Protein AF-A0A2V8V2T7-F1 (afdb_monomer_lite)

Sequence (394 aa):
MYISALPMRTLLAQFSGLPPFRIDYTYNPNSANQSPDGISNYLLRNVPNIQTGANSANLIDIEDPNSLGRGRGVTGMDSKQPSLRIHEWNLAIEKQIDASTVIRVTYKGKHGVNTDQLYNINGQQTDYIWYLTTGRAIPGGEFSSVLRRPYDQNAYTNVNILQRSGFINSATWALEVERRFRSGLGFQAFYTLTNSLRLAGNSFRDDVGSDPTIFLPGTVPSNFRELNRFLYYDRDTAVPKHRVRWNWTYELPFGKGKPFARNTRGILNAAVGGWRLIGNGTIVSTWYTMPTNNWGEIGNFEVYGKSRKILDCRNTPATASDPRDERCIAGYLWYNGYISERVINSHNDAGLRNGVFGLPENYQPAQKPIHPWPKNGKTTDLNANDYDTNVVYL

Secondary structure (DSSP, 8-state):
-EEEPPPHHHHHTTTTTSTTT-------TTSTTTSTTS-S-HHHHS--S--TTS----SS-SS-GGGG-S-EEEEEE-TTPPPEEEEEEEEEEEEEEETTEEEEEEEEEEEEEEEEEEEETTPPPPHHHHHHHH--PPP-GGGTTTTT-SS-SSSEEEEEEEEEEEEEEEEEEEEEEEEEEETTEEEEEEEEEEEEEEE--SGGGS--EE-GGGSPTTSS-SSHHHHHHHHH-EE-TTS-SEEEEEEEEEE-SBSTTSSBSTT--HHHHHHHSS-EEEEEEEEE----PPPSS--S-B----B-TTSSEEEE-TTS-TT--SGGG---EEEE--B-----GGGBT-B-TTS-B-SEE---TT---SB--SBPPPTT--TTSTTTTTTTB-----

Foldseek 3Di:
DDWDDDPPCLVCVQPCCDPPNHDDQDADLQALQRNPVQHHPVVVVDPDPDDVPPPDDDRQDPPDCCSLAAAAAEEAEDPDADIKDKDKDKDKDKDDPDPFKIKMKMKIKMKIFQAKEKAFQWAAADQVQCCVVPVDDQDTHRQNQACRTDPGSDGHHTYIYIHGLKIKIKIKIKMWMWGHDDPFKTKIKMKMAMFIWMQDRRYPVDDHQYQPSSDHPPPADNDSSRRSCVVGGGTDQVDFRIKMKMKMKGADQDADCGPHVNPDDDPRRVVTHRDMDIDIDMDTDHDDDADPFADADAADKDFCQQVFKKKAQQVQDLPDQDLVSGDIDIDGPGILADDALCQEQDAHPNRHRNHMYRAPPPRDHRGAHNAAHDNVHDCPPPCNVCHRHNDDDD

pLDDT: mean 89.92, std 7.63, range [54.53, 98.56]

Radius of gyration: 31.02 Å; chains: 1; bounding box: 80×54×78 Å

Structure (mmCIF, N/CA/C/O backbone):
data_AF-A0A2V8V2T7-F1
#
_entry.id   AF-A0A2V8V2T7-F1
#
loop_
_atom_site.group_PDB
_atom_site.id
_atom_site.type_symbol
_atom_site.label_atom_id
_atom_site.label_alt_id
_atom_site.label_comp_id
_atom_site.label_asym_id
_atom_site.label_entity_id
_atom_site.label_seq_id
_atom_site.pdbx_PDB_ins_code
_atom_site.Cartn_x
_atom_site.Cartn_y
_atom_site.Cartn_z
_atom_site.occupancy
_atom_site.B_iso_or_equiv
_atom_site.auth_seq_id
_atom_site.auth_comp_id
_atom_site.auth_asym_id
_atom_site.auth_atom_id
_atom_site.pdbx_PDB_model_num
ATOM 1 N N . MET A 1 1 ? 12.406 7.067 27.821 1.00 80.50 1 MET A N 1
ATOM 2 C CA . MET A 1 1 ? 13.147 6.963 26.547 1.00 80.50 1 MET A CA 1
ATOM 3 C C . MET A 1 1 ? 13.639 5.538 26.430 1.00 80.50 1 MET A C 1
ATOM 5 O O . MET A 1 1 ? 14.284 5.069 27.358 1.00 80.50 1 MET A O 1
ATOM 9 N N . TYR A 1 2 ? 13.299 4.853 25.345 1.00 85.44 2 TYR A N 1
ATOM 10 C CA . TYR A 1 2 ? 13.753 3.490 25.084 1.00 85.44 2 TYR A CA 1
ATOM 11 C C . TYR A 1 2 ? 14.858 3.521 24.039 1.00 85.44 2 TYR A C 1
ATOM 13 O O . TYR A 1 2 ? 14.743 4.233 23.039 1.00 85.44 2 TYR A O 1
ATOM 21 N N . ILE A 1 3 ? 15.915 2.754 24.281 1.00 88.25 3 ILE A N 1
ATOM 22 C CA . ILE A 1 3 ? 16.997 2.542 23.326 1.00 88.25 3 ILE A CA 1
ATOM 23 C C . ILE A 1 3 ? 16.990 1.065 22.965 1.00 88.25 3 ILE A C 1
ATOM 25 O O . ILE A 1 3 ? 16.924 0.216 23.851 1.00 88.25 3 ILE A O 1
ATOM 29 N N . SER A 1 4 ? 17.017 0.760 21.671 1.00 80.44 4 SER A N 1
ATOM 30 C CA . SER A 1 4 ? 16.985 -0.620 21.192 1.00 80.44 4 SER A CA 1
ATOM 31 C C . SER A 1 4 ? 18.061 -0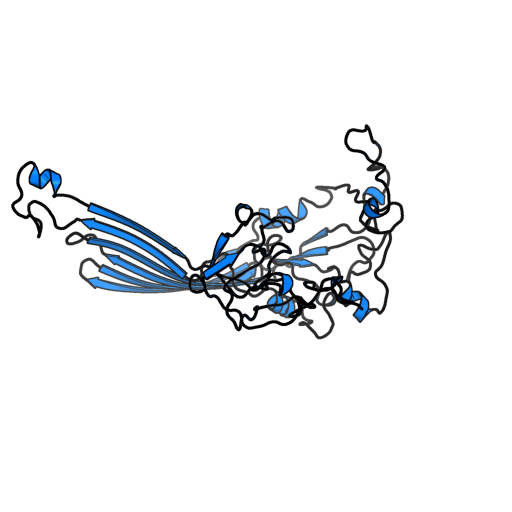.863 20.137 1.00 80.44 4 SER A C 1
ATOM 33 O O . SER A 1 4 ? 18.273 -0.057 19.221 1.00 80.44 4 SER A O 1
ATOM 35 N N . ALA A 1 5 ? 18.760 -1.987 20.287 1.00 80.56 5 ALA A N 1
ATOM 36 C CA . ALA A 1 5 ? 19.661 -2.503 19.269 1.00 80.56 5 ALA A CA 1
ATOM 37 C C . ALA A 1 5 ? 18.858 -3.050 18.079 1.00 80.56 5 ALA A C 1
ATOM 39 O O . ALA A 1 5 ? 17.673 -3.357 18.198 1.00 80.56 5 ALA A O 1
ATOM 40 N N . LEU A 1 6 ? 19.501 -3.166 16.918 1.00 79.31 6 LEU A N 1
ATOM 41 C CA . LEU A 1 6 ? 18.884 -3.853 15.788 1.00 79.31 6 LEU A CA 1
ATOM 42 C C . LEU A 1 6 ? 18.719 -5.343 16.141 1.00 79.31 6 LEU A C 1
ATOM 44 O O . LEU A 1 6 ? 19.699 -5.956 16.574 1.00 79.31 6 LEU A O 1
ATOM 48 N N . PRO A 1 7 ? 17.531 -5.953 15.972 1.00 83.12 7 PRO A N 1
ATOM 49 C CA . PRO A 1 7 ? 17.372 -7.383 16.202 1.00 83.12 7 PRO A CA 1
ATOM 50 C C . PRO A 1 7 ? 18.349 -8.195 15.343 1.00 83.12 7 PRO A C 1
ATOM 52 O O . PRO A 1 7 ? 18.489 -7.940 14.147 1.00 83.12 7 PRO A O 1
ATOM 55 N N . MET A 1 8 ? 18.990 -9.210 15.931 1.00 85.75 8 MET A N 1
ATOM 56 C CA . MET A 1 8 ? 20.059 -9.980 15.274 1.00 85.75 8 MET A CA 1
ATOM 57 C C . MET A 1 8 ? 19.623 -10.605 13.942 1.00 85.75 8 MET A C 1
ATOM 59 O O . MET A 1 8 ? 20.382 -10.605 12.979 1.00 85.75 8 MET A O 1
ATOM 63 N N . ARG A 1 9 ? 18.373 -11.075 13.845 1.00 84.88 9 ARG A N 1
ATOM 64 C CA . ARG A 1 9 ? 17.811 -11.574 12.582 1.00 84.88 9 ARG A CA 1
ATOM 65 C C . ARG A 1 9 ? 17.793 -10.495 11.500 1.00 84.88 9 ARG A C 1
ATOM 67 O O . ARG A 1 9 ? 18.147 -10.775 10.363 1.00 84.88 9 ARG A O 1
ATOM 74 N N . THR A 1 10 ? 17.354 -9.289 11.846 1.00 81.44 10 THR A N 1
ATOM 75 C CA . THR A 1 10 ? 17.261 -8.158 10.919 1.00 81.44 10 THR A CA 1
ATOM 76 C C . THR A 1 10 ? 18.639 -7.741 10.418 1.00 81.44 10 THR A C 1
ATOM 78 O O . THR A 1 10 ? 18.793 -7.445 9.238 1.00 81.44 10 THR A O 1
ATOM 81 N N . LEU A 1 11 ? 19.639 -7.796 11.300 1.00 84.69 11 LEU A N 1
ATOM 82 C CA . LEU A 1 11 ? 21.034 -7.572 10.950 1.00 84.69 11 LEU A CA 1
ATOM 83 C C . LEU A 1 11 ? 21.557 -8.655 9.992 1.00 84.69 11 LEU A C 1
ATOM 85 O O . LEU A 1 11 ? 21.999 -8.340 8.897 1.00 84.69 11 LEU A O 1
ATOM 89 N N . LEU A 1 12 ? 21.494 -9.931 10.383 1.00 86.38 12 LEU A N 1
ATOM 90 C CA . LEU A 1 12 ? 22.196 -11.016 9.685 1.00 86.38 12 LEU A CA 1
ATOM 91 C C . LEU A 1 12 ? 21.510 -11.493 8.399 1.00 86.38 12 LEU A C 1
ATOM 93 O O . LEU A 1 12 ? 22.194 -11.924 7.474 1.00 86.38 12 LEU A O 1
ATOM 97 N N . ALA A 1 13 ? 20.178 -11.413 8.312 1.00 86.12 13 ALA A N 1
ATOM 98 C CA . ALA A 1 13 ? 19.428 -11.931 7.161 1.00 86.12 13 ALA A CA 1
ATOM 99 C C . ALA A 1 13 ? 19.820 -11.266 5.833 1.00 86.12 13 ALA A C 1
ATOM 101 O O . ALA A 1 13 ? 19.676 -11.863 4.772 1.00 86.12 13 ALA A O 1
ATOM 102 N N . GLN A 1 14 ? 20.328 -10.036 5.889 1.00 84.69 14 GLN A N 1
ATOM 103 C CA . GLN A 1 14 ? 20.776 -9.299 4.713 1.00 84.69 14 GLN A CA 1
ATOM 104 C C . GLN A 1 14 ? 22.094 -9.821 4.136 1.00 84.69 14 GLN A C 1
ATOM 106 O O . GLN A 1 14 ? 22.348 -9.679 2.942 1.00 84.69 14 GLN A O 1
ATOM 111 N N . PHE A 1 15 ? 22.924 -10.423 4.988 1.00 87.44 15 PHE A N 1
ATOM 112 C CA . PHE A 1 15 ? 24.259 -10.899 4.637 1.00 87.44 15 PHE A CA 1
ATOM 113 C C . PHE A 1 15 ? 24.278 -12.402 4.344 1.00 87.44 15 PHE A C 1
ATOM 115 O O . PHE A 1 15 ? 25.203 -12.880 3.699 1.00 87.44 15 PHE A O 1
ATOM 122 N N . SER A 1 16 ? 23.250 -13.156 4.753 1.00 85.69 16 SER A N 1
ATOM 123 C CA . SER A 1 16 ? 23.207 -14.614 4.554 1.00 85.69 16 SER A CA 1
ATOM 124 C C . SER A 1 16 ? 23.159 -15.043 3.085 1.00 85.69 16 SER A C 1
ATOM 126 O O . SER A 1 16 ? 23.462 -16.189 2.776 1.00 85.69 16 SER A O 1
ATOM 128 N N . GLY A 1 17 ? 22.738 -14.149 2.185 1.00 79.94 17 GLY A N 1
ATOM 129 C CA . GLY A 1 17 ? 22.747 -14.382 0.739 1.00 79.94 17 GLY A CA 1
ATOM 130 C C . GLY A 1 17 ? 24.034 -13.945 0.035 1.00 79.94 17 GLY A C 1
ATOM 131 O O . GLY A 1 17 ? 24.100 -14.060 -1.183 1.00 79.94 17 GLY A O 1
ATOM 132 N N . LEU A 1 18 ? 25.019 -13.412 0.765 1.00 81.19 18 LEU A N 1
ATOM 133 C CA . LEU A 1 18 ? 26.250 -12.874 0.189 1.00 81.19 18 LEU A CA 1
ATOM 134 C C . LEU A 1 18 ? 27.425 -13.851 0.324 1.00 81.19 18 LEU A C 1
ATOM 136 O O . LEU A 1 18 ? 27.437 -14.681 1.240 1.00 81.19 18 LEU A O 1
ATOM 140 N N . PRO A 1 19 ? 28.463 -13.715 -0.517 1.00 75.75 19 PRO A N 1
ATOM 141 C CA . PRO A 1 19 ? 29.728 -14.403 -0.306 1.00 75.75 19 PRO A CA 1
ATOM 142 C C . PRO A 1 19 ? 30.361 -14.032 1.051 1.00 75.75 19 PRO A C 1
ATOM 144 O O . PRO A 1 19 ? 30.243 -12.885 1.488 1.00 75.75 19 PRO A O 1
ATOM 147 N N . PRO A 1 20 ? 31.056 -14.970 1.721 1.00 75.12 20 PRO A N 1
ATOM 148 C CA . PRO A 1 20 ? 31.275 -16.362 1.320 1.00 75.12 20 PRO A CA 1
ATOM 149 C C . PRO A 1 20 ? 30.135 -17.316 1.730 1.00 75.12 20 PRO A C 1
ATOM 151 O O . PRO A 1 20 ? 30.248 -18.516 1.512 1.00 75.12 20 PRO A O 1
ATOM 154 N N . PHE A 1 21 ? 29.051 -16.823 2.341 1.00 80.88 21 PHE A N 1
ATOM 155 C CA . PHE A 1 21 ? 27.978 -17.670 2.880 1.00 80.88 21 PHE A CA 1
ATOM 156 C C . PHE A 1 21 ? 27.135 -18.341 1.794 1.00 80.88 21 PHE A C 1
ATOM 158 O O . PHE A 1 21 ? 26.664 -19.462 1.986 1.00 80.88 21 PHE A O 1
ATOM 165 N N . ARG A 1 22 ? 26.936 -17.657 0.664 1.00 78.62 22 ARG A N 1
ATOM 166 C CA . ARG A 1 22 ? 26.190 -18.169 -0.486 1.00 78.62 22 ARG A CA 1
ATOM 167 C C . ARG A 1 22 ? 26.706 -17.553 -1.784 1.00 78.62 22 ARG A C 1
ATOM 169 O O . ARG A 1 22 ? 26.958 -16.353 -1.848 1.00 78.62 22 ARG A O 1
ATOM 176 N N . ILE A 1 23 ? 26.830 -18.381 -2.819 1.00 73.50 23 ILE A N 1
ATOM 177 C CA . ILE A 1 23 ? 27.112 -17.968 -4.197 1.00 73.50 23 ILE A CA 1
ATOM 178 C C . ILE A 1 23 ? 26.052 -18.625 -5.082 1.00 73.50 23 ILE A C 1
ATOM 180 O O . ILE A 1 23 ? 25.922 -19.846 -5.080 1.00 73.50 23 ILE A O 1
ATOM 184 N N . ASP A 1 24 ? 25.284 -17.815 -5.810 1.00 71.56 24 ASP A N 1
ATOM 185 C CA . ASP A 1 24 ? 24.251 -18.294 -6.732 1.00 71.56 24 ASP A CA 1
ATOM 186 C C . ASP A 1 24 ? 24.741 -18.176 -8.183 1.00 71.56 24 ASP A C 1
ATOM 188 O O . ASP A 1 24 ? 24.902 -17.068 -8.706 1.00 71.56 24 ASP A O 1
ATOM 192 N N . TYR A 1 25 ? 24.937 -19.304 -8.861 1.00 73.00 25 TYR A N 1
ATOM 193 C CA . TYR A 1 25 ? 25.163 -19.335 -10.307 1.00 73.00 25 TYR A CA 1
ATOM 194 C C . TYR A 1 25 ? 23.827 -19.145 -11.027 1.00 73.00 25 TYR A C 1
ATOM 196 O O . TYR A 1 25 ? 22.849 -19.833 -10.732 1.00 73.00 25 TYR A O 1
ATOM 204 N N . THR A 1 26 ? 23.760 -18.183 -11.946 1.00 73.12 26 THR A N 1
ATOM 205 C CA . THR A 1 26 ? 22.524 -17.843 -12.663 1.00 73.12 26 THR A CA 1
ATOM 206 C C . THR A 1 26 ? 22.791 -17.827 -14.154 1.00 73.12 26 THR A C 1
ATOM 208 O O . THR A 1 26 ? 23.742 -17.177 -14.578 1.00 73.12 26 THR A O 1
ATOM 211 N N . TYR A 1 27 ? 21.919 -18.466 -14.929 1.00 77.94 27 TYR A N 1
ATOM 212 C CA . TYR A 1 27 ? 21.886 -18.343 -16.381 1.00 77.94 27 TYR A CA 1
ATOM 213 C C . TYR A 1 27 ? 20.502 -17.868 -16.818 1.00 77.94 27 TYR A C 1
ATOM 215 O O . TYR A 1 27 ? 19.503 -18.571 -16.658 1.00 77.94 27 TYR A O 1
ATOM 223 N N . ASN A 1 28 ? 20.444 -16.653 -17.348 1.00 82.19 28 ASN A N 1
ATOM 224 C CA . ASN A 1 28 ? 19.260 -16.045 -17.921 1.00 82.19 28 ASN A CA 1
ATOM 225 C C . ASN A 1 28 ? 19.589 -15.551 -19.337 1.00 82.19 28 ASN A C 1
ATOM 227 O O . ASN A 1 28 ? 20.030 -14.411 -19.499 1.00 82.19 28 ASN A O 1
ATOM 231 N N . PRO A 1 29 ? 19.318 -16.355 -20.376 1.00 82.81 29 PRO A N 1
ATOM 232 C CA . PRO A 1 29 ? 19.632 -15.981 -21.750 1.00 82.81 29 PRO A CA 1
ATOM 233 C C . PRO A 1 29 ? 18.780 -14.805 -22.241 1.00 82.81 29 PRO A C 1
ATOM 235 O O . PRO A 1 29 ? 19.101 -14.206 -23.254 1.00 82.81 29 PRO A O 1
ATOM 238 N N . ASN A 1 30 ? 17.708 -14.422 -21.539 1.00 87.25 30 ASN A N 1
ATOM 239 C CA . ASN A 1 30 ? 16.946 -13.221 -21.883 1.00 87.25 30 ASN A CA 1
ATOM 240 C C . ASN A 1 30 ? 17.588 -11.927 -21.369 1.00 87.25 30 ASN A C 1
ATOM 242 O O . ASN A 1 30 ? 17.154 -10.847 -21.765 1.00 87.25 30 ASN A O 1
ATOM 246 N N . SER A 1 31 ? 18.600 -12.010 -20.507 1.00 84.25 31 SER A N 1
ATOM 247 C CA . SER A 1 31 ? 19.360 -10.850 -20.056 1.00 84.25 31 SER A CA 1
ATOM 248 C C . SER A 1 31 ? 20.553 -10.619 -20.979 1.00 84.25 31 SER A C 1
ATOM 250 O O . SER A 1 31 ? 21.360 -11.526 -21.156 1.00 84.25 31 SER A O 1
ATOM 252 N N . ALA A 1 32 ? 20.708 -9.412 -21.530 1.00 83.75 32 ALA A N 1
ATOM 253 C CA . ALA A 1 32 ? 21.786 -9.086 -22.474 1.00 83.75 32 ALA A CA 1
ATOM 254 C C . ALA A 1 32 ? 23.210 -9.371 -21.945 1.00 83.75 32 ALA A C 1
ATOM 256 O O . ALA A 1 32 ? 24.113 -9.653 -22.723 1.00 83.75 32 ALA A O 1
ATOM 257 N N . ASN A 1 33 ? 23.428 -9.327 -20.627 1.00 79.38 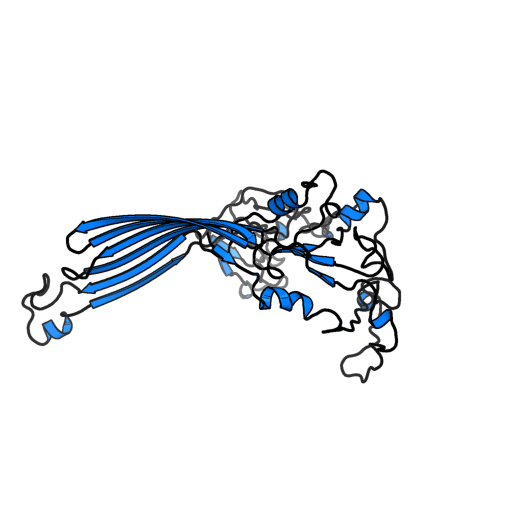33 ASN A N 1
ATOM 258 C CA . ASN A 1 33 ? 24.724 -9.643 -20.012 1.00 79.38 33 ASN A CA 1
ATOM 259 C C . ASN A 1 33 ? 25.023 -11.152 -19.891 1.00 79.38 33 ASN A C 1
ATOM 261 O O . ASN A 1 33 ? 26.131 -11.505 -19.506 1.00 79.38 33 ASN A O 1
ATOM 265 N N . GLN A 1 34 ? 24.045 -12.025 -20.146 1.00 80.50 34 GLN A N 1
ATOM 266 C CA . GLN A 1 34 ? 24.162 -13.490 -20.038 1.00 80.50 34 GLN A CA 1
ATOM 267 C C . GLN A 1 34 ? 23.699 -14.217 -21.314 1.00 80.50 34 GLN A C 1
ATOM 269 O O . GLN A 1 34 ? 23.917 -15.417 -21.467 1.00 80.50 34 GLN A O 1
ATOM 274 N N . SER A 1 35 ? 23.045 -13.506 -22.234 1.00 83.62 35 SER A N 1
ATOM 275 C CA . SER A 1 35 ? 22.660 -14.004 -23.551 1.00 83.62 35 SER A CA 1
ATOM 276 C C . SER A 1 35 ? 23.899 -14.311 -24.402 1.00 83.62 35 SER A C 1
ATOM 278 O O . SER A 1 35 ? 24.802 -13.471 -24.439 1.00 83.62 35 SER A O 1
ATOM 280 N N . PRO A 1 36 ? 23.919 -15.418 -25.167 1.00 81.62 36 PRO A N 1
ATOM 281 C CA . PRO A 1 36 ? 25.050 -15.761 -26.035 1.00 81.62 36 PRO A CA 1
ATOM 282 C C . PRO A 1 36 ? 25.418 -14.691 -27.074 1.00 81.62 36 PRO A C 1
ATOM 284 O O . PRO A 1 36 ? 26.567 -14.609 -27.490 1.00 81.62 36 PRO A O 1
ATOM 287 N N . ASP A 1 37 ? 24.449 -13.879 -27.506 1.00 84.62 37 ASP A N 1
ATOM 288 C CA . ASP A 1 37 ? 24.622 -12.836 -28.524 1.00 84.62 37 ASP A CA 1
ATOM 289 C C . ASP A 1 37 ? 24.703 -11.411 -27.945 1.00 84.62 37 ASP A C 1
ATOM 291 O O . ASP A 1 37 ? 24.749 -10.440 -28.697 1.00 84.62 37 ASP A O 1
ATOM 295 N N . GLY A 1 38 ? 24.705 -11.265 -26.616 1.00 83.31 38 GLY A N 1
ATOM 296 C CA . GLY A 1 38 ? 24.758 -9.963 -25.944 1.00 83.31 38 GLY A CA 1
ATOM 297 C C . GLY A 1 38 ? 23.484 -9.107 -26.058 1.00 83.31 38 GLY A C 1
ATOM 298 O O . GLY A 1 38 ? 23.525 -7.910 -25.756 1.00 83.31 38 GLY A O 1
ATOM 299 N N . ILE A 1 39 ? 22.361 -9.673 -26.514 1.00 85.69 39 ILE A N 1
ATOM 300 C CA . ILE A 1 39 ? 21.107 -8.953 -26.753 1.00 85.69 39 ILE A CA 1
ATOM 301 C C . ILE A 1 39 ? 19.980 -9.559 -25.901 1.00 85.69 39 ILE A C 1
ATOM 303 O O . ILE A 1 39 ? 19.780 -10.772 -25.836 1.00 85.69 39 ILE A O 1
ATOM 307 N N . SER A 1 40 ? 19.169 -8.699 -25.281 1.00 86.44 40 SER A N 1
ATOM 308 C CA . SER A 1 40 ? 18.043 -9.123 -24.442 1.00 86.44 40 SER A CA 1
ATOM 309 C C . SER A 1 40 ? 17.015 -9.982 -25.197 1.00 86.44 40 SER A C 1
ATOM 311 O O . SER A 1 40 ? 16.909 -9.954 -26.428 1.00 86.44 40 SER A O 1
ATOM 313 N N . ASN A 1 41 ? 16.206 -10.723 -24.439 1.00 88.50 41 ASN A N 1
ATOM 314 C CA . ASN A 1 41 ? 15.106 -11.552 -24.940 1.00 88.50 41 ASN A CA 1
ATOM 315 C C . ASN A 1 41 ? 15.537 -12.612 -25.968 1.00 88.50 41 ASN A C 1
ATOM 317 O O . ASN A 1 41 ? 14.820 -12.865 -26.937 1.00 88.50 41 ASN A O 1
ATOM 321 N N . TYR A 1 42 ? 16.704 -13.234 -25.779 1.00 87.94 42 TYR A N 1
ATOM 322 C CA . TYR A 1 42 ? 17.228 -14.259 -26.684 1.00 87.94 42 TYR A CA 1
ATOM 323 C C . TYR A 1 42 ? 16.212 -15.362 -27.005 1.00 87.94 42 TYR A C 1
ATOM 325 O O . TYR A 1 42 ? 16.089 -15.733 -28.166 1.00 87.94 42 TYR A O 1
ATOM 333 N N . LEU A 1 43 ? 15.433 -15.836 -26.023 1.00 88.62 43 LEU A N 1
ATOM 334 C CA . LEU A 1 43 ? 14.466 -16.929 -26.215 1.00 88.62 43 LEU A CA 1
ATOM 335 C C . LEU A 1 43 ? 13.217 -16.523 -27.015 1.00 88.62 43 LEU A C 1
ATOM 337 O O . LEU A 1 43 ? 12.464 -17.391 -27.441 1.00 88.62 43 LEU A O 1
ATOM 341 N N . LEU A 1 44 ? 12.983 -15.222 -27.221 1.00 90.44 44 LEU A N 1
ATOM 342 C CA . LEU A 1 44 ? 11.959 -14.729 -28.153 1.00 90.44 44 LEU A CA 1
ATOM 343 C C . LEU A 1 44 ? 12.501 -14.581 -29.579 1.00 90.44 44 LEU A C 1
ATOM 345 O O . LEU A 1 44 ? 11.723 -14.498 -30.525 1.00 90.44 44 LEU A O 1
ATOM 349 N N . ARG A 1 45 ? 13.828 -14.517 -29.730 1.00 91.56 45 ARG A N 1
ATOM 350 C CA . ARG A 1 45 ? 14.519 -14.318 -31.012 1.00 91.56 45 ARG A CA 1
ATOM 351 C C . ARG A 1 45 ? 15.118 -15.612 -31.566 1.00 91.56 45 ARG A C 1
ATOM 353 O O . ARG A 1 45 ? 15.386 -15.684 -32.759 1.00 91.56 45 ARG A O 1
ATOM 360 N N . ASN A 1 46 ? 15.321 -16.619 -30.718 1.00 88.62 46 ASN A N 1
ATOM 361 C CA . ASN A 1 46 ? 15.993 -17.871 -31.043 1.00 88.62 46 ASN A CA 1
ATOM 362 C C . ASN A 1 46 ? 15.270 -19.067 -30.419 1.00 88.62 46 ASN A C 1
ATOM 364 O O . ASN A 1 46 ? 14.698 -18.975 -29.332 1.00 88.62 46 ASN A O 1
ATOM 368 N N . VAL A 1 47 ? 15.349 -20.214 -31.095 1.00 83.81 47 VAL A N 1
ATOM 369 C CA . VAL A 1 47 ? 14.831 -21.485 -30.576 1.00 83.81 47 VAL A CA 1
ATOM 370 C C . VAL A 1 47 ? 15.706 -21.937 -29.394 1.00 83.81 47 VAL A C 1
ATOM 372 O O . VAL A 1 47 ? 16.928 -21.976 -29.540 1.00 83.81 47 VAL A O 1
ATOM 375 N N . PRO A 1 48 ? 15.134 -22.282 -28.224 1.00 79.25 48 PRO A N 1
ATOM 376 C CA . PRO A 1 48 ? 15.920 -22.736 -27.083 1.00 79.25 48 PRO A CA 1
ATOM 377 C C . PRO A 1 48 ? 16.662 -24.045 -27.386 1.00 79.25 48 PRO A C 1
ATOM 379 O O . PRO A 1 48 ? 16.047 -25.051 -27.738 1.00 79.25 48 PRO A O 1
ATOM 382 N N . ASN A 1 49 ? 17.976 -24.067 -27.152 1.00 74.00 49 ASN A N 1
ATOM 383 C CA . ASN A 1 49 ? 18.796 -25.283 -27.272 1.00 74.00 49 ASN A CA 1
ATOM 384 C C . ASN A 1 49 ? 18.616 -26.253 -26.088 1.00 74.00 49 ASN A C 1
ATOM 386 O O . ASN A 1 49 ? 19.200 -27.334 -26.061 1.00 74.00 49 ASN A O 1
ATOM 390 N N . ILE A 1 50 ? 17.822 -25.857 -25.093 1.00 75.44 50 ILE A N 1
ATOM 391 C CA . ILE A 1 50 ? 17.621 -26.577 -23.838 1.00 75.44 50 ILE A CA 1
ATOM 392 C C . ILE A 1 50 ? 16.163 -26.952 -23.769 1.00 75.44 50 ILE A C 1
ATOM 394 O O . ILE A 1 50 ? 15.290 -26.086 -23.715 1.00 75.44 50 ILE A O 1
ATOM 398 N N . GLN A 1 51 ? 15.917 -28.252 -23.789 1.00 76.31 51 GLN A N 1
ATOM 399 C CA . GLN A 1 51 ? 14.576 -28.801 -23.822 1.00 76.31 51 GLN A CA 1
ATOM 400 C C . GLN A 1 51 ? 14.342 -29.575 -22.535 1.00 76.31 51 GLN A C 1
ATOM 402 O O . GLN A 1 51 ? 15.086 -30.495 -22.198 1.00 76.31 51 GLN A O 1
ATOM 407 N N . THR A 1 52 ? 13.306 -29.198 -21.790 1.00 71.31 52 THR A N 1
ATOM 408 C CA . THR A 1 52 ? 12.924 -29.920 -20.577 1.00 71.31 52 THR A CA 1
ATOM 409 C C . THR A 1 52 ? 12.572 -31.365 -20.930 1.00 71.31 52 THR A C 1
ATOM 411 O O . THR A 1 52 ? 11.731 -31.605 -21.790 1.00 71.31 52 THR A O 1
ATOM 414 N N . GLY A 1 53 ? 13.214 -32.329 -20.268 1.00 75.00 53 GLY A N 1
ATOM 415 C CA . GLY A 1 53 ? 12.991 -33.758 -20.518 1.00 75.00 53 GLY A CA 1
ATOM 416 C C . GLY A 1 53 ? 13.838 -34.355 -21.648 1.00 75.00 53 GLY A C 1
ATOM 417 O O . GLY A 1 53 ? 13.860 -35.574 -21.789 1.00 75.00 53 GLY A O 1
ATOM 418 N N . ALA A 1 54 ? 14.587 -33.541 -22.397 1.00 73.56 54 ALA A N 1
ATOM 419 C CA . ALA A 1 54 ? 15.755 -34.018 -23.129 1.00 73.56 54 ALA A CA 1
ATOM 420 C C . ALA A 1 54 ? 16.961 -33.933 -22.181 1.00 73.56 54 ALA A C 1
ATOM 422 O O . ALA A 1 54 ? 17.039 -33.002 -21.383 1.00 73.56 54 ALA A O 1
ATOM 423 N N . ASN A 1 55 ? 17.899 -34.881 -22.234 1.00 77.31 55 ASN A N 1
ATOM 424 C CA . ASN A 1 55 ? 19.120 -34.879 -21.411 1.00 77.31 55 ASN A CA 1
ATOM 425 C C . ASN A 1 55 ? 20.101 -33.748 -21.815 1.00 77.31 55 ASN A C 1
ATOM 427 O O . ASN A 1 55 ? 21.260 -34.002 -22.135 1.00 77.31 55 ASN A O 1
ATOM 431 N N . SER A 1 56 ? 19.640 -32.496 -21.855 1.00 78.88 56 SER A N 1
ATOM 432 C CA . SER A 1 56 ? 20.460 -31.306 -22.066 1.00 78.88 56 SER A CA 1
ATOM 433 C C . SER A 1 56 ? 21.425 -31.131 -20.885 1.00 78.88 56 SER A C 1
ATOM 435 O O . SER A 1 56 ? 20.999 -31.115 -19.731 1.00 78.88 56 SER A O 1
ATOM 437 N N . ALA A 1 57 ? 22.721 -30.988 -21.173 1.00 73.25 57 ALA A N 1
ATOM 438 C CA . ALA A 1 57 ? 23.797 -30.811 -20.192 1.00 73.25 57 ALA A CA 1
ATOM 439 C C . ALA A 1 57 ? 24.597 -29.522 -20.469 1.00 73.25 57 ALA A C 1
ATOM 441 O O . ALA A 1 57 ? 24.408 -28.889 -21.505 1.00 73.25 57 ALA A O 1
ATOM 442 N N . ASN A 1 58 ? 25.498 -29.147 -19.552 1.00 72.25 58 ASN A N 1
ATOM 443 C CA . ASN A 1 58 ? 26.463 -28.040 -19.697 1.00 72.25 58 ASN A CA 1
ATOM 444 C C . ASN A 1 58 ? 25.845 -26.647 -19.908 1.00 72.25 58 ASN A C 1
ATOM 446 O O . ASN A 1 58 ? 26.437 -25.789 -20.553 1.00 72.25 58 ASN A O 1
ATOM 450 N N . LEU A 1 59 ? 24.645 -26.413 -19.367 1.00 72.50 59 LEU A N 1
ATOM 451 C CA . LEU A 1 59 ? 24.010 -25.096 -19.423 1.00 72.50 59 LEU A CA 1
ATOM 452 C C . LEU A 1 59 ? 24.747 -24.053 -18.573 1.00 72.50 59 LEU A C 1
ATOM 454 O O . LEU A 1 59 ? 24.938 -22.917 -18.993 1.00 72.50 59 LEU A O 1
ATOM 458 N N . ILE A 1 60 ? 25.098 -24.436 -17.348 1.00 72.62 60 ILE A N 1
ATOM 459 C CA . ILE A 1 60 ? 25.870 -23.603 -16.432 1.00 72.62 60 ILE A CA 1
ATOM 460 C C . ILE A 1 60 ? 27.268 -24.200 -16.411 1.00 72.62 60 ILE A C 1
ATOM 462 O O . ILE A 1 60 ? 27.458 -25.292 -15.876 1.00 72.62 60 ILE A O 1
ATOM 466 N N . ASP A 1 61 ? 28.217 -23.499 -17.017 1.00 69.88 61 ASP A N 1
ATOM 467 C CA . ASP A 1 61 ? 29.629 -23.838 -16.912 1.00 69.88 61 ASP A CA 1
ATOM 468 C C . ASP A 1 61 ? 30.175 -23.271 -15.595 1.00 69.88 61 ASP A C 1
ATOM 470 O O . ASP A 1 61 ? 30.279 -22.060 -15.424 1.00 69.88 61 ASP A O 1
ATOM 474 N N . ILE A 1 62 ? 30.465 -24.150 -14.636 1.00 68.25 62 ILE A N 1
ATOM 475 C CA . ILE A 1 62 ? 30.979 -23.766 -13.312 1.00 68.25 62 ILE A CA 1
ATOM 476 C C . ILE A 1 62 ? 32.451 -23.334 -13.345 1.00 68.25 62 ILE A C 1
ATOM 478 O O . ILE A 1 62 ? 32.922 -22.748 -12.373 1.00 68.25 62 ILE A O 1
ATOM 482 N N . GLU A 1 63 ? 33.152 -23.604 -14.449 1.00 70.31 63 GLU A N 1
ATOM 483 C CA . GLU A 1 63 ? 34.539 -23.194 -14.683 1.00 70.31 63 GLU A CA 1
ATOM 484 C C . GLU A 1 63 ? 34.619 -21.905 -15.525 1.00 70.31 63 GLU A C 1
ATOM 486 O O . GLU A 1 63 ? 35.674 -21.272 -15.592 1.00 70.31 63 GLU A O 1
ATOM 491 N N . ASP A 1 64 ? 33.507 -21.466 -16.131 1.00 63.91 64 ASP A N 1
ATOM 492 C CA . ASP A 1 64 ? 33.422 -20.185 -16.833 1.00 63.91 64 ASP A CA 1
ATOM 493 C C . ASP A 1 64 ? 33.192 -19.040 -15.827 1.00 63.91 64 ASP A C 1
ATOM 495 O O . ASP A 1 64 ? 32.134 -18.987 -15.186 1.00 63.91 64 ASP A O 1
ATOM 499 N N . PRO A 1 65 ? 34.112 -18.063 -15.695 1.00 56.66 65 PRO A N 1
ATOM 500 C CA . PRO A 1 65 ? 33.900 -16.891 -14.846 1.00 56.66 65 PRO A CA 1
ATOM 501 C C . PRO A 1 65 ? 32.667 -16.058 -15.249 1.00 56.66 65 PRO A C 1
ATOM 503 O O . PRO A 1 65 ? 32.142 -15.317 -14.414 1.00 56.66 65 PRO A O 1
ATOM 506 N N . ASN A 1 66 ? 32.139 -16.203 -16.472 1.00 54.88 66 ASN A N 1
ATOM 507 C CA . ASN A 1 66 ? 30.883 -15.571 -16.893 1.00 54.88 66 ASN A CA 1
ATOM 508 C C . ASN A 1 66 ? 29.631 -16.205 -16.259 1.00 54.88 66 ASN A C 1
ATOM 510 O O . ASN A 1 66 ? 28.578 -15.563 -16.220 1.00 54.88 66 ASN A O 1
ATOM 514 N N . SER A 1 67 ? 29.723 -17.408 -15.675 1.00 54.53 67 SER A N 1
ATOM 515 C CA . SER A 1 67 ? 28.653 -17.982 -14.835 1.00 54.53 67 SER A CA 1
ATOM 516 C C . SER A 1 67 ? 28.415 -17.168 -13.549 1.00 54.53 67 SER A C 1
ATOM 518 O O . SER A 1 67 ? 27.329 -17.187 -12.952 1.00 54.53 67 SER A O 1
ATOM 520 N N . LEU A 1 68 ? 29.409 -16.356 -13.168 1.00 62.62 68 LEU A N 1
ATOM 521 C CA . LEU A 1 68 ? 29.344 -15.305 -12.156 1.00 62.62 68 LEU A CA 1
ATOM 522 C C . LEU A 1 68 ? 29.116 -13.914 -12.777 1.00 62.62 68 LEU A C 1
ATOM 524 O O . LEU A 1 68 ? 29.555 -12.923 -12.200 1.00 62.62 68 LEU A O 1
ATOM 528 N N . GLY A 1 69 ? 28.421 -13.840 -13.920 1.00 63.59 69 GLY A N 1
ATOM 529 C CA . GLY A 1 69 ? 28.273 -12.642 -14.753 1.00 63.59 69 GLY A CA 1
ATOM 530 C C . GLY A 1 69 ? 28.042 -11.318 -14.011 1.00 63.59 69 GLY A C 1
ATOM 531 O O . GLY A 1 69 ? 27.472 -11.271 -12.914 1.00 63.59 69 GLY A O 1
ATOM 532 N N . ARG A 1 70 ? 28.482 -10.219 -14.642 1.00 76.44 70 ARG A N 1
ATOM 533 C CA . ARG A 1 70 ? 28.427 -8.854 -14.088 1.00 76.44 70 ARG A CA 1
ATOM 534 C C . ARG A 1 70 ? 27.034 -8.471 -13.611 1.00 76.44 70 ARG A C 1
ATOM 536 O O . ARG A 1 70 ? 26.017 -8.816 -14.218 1.00 76.44 70 ARG A O 1
ATOM 543 N N . GLY A 1 71 ? 27.005 -7.655 -12.566 1.00 77.88 71 GLY A N 1
ATOM 544 C CA . GLY A 1 71 ? 25.783 -7.125 -11.990 1.00 77.88 71 GLY A CA 1
ATOM 545 C C . GLY A 1 71 ? 25.321 -7.887 -10.758 1.00 77.88 71 GLY A C 1
ATOM 546 O O . GLY A 1 71 ? 24.124 -8.114 -10.569 1.00 77.88 71 GLY A O 1
ATOM 547 N N . ARG A 1 72 ? 26.254 -8.256 -9.882 1.00 81.56 72 ARG A N 1
ATOM 548 C CA . ARG A 1 72 ? 25.909 -8.844 -8.585 1.00 81.56 72 ARG A CA 1
ATOM 549 C C . ARG A 1 72 ? 25.471 -7.754 -7.614 1.00 81.56 72 ARG A C 1
ATOM 551 O O . ARG A 1 72 ? 26.110 -6.713 -7.508 1.00 81.56 72 ARG A O 1
ATOM 558 N N . GLY A 1 73 ? 24.348 -7.976 -6.939 1.00 86.94 73 GLY A N 1
ATOM 559 C CA . GLY A 1 73 ? 23.914 -7.104 -5.855 1.00 86.94 73 GLY A CA 1
ATOM 560 C C . GLY A 1 73 ? 24.693 -7.442 -4.591 1.00 86.94 73 GLY A C 1
ATOM 561 O O . GLY A 1 73 ? 24.916 -8.617 -4.306 1.00 86.94 73 GLY A O 1
ATOM 562 N N . VAL A 1 74 ? 25.096 -6.430 -3.833 1.00 89.69 74 VAL A N 1
ATOM 563 C CA . VAL A 1 74 ? 25.803 -6.613 -2.562 1.00 89.69 74 VAL A CA 1
ATOM 564 C C . VAL A 1 74 ? 25.164 -5.769 -1.474 1.00 89.69 74 VAL A C 1
ATOM 566 O O . VAL A 1 74 ? 24.588 -4.713 -1.742 1.00 89.69 74 VAL A O 1
ATOM 569 N N . THR A 1 75 ? 25.287 -6.236 -0.234 1.00 91.69 75 THR A N 1
ATOM 570 C CA . THR A 1 75 ? 24.847 -5.485 0.939 1.00 91.69 75 THR A CA 1
ATOM 571 C C . THR A 1 75 ? 26.015 -5.282 1.893 1.00 91.69 75 THR A C 1
ATOM 573 O O . THR A 1 75 ? 26.695 -6.231 2.274 1.00 91.69 75 THR A O 1
ATOM 576 N N . GLY A 1 76 ? 26.242 -4.035 2.283 1.00 91.00 76 GLY A N 1
ATOM 577 C CA . GLY A 1 76 ? 27.168 -3.629 3.329 1.00 91.00 76 GLY A CA 1
ATOM 578 C C . GLY A 1 76 ? 26.430 -3.102 4.556 1.00 91.00 76 GLY A C 1
ATOM 579 O O . GLY A 1 76 ? 25.203 -2.996 4.590 1.00 91.00 76 GLY A O 1
ATOM 580 N N . MET A 1 77 ? 27.197 -2.738 5.575 1.00 91.19 77 MET A N 1
ATOM 581 C CA . MET A 1 77 ? 26.687 -2.108 6.785 1.00 91.19 77 MET A CA 1
ATOM 582 C C . MET A 1 77 ? 27.405 -0.784 7.002 1.00 91.19 77 MET A C 1
ATOM 584 O O . MET A 1 77 ? 28.630 -0.730 6.908 1.00 91.19 77 MET A O 1
ATOM 588 N N . ASP A 1 78 ? 26.662 0.269 7.332 1.00 91.50 78 ASP A N 1
ATOM 589 C CA . ASP A 1 78 ? 27.280 1.509 7.787 1.00 91.50 78 ASP A CA 1
ATOM 590 C C . ASP A 1 78 ? 28.053 1.246 9.091 1.00 91.50 78 ASP A C 1
ATOM 592 O O . ASP A 1 78 ? 27.523 0.679 10.050 1.00 91.50 78 ASP A O 1
ATOM 596 N N . SER A 1 79 ? 29.318 1.663 9.124 1.00 89.06 79 SER A N 1
ATOM 597 C CA . SER A 1 79 ? 30.188 1.531 10.296 1.00 89.06 79 SER A CA 1
ATOM 598 C C . SER A 1 79 ? 29.751 2.401 11.482 1.00 89.06 79 SER A C 1
ATOM 600 O O . SER A 1 79 ? 30.127 2.116 12.618 1.00 89.06 79 SER A O 1
ATOM 602 N N . LYS A 1 80 ? 28.952 3.453 11.250 1.00 89.94 80 LYS A N 1
ATOM 603 C CA . LYS A 1 80 ? 28.561 4.449 12.261 1.00 89.94 80 LYS A CA 1
ATOM 604 C C . LYS A 1 80 ? 27.055 4.473 12.503 1.00 89.94 80 LYS A C 1
ATOM 606 O O . LYS A 1 80 ? 26.422 5.528 12.480 1.00 89.94 80 LYS A O 1
ATOM 611 N N . GLN A 1 81 ? 26.464 3.315 12.789 1.00 88.06 81 GLN A N 1
ATOM 612 C CA . GLN A 1 81 ? 25.035 3.260 13.085 1.00 88.06 81 GLN A CA 1
ATOM 613 C C . GLN A 1 81 ? 24.699 3.821 14.473 1.00 88.06 81 GLN A C 1
ATOM 615 O O . GLN A 1 81 ? 25.179 3.303 15.485 1.00 88.06 81 GLN A O 1
ATOM 620 N N . PRO A 1 82 ? 23.814 4.826 14.564 1.00 89.88 82 PRO A N 1
ATOM 621 C CA . PRO A 1 82 ? 23.305 5.271 15.852 1.00 89.88 82 PRO A CA 1
ATOM 622 C C . PRO A 1 82 ? 22.417 4.199 16.511 1.00 89.88 82 PRO A C 1
ATOM 624 O O . PRO A 1 82 ? 22.011 3.207 15.910 1.00 89.88 82 PRO A O 1
ATOM 627 N N . SER A 1 83 ? 22.056 4.389 17.776 1.00 90.00 83 SER A N 1
ATOM 628 C CA . SER A 1 83 ? 21.007 3.569 18.395 1.00 90.00 83 SER A CA 1
ATOM 629 C C . SER A 1 83 ? 19.619 4.114 18.039 1.00 90.00 83 SER A C 1
ATOM 631 O O . SER A 1 83 ? 19.434 5.335 17.983 1.00 90.00 83 SER A O 1
ATOM 633 N N . LEU A 1 84 ? 18.633 3.226 17.862 1.00 92.00 84 LEU A N 1
ATOM 634 C CA . LEU A 1 84 ? 17.219 3.615 17.816 1.00 92.00 84 LEU A CA 1
ATOM 635 C C . LEU A 1 84 ? 16.835 4.215 19.157 1.00 92.00 84 LEU A C 1
ATOM 637 O O . LEU A 1 84 ? 17.132 3.641 20.205 1.00 92.00 84 LEU A O 1
ATOM 641 N N . ARG A 1 85 ? 16.168 5.362 19.107 1.00 93.44 85 ARG A N 1
ATOM 642 C CA . ARG A 1 85 ? 15.686 6.089 20.278 1.00 93.44 85 ARG A CA 1
ATOM 643 C C . ARG A 1 85 ? 14.199 6.324 20.127 1.00 93.44 85 ARG A C 1
ATOM 645 O O . ARG A 1 85 ? 13.786 6.867 19.111 1.00 93.44 85 ARG A O 1
ATOM 652 N N . ILE A 1 86 ? 13.420 5.937 21.132 1.00 94.88 86 ILE A N 1
ATOM 653 C CA . ILE A 1 86 ? 11.971 6.144 21.169 1.00 94.88 86 ILE A CA 1
ATOM 654 C C . ILE A 1 86 ? 11.611 6.970 22.402 1.00 94.88 86 ILE A C 1
ATOM 656 O O . ILE A 1 86 ? 11.900 6.599 23.547 1.00 94.88 86 ILE A O 1
ATOM 660 N N . HIS A 1 87 ? 10.953 8.092 22.154 1.00 95.50 87 HIS A N 1
ATOM 661 C CA . HIS A 1 87 ? 10.301 8.933 23.142 1.00 95.50 87 HIS A CA 1
ATOM 662 C C . HIS A 1 87 ? 8.823 8.559 23.186 1.00 95.50 87 HIS A C 1
ATOM 664 O O . HIS A 1 87 ? 8.198 8.371 22.145 1.00 95.50 87 HIS A O 1
ATOM 670 N N . GLU A 1 88 ? 8.283 8.414 24.390 1.00 95.62 88 GLU A N 1
ATOM 671 C CA . GLU A 1 88 ? 6.891 8.044 24.611 1.00 95.62 88 GLU A CA 1
ATOM 672 C C . GLU A 1 88 ? 6.281 8.989 25.639 1.00 95.62 88 GLU A C 1
ATOM 674 O O . GLU A 1 88 ? 6.925 9.334 26.633 1.00 95.62 88 GLU A O 1
ATOM 679 N N . TRP A 1 89 ? 5.037 9.379 25.387 1.00 94.62 89 TRP A N 1
ATOM 680 C CA . TRP A 1 89 ? 4.226 10.193 26.280 1.00 94.62 89 TRP A CA 1
ATOM 681 C C . TRP A 1 89 ? 2.878 9.509 26.446 1.00 94.62 89 TRP A C 1
ATOM 683 O O . TRP A 1 89 ? 2.280 9.068 25.462 1.00 94.62 89 TRP A O 1
ATOM 693 N N . ASN A 1 90 ? 2.399 9.427 27.682 1.00 97.12 90 ASN A N 1
ATOM 694 C CA . ASN A 1 90 ? 1.124 8.808 28.003 1.00 97.12 90 ASN A CA 1
ATOM 695 C C . ASN A 1 90 ? 0.352 9.712 28.963 1.00 97.12 90 ASN A C 1
ATOM 697 O O . ASN A 1 90 ? 0.896 10.153 29.974 1.00 97.12 90 ASN A O 1
ATOM 701 N N . LEU A 1 91 ? -0.906 9.971 28.633 1.00 97.94 91 LEU A N 1
ATOM 702 C CA . LEU A 1 91 ? -1.854 10.687 29.469 1.00 97.94 91 LEU A CA 1
ATOM 703 C C . LEU A 1 91 ? -3.129 9.856 29.547 1.00 97.94 91 LEU A C 1
ATOM 705 O O . LEU A 1 91 ? -3.697 9.510 28.514 1.00 97.94 91 LEU A O 1
ATOM 709 N N . ALA A 1 92 ? -3.600 9.576 30.756 1.00 98.19 92 ALA A N 1
ATOM 710 C CA . ALA A 1 92 ? -4.861 8.885 30.977 1.00 98.19 92 ALA A CA 1
ATOM 711 C C . ALA A 1 92 ? -5.728 9.682 31.949 1.00 98.19 92 ALA A C 1
ATOM 713 O O . ALA A 1 92 ? -5.255 10.133 32.990 1.00 98.19 92 ALA A O 1
ATOM 714 N N . ILE A 1 93 ? -7.000 9.838 31.598 1.00 98.25 93 ILE A N 1
ATOM 715 C CA . ILE A 1 93 ? -8.031 10.427 32.446 1.00 98.25 93 ILE A CA 1
ATOM 716 C C . ILE A 1 93 ? -9.112 9.373 32.618 1.00 98.25 93 ILE A C 1
ATOM 718 O O . ILE A 1 93 ? -9.629 8.836 31.639 1.00 98.25 93 ILE A O 1
ATOM 722 N N . GLU A 1 94 ? -9.459 9.085 33.863 1.00 98.06 94 GLU A N 1
ATOM 723 C CA . GLU A 1 94 ? -10.512 8.143 34.211 1.00 98.06 94 GLU A CA 1
ATOM 724 C C . GLU A 1 94 ? -11.548 8.825 35.092 1.00 98.06 94 GLU A C 1
ATOM 726 O O . GLU A 1 94 ? -11.213 9.604 35.985 1.00 98.06 94 GLU A O 1
ATOM 731 N N . LYS A 1 95 ? -12.819 8.521 34.838 1.00 97.94 95 LYS A N 1
ATOM 732 C CA . LYS A 1 95 ? -13.925 8.982 35.661 1.00 97.94 95 LYS A CA 1
ATOM 733 C C . LYS A 1 95 ? -14.948 7.875 35.846 1.00 97.94 95 LYS A C 1
ATOM 735 O O . LYS A 1 95 ? -15.475 7.317 34.882 1.00 97.94 95 LYS A O 1
ATOM 740 N N . GLN A 1 96 ? -15.281 7.615 37.102 1.00 97.81 96 GLN A N 1
ATOM 741 C CA . GLN A 1 96 ? -16.457 6.838 37.454 1.00 97.81 96 GLN A CA 1
ATOM 742 C C . GLN A 1 96 ? -17.720 7.669 37.179 1.00 97.81 96 GLN A C 1
ATOM 744 O O . GLN A 1 96 ? -17.844 8.797 37.654 1.00 97.81 96 GLN A O 1
ATOM 749 N N . ILE A 1 97 ? -18.643 7.119 36.389 1.00 96.62 97 ILE A N 1
ATOM 750 C CA . ILE A 1 97 ? -19.901 7.777 36.001 1.00 96.62 97 ILE A CA 1
ATOM 751 C C . ILE A 1 97 ? -21.047 7.352 36.922 1.00 96.62 97 ILE A C 1
ATOM 753 O O . ILE A 1 97 ? -21.870 8.176 37.306 1.00 96.62 97 ILE A O 1
ATOM 757 N N . ASP A 1 98 ? -21.086 6.071 37.301 1.00 95.19 98 ASP A N 1
ATOM 758 C CA . ASP A 1 98 ? -22.010 5.537 38.304 1.00 95.19 98 ASP A CA 1
ATOM 759 C C . ASP A 1 98 ? -21.343 4.412 39.120 1.00 95.19 98 ASP A C 1
ATOM 761 O O . ASP A 1 98 ? -20.189 4.053 38.887 1.00 95.19 98 ASP A O 1
ATOM 765 N N . ALA A 1 99 ? -22.056 3.819 40.082 1.00 95.56 99 ALA A N 1
ATOM 766 C CA . ALA A 1 99 ? -21.539 2.744 40.944 1.00 95.56 99 ALA A CA 1
ATOM 767 C C . ALA A 1 99 ? -20.997 1.503 40.192 1.00 95.56 99 ALA A C 1
ATOM 769 O O . ALA A 1 99 ? -20.286 0.686 40.771 1.00 95.56 99 ALA A O 1
ATOM 770 N N . SER A 1 100 ? -21.353 1.340 38.919 1.00 97.00 100 SER A N 1
ATOM 771 C CA . SER A 1 100 ? -21.000 0.205 38.063 1.00 97.00 100 SER A CA 1
ATOM 772 C C . SER A 1 100 ? -20.247 0.589 36.789 1.00 97.00 100 SER A C 1
ATOM 774 O O . SER A 1 100 ? -19.784 -0.317 36.105 1.00 97.00 100 SER A O 1
ATOM 776 N N . THR A 1 101 ? -20.129 1.877 36.455 1.00 98.19 101 THR A N 1
ATOM 777 C CA . THR A 1 101 ? -19.698 2.344 35.130 1.00 98.19 101 THR A CA 1
ATOM 778 C C . THR A 1 101 ? -18.528 3.313 35.229 1.00 98.19 101 THR A C 1
ATOM 780 O O . THR A 1 101 ? -18.590 4.299 35.966 1.00 98.19 101 THR A O 1
ATOM 783 N N . VAL A 1 102 ? -17.490 3.066 34.435 1.0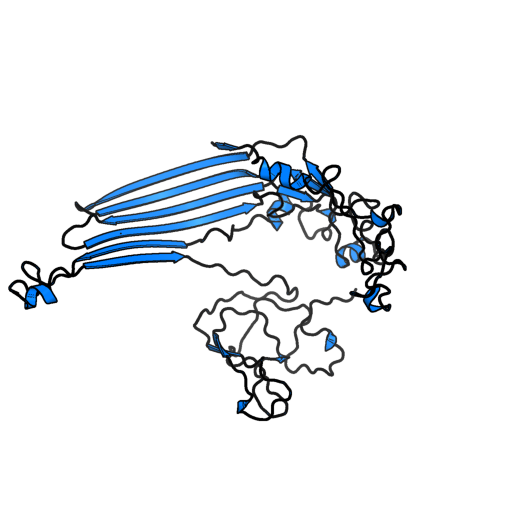0 98.50 102 VAL A N 1
ATOM 784 C CA . VAL A 1 102 ? -16.276 3.879 34.338 1.00 98.50 102 VAL A CA 1
ATOM 785 C C . VAL A 1 102 ? -16.009 4.216 32.876 1.00 98.50 102 VAL A C 1
ATOM 787 O O . VAL A 1 102 ? -16.204 3.385 31.988 1.00 98.50 102 VAL A O 1
ATOM 790 N N . ILE A 1 103 ? -15.554 5.443 32.638 1.00 98.50 103 ILE A N 1
ATOM 791 C CA . ILE A 1 103 ? -15.039 5.885 31.346 1.00 98.50 103 ILE A CA 1
ATOM 792 C C . ILE A 1 103 ? -13.575 6.267 31.521 1.00 98.50 103 ILE A C 1
ATOM 794 O O . ILE A 1 103 ? -13.231 7.021 32.433 1.00 98.50 103 ILE A O 1
ATOM 798 N N . ARG A 1 104 ? -12.725 5.790 30.614 1.00 98.56 104 ARG A N 1
ATOM 799 C CA . ARG A 1 104 ? -11.314 6.157 30.529 1.00 98.56 104 ARG A CA 1
ATOM 800 C C . ARG A 1 104 ? -10.989 6.675 29.137 1.00 98.56 104 ARG A C 1
ATOM 802 O O . ARG A 1 104 ? -11.335 6.057 28.136 1.00 98.56 104 ARG A O 1
ATOM 809 N N . VAL A 1 105 ? -10.273 7.789 29.080 1.00 98.50 105 VAL A N 1
ATOM 810 C CA . VAL A 1 105 ? -9.671 8.318 27.855 1.00 98.50 105 VAL A CA 1
ATOM 811 C C . VAL A 1 105 ? -8.162 8.288 28.022 1.00 98.50 105 VAL A C 1
ATOM 813 O O . VAL A 1 105 ? -7.639 8.775 29.019 1.00 98.50 105 VAL A O 1
ATOM 816 N N . THR A 1 106 ? -7.456 7.704 27.061 1.00 98.56 106 THR A N 1
ATOM 817 C CA . THR A 1 106 ? -5.995 7.602 27.070 1.00 98.56 106 THR A CA 1
ATOM 818 C C . THR A 1 106 ? -5.417 8.136 25.768 1.00 98.56 106 THR A C 1
ATOM 820 O O . THR A 1 106 ? -5.857 7.754 24.686 1.00 98.56 106 THR A O 1
ATOM 823 N N . TYR A 1 107 ? -4.399 8.981 25.869 1.00 98.25 107 TYR A N 1
ATOM 824 C CA . TYR A 1 107 ? -3.555 9.402 24.762 1.00 98.25 107 TYR A CA 1
ATOM 825 C C . TYR A 1 107 ? -2.161 8.796 24.916 1.00 98.25 107 TYR A C 1
ATOM 827 O O . TYR A 1 107 ? -1.540 8.923 25.969 1.00 98.25 107 TYR A O 1
ATOM 835 N N . LYS A 1 108 ? -1.655 8.166 23.854 1.00 97.88 108 LYS A N 1
ATOM 836 C CA . LYS A 1 108 ? -0.284 7.654 23.764 1.00 97.88 108 LYS A CA 1
ATOM 837 C C . LYS A 1 108 ? 0.380 8.201 22.512 1.00 97.88 108 LYS A C 1
ATOM 839 O O . LYS A 1 108 ? -0.029 7.872 21.398 1.00 97.88 108 LYS A O 1
ATOM 844 N N . GLY A 1 109 ? 1.413 9.010 22.701 1.00 97.06 109 GLY A N 1
ATOM 845 C CA . GLY A 1 109 ? 2.285 9.468 21.630 1.00 97.06 109 GLY A CA 1
ATOM 846 C C . GLY A 1 109 ? 3.604 8.702 21.657 1.00 97.06 109 GLY A C 1
ATOM 847 O O . GLY A 1 109 ? 4.141 8.439 22.733 1.00 97.06 109 GLY A O 1
ATOM 848 N N . LYS A 1 110 ? 4.149 8.379 20.486 1.00 95.88 110 LYS A N 1
ATOM 849 C CA . LYS A 1 110 ? 5.519 7.888 20.335 1.00 95.88 110 LYS A CA 1
ATOM 850 C C . LYS A 1 110 ? 6.206 8.612 19.192 1.00 95.88 110 LYS A C 1
ATOM 852 O O . LYS A 1 110 ? 5.604 8.797 18.138 1.00 95.88 110 LYS A O 1
ATOM 857 N N . HIS A 1 111 ? 7.463 8.965 19.407 1.00 95.69 111 HIS A N 1
ATOM 858 C CA . HIS A 1 111 ? 8.367 9.475 18.387 1.00 95.69 111 HIS A CA 1
ATOM 859 C C . HIS A 1 111 ? 9.665 8.687 18.461 1.00 95.69 111 HIS A C 1
ATOM 861 O O . HIS A 1 111 ? 10.326 8.665 19.499 1.00 95.69 111 HIS A O 1
ATOM 867 N N . GLY A 1 112 ? 10.008 8.019 17.371 1.00 94.81 112 GLY A N 1
ATOM 868 C CA . GLY A 1 112 ? 11.229 7.257 17.227 1.00 94.81 112 GLY A CA 1
ATOM 869 C C . GLY A 1 112 ? 12.078 7.777 16.082 1.00 94.81 112 GLY A C 1
ATOM 870 O O . GLY A 1 112 ? 11.567 8.161 15.030 1.00 94.81 112 GLY A O 1
ATOM 871 N N . VAL A 1 113 ? 13.385 7.762 16.302 1.00 94.25 113 VAL A N 1
ATOM 872 C CA . VAL A 1 113 ? 14.404 8.152 15.325 1.00 94.25 113 VAL A CA 1
ATOM 873 C C . VAL A 1 113 ? 15.462 7.068 15.227 1.00 94.25 113 VAL A C 1
ATOM 875 O O . VAL A 1 113 ? 15.676 6.316 16.185 1.00 94.25 113 VAL A O 1
ATOM 878 N N . ASN A 1 114 ? 16.165 7.038 14.098 1.00 93.19 114 ASN A N 1
ATOM 879 C CA . ASN A 1 114 ? 17.193 6.047 13.796 1.00 93.19 114 ASN A CA 1
ATOM 880 C C . ASN A 1 114 ? 16.612 4.629 13.715 1.00 93.19 114 ASN A C 1
ATOM 882 O O . ASN A 1 114 ? 17.209 3.671 14.216 1.00 93.19 114 ASN A O 1
ATOM 886 N N . THR A 1 115 ? 15.433 4.472 13.117 1.00 91.88 115 THR A N 1
ATOM 887 C CA . THR A 1 115 ? 14.987 3.138 12.710 1.00 91.88 115 THR A CA 1
ATOM 888 C C . THR A 1 115 ? 15.801 2.677 11.502 1.00 91.88 115 THR A C 1
ATOM 890 O O . THR A 1 115 ? 16.391 3.479 10.773 1.00 91.88 115 THR A O 1
ATOM 893 N N . ASP A 1 116 ? 15.947 1.369 11.366 1.00 91.56 116 ASP A N 1
ATOM 894 C CA . ASP A 1 116 ? 16.782 0.746 10.350 1.00 91.56 116 ASP A CA 1
ATOM 895 C C . ASP A 1 116 ? 16.166 0.819 8.954 1.00 91.56 116 ASP A C 1
ATOM 897 O O . ASP A 1 116 ? 14.952 0.706 8.776 1.00 91.56 116 ASP A O 1
ATOM 901 N N . GLN A 1 117 ? 17.034 1.006 7.966 1.00 92.88 117 GLN A N 1
ATOM 902 C CA . GLN A 1 117 ? 16.674 1.117 6.562 1.00 92.88 117 GLN A CA 1
ATOM 903 C C . GLN A 1 117 ? 17.852 0.685 5.687 1.00 92.88 117 GLN A C 1
ATOM 905 O O . GLN A 1 117 ? 19.011 0.911 6.044 1.00 92.88 117 GLN A O 1
ATOM 910 N N . LEU A 1 118 ? 17.560 0.105 4.525 1.00 93.69 118 LEU A N 1
ATOM 911 C CA . LEU A 1 118 ? 18.556 -0.038 3.470 1.00 93.69 118 LEU A CA 1
ATOM 912 C C . LEU A 1 118 ? 18.692 1.240 2.651 1.00 93.69 118 LEU A C 1
ATOM 914 O O . LEU A 1 118 ? 17.704 1.901 2.355 1.00 93.69 118 LEU A O 1
ATOM 918 N N . TYR A 1 119 ? 19.909 1.545 2.222 1.00 94.06 119 TYR A N 1
ATOM 919 C CA . TYR A 1 119 ? 20.183 2.610 1.269 1.00 94.06 119 TYR A CA 1
ATOM 920 C C . TYR A 1 119 ? 20.940 2.076 0.065 1.00 94.06 119 TYR A C 1
ATOM 922 O O . TYR A 1 119 ? 22.076 1.634 0.195 1.00 94.06 119 TYR A O 1
ATOM 930 N N . ASN A 1 120 ? 20.303 2.103 -1.098 1.00 94.94 120 ASN A N 1
ATOM 931 C CA . ASN A 1 120 ? 20.916 1.709 -2.348 1.00 94.94 120 ASN A CA 1
ATOM 932 C C . ASN A 1 120 ? 21.691 2.885 -2.949 1.00 94.94 120 ASN A C 1
ATOM 934 O O . ASN A 1 120 ? 21.100 3.787 -3.546 1.00 94.94 120 ASN A O 1
ATOM 938 N N . ILE A 1 121 ? 23.015 2.840 -2.814 1.00 95.06 121 ILE A N 1
ATOM 939 C CA . ILE A 1 121 ? 23.922 3.849 -3.381 1.00 95.06 121 ILE A CA 1
ATOM 940 C C . ILE A 1 121 ? 24.162 3.653 -4.878 1.00 95.06 121 ILE A C 1
ATOM 942 O O . ILE A 1 121 ? 24.746 4.511 -5.526 1.00 95.06 121 ILE A O 1
ATOM 946 N N . ASN A 1 122 ? 23.746 2.514 -5.432 1.00 95.69 122 ASN A N 1
ATOM 947 C CA . ASN A 1 122 ? 24.010 2.151 -6.818 1.00 95.69 122 ASN A CA 1
ATOM 948 C C . ASN A 1 122 ? 22.724 1.727 -7.529 1.00 95.69 122 ASN A C 1
ATOM 950 O O . ASN A 1 122 ? 22.692 0.695 -8.193 1.00 95.69 122 ASN A O 1
ATOM 954 N N . GLY A 1 123 ? 21.632 2.472 -7.339 1.00 93.50 123 GLY A N 1
ATOM 955 C CA . GLY A 1 123 ? 20.349 2.205 -7.995 1.00 93.50 123 GLY A CA 1
ATOM 956 C C . GLY A 1 123 ? 20.437 2.293 -9.524 1.00 93.50 123 GLY A C 1
ATOM 957 O O . GLY A 1 123 ? 21.286 2.991 -10.068 1.00 93.50 123 GLY A O 1
ATOM 958 N N . GLN A 1 124 ? 19.560 1.573 -10.228 1.00 91.31 124 GLN A N 1
ATOM 959 C CA . GLN A 1 124 ? 19.479 1.644 -11.690 1.00 91.31 124 GLN A CA 1
ATOM 960 C C . GLN A 1 124 ? 18.635 2.846 -12.103 1.00 91.31 124 GLN A C 1
ATOM 962 O O . GLN A 1 124 ? 17.478 2.944 -11.695 1.00 91.31 124 GLN A O 1
ATOM 967 N N . GLN A 1 125 ? 19.182 3.713 -12.953 1.00 91.62 125 GLN A N 1
ATOM 968 C CA . GLN A 1 125 ? 18.391 4.741 -13.626 1.00 91.62 125 GLN A CA 1
ATOM 969 C C . GLN A 1 125 ? 17.380 4.110 -14.586 1.00 91.62 125 GLN A C 1
ATOM 971 O O . GLN A 1 125 ? 17.698 3.156 -15.301 1.00 91.62 125 GLN A O 1
ATOM 976 N N . THR A 1 126 ? 16.169 4.665 -14.645 1.00 89.56 126 THR A N 1
ATOM 977 C CA . THR A 1 126 ? 15.192 4.268 -15.667 1.00 89.56 126 THR A CA 1
ATOM 978 C C . THR A 1 126 ? 15.692 4.645 -17.062 1.00 89.56 126 THR A C 1
ATOM 980 O O . THR A 1 126 ? 16.542 5.524 -17.218 1.00 89.56 126 THR A O 1
ATOM 983 N N . ASP A 1 127 ? 15.157 3.989 -18.091 1.00 88.25 127 ASP A N 1
ATOM 984 C CA . ASP A 1 127 ? 15.490 4.271 -19.495 1.00 88.25 127 ASP A CA 1
ATOM 985 C C . ASP A 1 127 ? 15.254 5.754 -19.840 1.00 88.25 127 ASP A C 1
ATOM 987 O O . ASP A 1 127 ? 16.112 6.402 -20.436 1.00 88.25 127 ASP A O 1
ATOM 991 N N . TYR A 1 128 ? 14.135 6.309 -19.361 1.00 87.06 128 TYR A N 1
ATOM 992 C CA . TYR A 1 128 ? 13.769 7.719 -19.507 1.00 87.06 128 TYR A CA 1
ATOM 993 C C . TYR A 1 128 ? 14.818 8.668 -18.910 1.00 87.06 128 TYR A C 1
ATOM 995 O O . TYR A 1 128 ? 15.260 9.610 -19.566 1.00 87.06 128 TYR A O 1
ATOM 1003 N N . ILE A 1 129 ? 15.252 8.410 -17.673 1.00 90.25 129 ILE A N 1
ATOM 1004 C CA . ILE A 1 129 ? 16.215 9.272 -16.976 1.00 90.25 129 ILE A CA 1
ATOM 1005 C C . ILE A 1 129 ? 17.588 9.177 -17.636 1.00 90.25 129 ILE A C 1
ATOM 1007 O O . ILE A 1 129 ? 18.222 10.208 -17.860 1.00 90.25 129 ILE A O 1
ATOM 1011 N N . TRP A 1 130 ? 18.030 7.972 -18.005 1.00 90.56 130 TRP A N 1
ATOM 1012 C CA . TRP A 1 130 ? 19.285 7.776 -18.731 1.00 90.56 130 TRP A CA 1
ATOM 1013 C C . TRP A 1 130 ? 19.304 8.563 -20.042 1.00 90.56 130 TRP A C 1
ATOM 1015 O O . TRP A 1 130 ? 20.249 9.307 -20.307 1.00 90.56 130 TRP A O 1
ATOM 1025 N N . TYR A 1 131 ? 18.247 8.436 -20.846 1.00 89.88 131 TYR A N 1
ATOM 1026 C CA . TYR A 1 131 ? 18.171 9.104 -22.138 1.00 89.88 131 TYR A CA 1
ATOM 1027 C C . TYR A 1 131 ? 18.170 10.628 -21.993 1.00 89.88 131 TYR A C 1
ATOM 1029 O O . TYR A 1 131 ? 18.984 11.296 -22.622 1.00 89.88 131 TYR A O 1
ATOM 1037 N N . LEU A 1 132 ? 17.340 11.187 -21.106 1.00 89.62 132 LEU A N 1
ATOM 1038 C CA . LEU A 1 132 ? 17.273 12.640 -20.917 1.00 89.62 132 LEU A CA 1
ATOM 1039 C C . LEU A 1 132 ? 18.545 13.253 -20.328 1.00 89.62 132 LEU A C 1
ATOM 1041 O O . LEU A 1 132 ? 18.859 14.404 -20.621 1.00 89.62 132 LEU A O 1
ATOM 1045 N N . THR A 1 133 ? 19.265 12.519 -19.481 1.00 89.81 133 THR A N 1
ATOM 1046 C CA . THR A 1 133 ? 20.477 13.044 -18.832 1.00 89.81 133 THR A CA 1
ATOM 1047 C C . THR A 1 133 ? 21.736 12.852 -19.673 1.00 89.81 133 THR A C 1
ATOM 1049 O O . THR A 1 133 ? 22.664 13.647 -19.549 1.00 89.81 133 THR A O 1
ATOM 1052 N N . THR A 1 134 ? 21.787 11.830 -20.535 1.00 90.25 134 THR A N 1
ATOM 1053 C CA . THR A 1 134 ? 23.002 11.490 -21.301 1.00 90.25 134 THR A CA 1
ATOM 1054 C C . THR A 1 134 ? 22.874 11.687 -22.810 1.00 90.25 134 THR A C 1
ATOM 1056 O O . THR A 1 134 ? 23.896 11.834 -23.481 1.00 90.25 134 THR A O 1
ATOM 1059 N N . GLY A 1 135 ? 21.657 11.646 -23.361 1.00 90.00 135 GLY A N 1
ATOM 1060 C CA . GLY A 1 135 ? 21.396 11.617 -24.804 1.00 90.00 135 GLY A CA 1
ATOM 1061 C C . GLY A 1 135 ? 21.885 10.343 -25.502 1.00 90.00 135 GLY A C 1
ATOM 1062 O O . GLY A 1 135 ? 22.059 10.338 -26.719 1.00 90.00 135 GLY A O 1
ATOM 1063 N N . ARG A 1 136 ? 22.181 9.273 -24.752 1.00 88.50 136 ARG A N 1
ATOM 1064 C CA . ARG A 1 136 ? 22.760 8.031 -25.284 1.00 88.50 136 ARG A CA 1
ATOM 1065 C C . ARG A 1 136 ? 21.727 6.914 -25.350 1.00 88.50 136 ARG A C 1
ATOM 1067 O O . ARG A 1 136 ? 20.834 6.821 -24.510 1.00 88.50 136 ARG A O 1
ATOM 1074 N N . ALA A 1 137 ? 21.919 6.006 -26.305 1.00 87.06 137 ALA A N 1
ATOM 1075 C CA . ALA A 1 137 ? 21.192 4.743 -26.343 1.00 87.06 137 ALA A CA 1
ATOM 1076 C C . ALA A 1 137 ? 21.425 3.930 -25.055 1.00 87.06 137 ALA A C 1
ATOM 1078 O O . ALA A 1 137 ? 22.449 4.080 -24.376 1.00 87.06 137 ALA A O 1
ATOM 1079 N N . ILE A 1 138 ? 20.466 3.067 -24.717 1.00 86.75 138 ILE A N 1
ATOM 1080 C CA . ILE A 1 138 ? 20.569 2.190 -23.549 1.00 86.75 138 ILE A CA 1
ATOM 1081 C C . ILE A 1 138 ? 21.725 1.200 -23.773 1.00 86.75 138 ILE A C 1
ATOM 1083 O O . ILE A 1 138 ? 21.777 0.559 -24.825 1.00 86.75 138 ILE A O 1
ATOM 1087 N N . PRO A 1 139 ? 22.641 1.038 -22.802 1.00 86.00 139 PRO A N 1
ATOM 1088 C CA . PRO A 1 139 ? 23.744 0.090 -22.915 1.00 86.00 139 PRO A CA 1
ATOM 1089 C C . PRO A 1 139 ? 23.261 -1.362 -23.063 1.00 86.00 139 PRO A C 1
ATOM 1091 O O . PRO A 1 139 ? 22.471 -1.841 -22.247 1.00 86.00 139 PRO A O 1
ATOM 1094 N N . GLY A 1 140 ? 23.760 -2.064 -24.084 1.00 84.25 140 GLY A N 1
ATOM 1095 C CA . GLY A 1 140 ? 23.566 -3.504 -24.302 1.00 84.25 140 GLY A CA 1
ATOM 1096 C C . GLY A 1 140 ? 24.767 -4.349 -23.851 1.00 84.25 140 GLY A C 1
ATOM 1097 O O . GLY A 1 140 ? 25.719 -3.828 -23.268 1.00 84.25 140 GLY A O 1
ATOM 1098 N N . GLY A 1 141 ? 24.730 -5.657 -24.119 1.00 85.31 141 GLY A N 1
ATOM 1099 C CA . GLY A 1 141 ? 25.849 -6.573 -23.875 1.00 85.31 141 GLY A CA 1
ATOM 1100 C C . GLY A 1 141 ? 26.235 -6.766 -22.405 1.00 85.31 141 GLY A C 1
ATOM 1101 O O . GLY A 1 141 ? 25.415 -6.626 -21.492 1.00 85.31 141 GLY A O 1
ATOM 1102 N N . GLU A 1 142 ? 27.514 -7.081 -22.185 1.00 80.81 142 GLU A N 1
ATOM 1103 C CA . GLU A 1 142 ? 28.104 -7.486 -20.898 1.00 80.81 142 GLU A CA 1
ATOM 1104 C C . GLU A 1 142 ? 27.845 -6.481 -19.754 1.00 80.81 142 GLU A C 1
ATOM 1106 O O . GLU A 1 142 ? 27.607 -6.878 -18.614 1.00 80.81 142 GLU A O 1
ATOM 1111 N N . PHE A 1 143 ? 27.825 -5.176 -20.057 1.00 87.50 143 PHE A N 1
ATOM 1112 C CA . PHE A 1 143 ? 27.670 -4.090 -19.073 1.00 87.50 143 PHE A CA 1
ATOM 1113 C C . PHE A 1 143 ? 26.238 -3.551 -18.944 1.00 87.50 143 PHE A C 1
ATOM 1115 O O . PHE A 1 143 ? 25.992 -2.616 -18.176 1.00 87.50 143 PHE A O 1
ATOM 1122 N N . SER A 1 144 ? 25.276 -4.131 -19.663 1.00 86.75 144 SER A N 1
ATOM 1123 C CA . SER A 1 144 ? 23.877 -3.669 -19.698 1.00 86.75 144 SER A CA 1
ATOM 1124 C C . SER A 1 144 ? 23.211 -3.549 -18.317 1.00 86.75 144 SER A C 1
ATOM 1126 O O . SER A 1 144 ? 22.339 -2.700 -18.110 1.00 86.75 144 SER A O 1
ATOM 1128 N N . SER A 1 145 ? 23.642 -4.359 -17.344 1.00 85.62 145 SER A N 1
ATOM 1129 C CA . SER A 1 145 ? 23.106 -4.379 -15.976 1.00 85.62 145 SER A CA 1
ATOM 1130 C C . SER A 1 145 ? 23.725 -3.342 -15.023 1.00 85.62 145 SER A C 1
ATOM 1132 O O . SER A 1 145 ? 23.148 -3.082 -13.959 1.00 85.62 145 SER A O 1
ATOM 1134 N N . VAL A 1 146 ? 24.869 -2.747 -15.386 1.00 90.88 146 VAL A N 1
ATOM 1135 C CA . VAL A 1 146 ? 25.693 -1.913 -14.488 1.00 90.88 146 VAL A CA 1
ATOM 1136 C C . VAL A 1 146 ? 25.979 -0.509 -15.024 1.00 90.88 146 VAL A C 1
ATOM 1138 O O . VAL A 1 146 ? 26.031 0.429 -14.239 1.00 90.88 146 VAL A O 1
ATOM 1141 N N . LEU A 1 147 ? 26.087 -0.313 -16.344 1.00 91.75 147 LEU A N 1
ATOM 1142 C CA . LEU A 1 147 ? 26.608 0.941 -16.918 1.00 91.75 147 LEU A CA 1
ATOM 1143 C C . LEU A 1 147 ? 25.737 2.180 -16.638 1.00 91.75 147 LEU A C 1
ATOM 1145 O O . LEU A 1 147 ? 26.213 3.306 -16.720 1.00 91.75 147 LEU A O 1
ATOM 1149 N N . ARG A 1 148 ? 24.460 1.980 -16.295 1.00 91.69 148 ARG A N 1
ATOM 1150 C CA . ARG A 1 148 ? 23.503 3.056 -15.984 1.00 91.69 148 ARG A CA 1
ATOM 1151 C C . ARG A 1 148 ? 23.430 3.416 -14.499 1.00 91.69 148 ARG A C 1
ATOM 1153 O O . ARG A 1 148 ? 22.514 4.121 -14.081 1.00 91.69 148 ARG A O 1
ATOM 1160 N N . ARG A 1 149 ? 24.336 2.880 -13.682 1.00 93.19 149 ARG A N 1
ATOM 1161 C CA . ARG A 1 149 ? 24.320 3.075 -12.232 1.00 93.19 149 ARG A CA 1
ATOM 1162 C C . ARG A 1 149 ? 25.321 4.159 -11.813 1.00 93.19 149 ARG A C 1
ATOM 1164 O O . ARG A 1 149 ? 26.336 4.343 -12.487 1.00 93.19 149 ARG A O 1
ATOM 1171 N N . PRO A 1 150 ? 25.045 4.911 -10.736 1.00 91.56 150 PRO A N 1
ATOM 1172 C CA . PRO A 1 150 ? 25.831 6.096 -10.392 1.00 91.56 150 PRO A CA 1
ATOM 1173 C C . PRO A 1 150 ? 27.153 5.810 -9.666 1.00 91.56 150 PRO A C 1
ATOM 1175 O O . PRO A 1 150 ? 28.049 6.648 -9.713 1.00 91.56 150 PRO A O 1
ATOM 1178 N N . TYR A 1 151 ? 27.294 4.665 -8.991 1.00 92.44 151 TYR A N 1
ATOM 1179 C CA . TYR A 1 151 ? 28.455 4.359 -8.149 1.00 92.44 151 TYR A CA 1
ATOM 1180 C C . TYR A 1 151 ? 29.408 3.347 -8.794 1.00 92.44 151 TYR A C 1
ATOM 1182 O O . TYR A 1 151 ? 30.581 3.649 -8.996 1.00 92.44 151 TYR A O 1
ATOM 1190 N N . ASP A 1 152 ? 28.913 2.159 -9.142 1.00 92.75 152 ASP A N 1
ATOM 1191 C CA . ASP A 1 152 ? 29.694 1.124 -9.814 1.00 92.75 152 ASP A CA 1
ATOM 1192 C C . ASP A 1 152 ? 29.042 0.761 -11.147 1.00 92.75 152 ASP A C 1
ATOM 1194 O O . ASP A 1 152 ? 27.890 0.326 -11.199 1.00 92.75 152 ASP A O 1
ATOM 1198 N N . GLN A 1 153 ? 29.816 0.951 -12.214 1.00 92.06 153 GLN A N 1
ATOM 1199 C CA . GLN A 1 153 ? 29.419 0.705 -13.599 1.00 92.06 153 GLN A CA 1
ATOM 1200 C C . GLN A 1 153 ? 30.107 -0.526 -14.203 1.00 92.06 153 GLN A C 1
ATOM 1202 O O . GLN A 1 153 ? 30.054 -0.727 -15.414 1.00 92.06 153 GLN A O 1
ATOM 1207 N N . ASN A 1 154 ? 30.763 -1.348 -13.376 1.00 89.00 154 ASN A N 1
ATOM 1208 C CA . ASN A 1 154 ? 31.660 -2.407 -13.836 1.00 89.00 154 ASN A CA 1
ATOM 1209 C C . ASN A 1 154 ? 31.238 -3.801 -13.371 1.00 89.00 154 ASN A C 1
ATOM 1211 O O . ASN A 1 154 ? 31.278 -4.741 -14.160 1.00 89.00 154 ASN A O 1
ATOM 1215 N N . ALA A 1 155 ? 30.879 -3.972 -12.105 1.00 84.94 155 ALA A N 1
ATOM 1216 C CA . ALA A 1 155 ? 30.706 -5.277 -11.474 1.00 84.94 155 ALA A CA 1
ATOM 1217 C C . ALA A 1 155 ? 29.403 -5.393 -10.676 1.00 84.94 155 ALA A C 1
ATOM 1219 O O . ALA A 1 155 ? 28.771 -6.456 -10.697 1.00 84.94 155 ALA A O 1
ATOM 1220 N N . TYR A 1 156 ? 28.979 -4.328 -9.997 1.00 88.62 156 TYR A N 1
ATOM 1221 C CA . TYR A 1 156 ? 27.894 -4.393 -9.024 1.00 88.62 156 TYR A CA 1
ATOM 1222 C C . TYR A 1 156 ? 26.602 -3.771 -9.540 1.00 88.62 156 TYR A C 1
ATOM 1224 O O . TYR A 1 156 ? 26.590 -2.687 -10.115 1.00 88.62 156 TYR A O 1
ATOM 1232 N N . THR A 1 157 ? 25.481 -4.456 -9.292 1.00 91.12 157 THR A N 1
ATOM 1233 C CA . THR A 1 157 ? 24.151 -3.857 -9.449 1.00 91.12 157 THR A CA 1
ATOM 1234 C C . THR A 1 157 ? 23.790 -3.067 -8.194 1.00 91.12 157 THR A C 1
ATOM 1236 O O . THR A 1 157 ? 24.472 -2.106 -7.861 1.00 91.12 157 THR A O 1
ATOM 1239 N N . ASN A 1 158 ? 22.726 -3.439 -7.480 1.00 92.12 158 ASN A N 1
ATOM 1240 C CA . ASN A 1 158 ? 22.330 -2.733 -6.267 1.00 92.12 158 ASN A CA 1
ATOM 1241 C C . ASN A 1 158 ? 23.418 -2.897 -5.199 1.00 92.12 158 ASN A C 1
ATOM 1243 O O . ASN A 1 158 ? 23.784 -4.023 -4.859 1.00 92.12 158 ASN A O 1
ATOM 1247 N N . VAL A 1 159 ? 23.890 -1.779 -4.653 1.00 93.88 159 VAL A N 1
ATOM 1248 C CA . VAL A 1 159 ? 24.799 -1.752 -3.505 1.00 93.88 159 VAL A CA 1
ATOM 1249 C C . VAL A 1 159 ? 24.010 -1.173 -2.346 1.00 93.88 159 VAL A C 1
ATOM 1251 O O . VAL A 1 159 ? 23.804 0.035 -2.263 1.00 93.88 159 VAL A O 1
ATOM 1254 N N . ASN A 1 160 ? 23.509 -2.049 -1.482 1.00 94.06 160 ASN A N 1
ATOM 1255 C CA . ASN A 1 160 ? 22.671 -1.658 -0.359 1.00 94.06 160 ASN A CA 1
ATOM 1256 C C . ASN A 1 160 ? 23.524 -1.471 0.892 1.00 94.06 160 ASN A C 1
ATOM 1258 O O . ASN A 1 160 ? 24.294 -2.346 1.262 1.00 94.06 160 ASN A O 1
ATOM 1262 N N . ILE A 1 161 ? 23.356 -0.362 1.594 1.00 93.44 161 ILE A N 1
ATOM 1263 C CA . ILE A 1 161 ? 23.996 -0.108 2.878 1.00 93.44 161 ILE A CA 1
ATOM 1264 C C . ILE A 1 161 ? 22.921 -0.171 3.952 1.00 93.44 161 ILE A C 1
ATOM 1266 O O . ILE A 1 161 ? 21.989 0.634 3.961 1.00 93.44 161 ILE A O 1
ATOM 1270 N N . LEU A 1 162 ? 23.034 -1.138 4.862 1.00 92.81 162 LEU A N 1
ATOM 1271 C CA . LEU A 1 162 ? 22.216 -1.159 6.065 1.00 92.81 162 LEU A CA 1
ATOM 1272 C C . LEU A 1 162 ? 22.640 0.005 6.960 1.00 92.81 162 LEU A C 1
ATOM 1274 O O . LEU A 1 162 ? 23.770 0.050 7.451 1.00 92.81 162 LEU A O 1
ATOM 1278 N N . GLN A 1 163 ? 21.713 0.927 7.179 1.00 91.38 163 GLN A N 1
ATOM 1279 C CA . GLN A 1 163 ? 21.913 2.138 7.962 1.00 91.38 163 GLN A CA 1
ATOM 1280 C C . GLN A 1 163 ? 20.689 2.429 8.838 1.00 91.38 163 GLN A C 1
ATOM 1282 O O . GLN A 1 163 ? 19.723 1.664 8.873 1.00 91.38 163 GLN A O 1
ATOM 1287 N N . ARG A 1 164 ? 20.715 3.549 9.570 1.00 91.19 164 ARG A N 1
ATOM 1288 C CA . ARG A 1 164 ? 19.613 3.958 10.454 1.00 91.19 164 ARG A CA 1
ATOM 1289 C C . ARG A 1 164 ? 19.184 5.392 10.203 1.00 91.19 164 ARG A C 1
ATOM 1291 O O . ARG A 1 164 ? 19.574 6.307 10.924 1.00 91.19 164 ARG A O 1
ATOM 1298 N N . SER A 1 165 ? 18.388 5.568 9.159 1.00 91.56 165 SER A N 1
ATOM 1299 C CA . SER A 1 165 ? 17.889 6.874 8.710 1.00 91.56 165 SER A CA 1
ATOM 1300 C C . SER A 1 165 ? 16.372 7.031 8.848 1.00 91.56 165 SER A C 1
ATOM 1302 O O . SER A 1 165 ? 15.847 8.096 8.529 1.00 91.56 165 SER A O 1
ATOM 1304 N N . GLY A 1 166 ? 15.680 6.006 9.353 1.00 92.19 166 GLY A N 1
ATOM 1305 C CA . GLY A 1 166 ? 14.231 5.994 9.470 1.00 92.19 166 GLY A CA 1
ATOM 1306 C C . GLY A 1 166 ? 13.668 6.721 10.693 1.00 92.19 166 GLY A C 1
ATOM 1307 O O . GLY A 1 166 ? 14.370 7.026 11.669 1.00 92.19 166 GLY A O 1
ATOM 1308 N N . PHE A 1 167 ? 12.360 6.972 10.624 1.00 92.19 167 PHE A N 1
ATOM 1309 C CA . PHE A 1 167 ? 11.562 7.695 11.612 1.00 92.19 167 PHE A CA 1
ATOM 1310 C C . PHE A 1 167 ? 10.245 6.967 11.853 1.00 92.19 167 PHE A C 1
ATOM 1312 O O . PHE A 1 167 ? 9.621 6.490 10.914 1.00 92.19 167 PHE A O 1
ATOM 1319 N N . ILE A 1 168 ? 9.770 6.942 13.093 1.00 93.25 168 ILE A N 1
ATOM 1320 C CA . ILE A 1 168 ? 8.451 6.396 13.431 1.00 93.25 168 ILE A CA 1
ATOM 1321 C C . ILE A 1 168 ? 7.700 7.383 14.314 1.00 93.25 168 ILE A C 1
ATOM 1323 O O . ILE A 1 168 ? 8.242 7.921 15.274 1.00 93.25 168 ILE A O 1
ATOM 1327 N N . ASN A 1 169 ? 6.438 7.633 14.002 1.00 95.62 169 ASN A N 1
ATOM 1328 C CA . ASN A 1 169 ? 5.574 8.523 14.758 1.00 95.62 169 ASN A CA 1
ATOM 1329 C C . ASN A 1 169 ? 4.222 7.857 14.940 1.00 95.62 169 ASN A C 1
ATOM 1331 O O . ASN A 1 169 ? 3.583 7.461 13.973 1.00 95.62 169 ASN A O 1
ATOM 1335 N N . SER A 1 170 ? 3.750 7.769 16.177 1.00 96.12 170 SER A N 1
ATOM 1336 C CA . SER A 1 170 ? 2.405 7.271 16.439 1.00 96.12 170 SER A CA 1
ATOM 1337 C C . SER A 1 170 ? 1.682 8.162 17.430 1.00 96.12 170 SER A C 1
ATOM 1339 O O . SER A 1 170 ? 2.234 8.482 18.478 1.00 96.12 170 SER A O 1
ATOM 1341 N N . ALA A 1 171 ? 0.435 8.499 17.135 1.00 97.25 171 ALA A N 1
ATOM 1342 C CA . ALA A 1 171 ? -0.491 9.151 18.046 1.00 97.25 171 ALA A CA 1
ATOM 1343 C C . ALA A 1 171 ? -1.733 8.269 18.167 1.00 97.25 171 ALA A C 1
ATOM 1345 O O . ALA A 1 171 ? -2.434 8.027 17.183 1.00 97.25 171 ALA A O 1
ATOM 1346 N N . THR A 1 172 ? -1.983 7.758 19.368 1.00 97.94 172 THR A N 1
ATOM 1347 C CA . THR A 1 172 ? -3.098 6.854 19.650 1.00 97.94 172 THR A CA 1
ATOM 1348 C C . THR A 1 172 ? -4.002 7.460 20.704 1.00 97.94 172 THR A C 1
ATOM 1350 O O . THR A 1 172 ? -3.559 7.728 21.817 1.00 97.94 172 THR A O 1
ATOM 1353 N N . TRP A 1 173 ? -5.275 7.621 20.366 1.00 98.25 173 TRP A N 1
ATOM 1354 C CA . TRP A 1 173 ? -6.340 7.916 21.316 1.00 98.25 173 TRP A CA 1
ATOM 1355 C C . TRP A 1 173 ? -7.136 6.645 21.576 1.00 98.25 173 TRP A C 1
ATOM 1357 O O . TRP A 1 173 ? -7.502 5.942 20.635 1.00 98.25 173 TRP A O 1
ATOM 1367 N N . ALA A 1 174 ? -7.415 6.352 22.838 1.00 98.00 174 ALA A N 1
ATOM 1368 C CA . ALA A 1 174 ? -8.255 5.243 23.252 1.00 98.00 174 ALA A CA 1
ATOM 1369 C C . ALA A 1 174 ? -9.364 5.750 24.175 1.00 98.00 174 ALA A C 1
ATOM 1371 O O . ALA A 1 174 ? -9.089 6.441 25.153 1.00 98.00 174 ALA A O 1
ATOM 1372 N N . LEU A 1 175 ? -10.605 5.400 23.854 1.00 98.50 175 LEU A N 1
ATOM 1373 C CA . LEU A 1 175 ? -11.771 5.557 24.712 1.00 98.50 175 LEU A CA 1
ATOM 1374 C C . LEU A 1 175 ? -12.193 4.167 25.183 1.00 98.50 175 LEU A C 1
ATOM 1376 O O . LEU A 1 175 ? -12.438 3.284 24.361 1.00 98.50 175 LEU A O 1
ATOM 1380 N N . GLU A 1 176 ? -12.296 3.992 26.490 1.00 98.50 176 GLU A N 1
ATOM 1381 C CA . GLU A 1 176 ? -12.723 2.756 27.134 1.00 98.50 176 GLU A CA 1
ATOM 1382 C C . GLU A 1 176 ? -13.953 3.064 27.986 1.00 98.50 176 GLU A C 1
ATOM 1384 O O . GLU A 1 176 ? -13.955 4.011 28.774 1.00 98.50 176 GLU A O 1
ATOM 1389 N N . VAL A 1 177 ? -15.008 2.274 27.819 1.00 98.50 177 VAL A N 1
ATOM 1390 C CA . VAL A 1 177 ? -16.211 2.337 28.647 1.00 98.50 177 VAL A CA 1
ATOM 1391 C C . VAL A 1 177 ? -16.441 0.952 29.215 1.00 98.50 177 VAL A C 1
ATOM 1393 O O . VAL A 1 177 ? -16.634 -0.002 28.463 1.00 98.50 177 VAL A O 1
ATOM 1396 N N . GLU A 1 178 ? -16.440 0.845 30.535 1.00 98.25 178 GLU A N 1
ATOM 1397 C CA . GLU A 1 178 ? -16.736 -0.393 31.243 1.00 98.25 178 GLU A CA 1
ATOM 1398 C C . GLU A 1 178 ? -17.974 -0.201 32.102 1.00 98.25 178 GLU A C 1
ATOM 1400 O O . GLU A 1 178 ? -18.053 0.741 32.886 1.00 98.25 178 GLU A O 1
ATOM 1405 N N . ARG A 1 179 ? -18.909 -1.143 32.000 1.00 98.06 179 ARG A N 1
ATOM 1406 C CA . ARG A 1 179 ? -19.992 -1.330 32.954 1.00 98.06 179 ARG A CA 1
ATOM 1407 C C . ARG A 1 179 ? -19.907 -2.729 33.550 1.00 98.06 179 ARG A C 1
ATOM 1409 O O . ARG A 1 179 ? -20.173 -3.721 32.867 1.00 98.06 179 ARG A O 1
ATOM 1416 N N . ARG A 1 180 ? -19.620 -2.808 34.848 1.00 96.94 180 ARG A N 1
ATOM 1417 C CA . ARG A 1 180 ? -19.732 -4.044 35.632 1.00 96.94 180 ARG A CA 1
ATOM 1418 C C . ARG A 1 180 ? -21.174 -4.537 35.623 1.00 96.94 180 ARG A C 1
ATOM 1420 O O . ARG A 1 180 ? -22.106 -3.734 35.647 1.00 96.94 180 ARG A O 1
ATOM 1427 N N . PHE A 1 181 ? -21.353 -5.857 35.614 1.00 96.88 181 PHE A N 1
ATOM 1428 C CA . PHE A 1 181 ? -22.678 -6.462 35.518 1.00 96.88 181 PHE A CA 1
ATOM 1429 C C . PHE A 1 181 ? -23.585 -5.992 36.662 1.00 96.88 181 PHE A C 1
ATOM 1431 O O . PHE A 1 181 ? -23.363 -6.317 37.829 1.00 96.88 181 PHE A O 1
ATOM 1438 N N . ARG A 1 182 ? -24.616 -5.218 36.320 1.00 94.94 182 ARG A N 1
ATOM 1439 C CA . ARG A 1 182 ? -25.592 -4.680 37.269 1.00 94.94 182 ARG A CA 1
ATOM 1440 C C . ARG A 1 182 ? -26.949 -4.575 36.597 1.00 94.94 182 ARG A C 1
ATOM 1442 O O . ARG A 1 182 ? -27.061 -4.052 35.490 1.00 94.94 182 ARG A O 1
ATOM 1449 N N . SER A 1 183 ? -27.983 -5.048 37.290 1.00 92.00 183 SER A N 1
ATOM 1450 C CA . SER A 1 183 ? -29.371 -5.021 36.809 1.00 92.00 183 SER A CA 1
ATOM 1451 C C . SER A 1 183 ? -29.553 -5.684 35.435 1.00 92.00 183 SER A C 1
ATOM 1453 O O . SER A 1 183 ? -30.297 -5.189 34.597 1.00 92.00 183 SER A O 1
ATOM 1455 N N . GLY A 1 184 ? -28.856 -6.800 35.203 1.00 93.56 184 GLY A N 1
ATOM 1456 C CA . GLY A 1 184 ? -28.995 -7.602 33.987 1.00 93.56 184 GLY A CA 1
ATOM 1457 C C . GLY A 1 184 ? -28.075 -7.209 32.831 1.00 93.56 184 GLY A C 1
ATOM 1458 O O . GLY A 1 184 ? -28.053 -7.931 31.845 1.00 93.56 184 GLY A O 1
ATOM 1459 N N . LEU A 1 185 ? -27.288 -6.131 32.926 1.00 96.62 185 LEU A N 1
ATOM 1460 C CA . LEU A 1 185 ? -26.371 -5.712 31.860 1.00 96.62 185 LEU A CA 1
ATOM 1461 C C . LEU A 1 185 ? -24.950 -5.507 32.389 1.00 96.62 185 LEU A C 1
ATOM 1463 O O . LEU A 1 185 ? -24.742 -4.786 33.366 1.00 96.62 185 LEU A O 1
ATOM 1467 N N . GLY A 1 186 ? -23.977 -6.084 31.689 1.00 98.19 186 GLY A N 1
ATOM 1468 C CA . GLY A 1 186 ? -22.559 -5.749 31.800 1.00 98.19 186 GLY A CA 1
ATOM 1469 C C . GLY A 1 186 ? -21.934 -5.673 30.413 1.00 98.19 186 GLY A C 1
ATOM 1470 O O . GLY A 1 186 ? -22.311 -6.442 29.528 1.00 98.19 186 GLY A O 1
ATOM 1471 N N . PHE A 1 187 ? -21.014 -4.737 30.203 1.00 98.25 187 PHE A N 1
ATOM 1472 C CA . PHE A 1 187 ? -20.326 -4.590 28.924 1.00 98.25 187 PHE A CA 1
ATOM 1473 C C . PHE A 1 187 ? -18.983 -3.883 29.070 1.00 98.25 187 PHE A C 1
ATOM 1475 O O . PHE A 1 187 ? -18.744 -3.150 30.028 1.00 98.25 187 PHE A O 1
ATOM 1482 N N . GLN A 1 188 ? -18.141 -4.060 28.062 1.00 98.19 188 GLN A N 1
ATOM 1483 C CA . GLN A 1 188 ? -16.968 -3.236 27.820 1.00 98.19 188 GLN A CA 1
ATOM 1484 C C . GLN A 1 188 ? -16.940 -2.837 26.348 1.00 98.19 188 GLN A C 1
ATOM 1486 O O . GLN A 1 188 ? -17.180 -3.663 25.464 1.00 98.19 188 GLN A O 1
ATOM 1491 N N . ALA A 1 189 ? -16.628 -1.576 26.080 1.00 98.38 189 ALA A N 1
ATOM 1492 C CA . ALA A 1 189 ? -16.455 -1.046 24.738 1.00 98.38 189 ALA A CA 1
ATOM 1493 C C . ALA A 1 189 ? -15.155 -0.244 24.661 1.00 98.38 189 ALA A C 1
ATOM 1495 O O . ALA A 1 189 ? -14.839 0.543 25.549 1.00 98.38 189 ALA A O 1
ATOM 1496 N N . PHE A 1 190 ? -14.419 -0.443 23.575 1.00 98.38 190 PHE A N 1
ATOM 1497 C CA . PHE A 1 190 ? -13.130 0.172 23.305 1.00 98.38 190 PHE A CA 1
ATOM 1498 C C . PHE A 1 190 ? -13.176 0.802 21.923 1.00 98.38 190 PHE A C 1
ATOM 1500 O O . PHE A 1 190 ? -13.496 0.124 20.945 1.00 98.38 190 PHE A O 1
ATOM 1507 N N . TYR A 1 191 ? -12.809 2.070 21.823 1.00 98.44 191 TYR A N 1
ATOM 1508 C CA . TYR A 1 191 ? -12.544 2.733 20.557 1.00 98.44 191 TYR A CA 1
ATOM 1509 C C . TYR A 1 191 ? -11.105 3.226 20.544 1.00 98.44 191 TYR A C 1
ATOM 1511 O O . TYR A 1 191 ? -10.686 3.958 21.434 1.00 98.44 191 TYR A O 1
ATOM 1519 N N . THR A 1 192 ? -10.345 2.826 19.533 1.00 98.19 192 THR A N 1
ATOM 1520 C CA . THR A 1 192 ? -8.968 3.260 19.321 1.00 98.19 192 THR A CA 1
ATOM 1521 C C . THR A 1 192 ? -8.865 3.988 17.989 1.00 98.19 192 THR A C 1
ATOM 1523 O O . THR A 1 192 ? -9.223 3.440 16.943 1.00 98.19 192 THR A O 1
ATOM 1526 N N . LEU A 1 193 ? -8.357 5.216 18.040 1.00 97.94 193 LEU A N 1
ATOM 1527 C CA . LEU A 1 193 ? -7.966 6.020 16.892 1.00 97.94 193 LEU A CA 1
ATOM 1528 C C . LEU A 1 193 ? -6.437 6.075 16.839 1.00 97.94 193 LEU A C 1
ATOM 1530 O O . LEU A 1 193 ? -5.818 6.655 17.730 1.00 97.94 193 LEU A O 1
ATOM 1534 N N . THR A 1 194 ? -5.834 5.513 15.794 1.00 97.50 194 THR A N 1
ATOM 1535 C CA . THR A 1 194 ? -4.376 5.469 15.632 1.00 97.50 194 THR A CA 1
ATOM 1536 C C . THR A 1 194 ? -3.935 6.184 14.360 1.00 97.50 194 THR A C 1
ATOM 1538 O O . THR A 1 194 ? -4.224 5.766 13.230 1.00 97.50 194 THR A O 1
ATOM 1541 N N . ASN A 1 195 ? -3.159 7.252 14.535 1.00 96.00 195 ASN A N 1
ATOM 1542 C CA . ASN A 1 195 ? -2.341 7.804 13.469 1.00 96.00 195 ASN A CA 1
ATOM 1543 C C . ASN A 1 195 ? -0.923 7.251 13.595 1.00 96.00 195 ASN A C 1
ATOM 1545 O O . ASN A 1 195 ? -0.251 7.554 14.573 1.00 96.00 195 ASN A O 1
ATOM 1549 N N . SER A 1 196 ? -0.504 6.419 12.643 1.00 95.19 196 SER A N 1
ATOM 1550 C CA . SER A 1 196 ? 0.835 5.826 12.598 1.00 95.19 196 SER A CA 1
ATOM 1551 C C . SER A 1 196 ? 1.495 6.271 11.305 1.00 95.19 196 SER A C 1
ATOM 1553 O O . SER A 1 196 ? 0.946 6.021 10.235 1.00 95.19 196 SER A O 1
ATOM 1555 N N . LEU A 1 197 ? 2.618 6.966 11.411 1.00 94.50 197 LEU A N 1
ATOM 1556 C CA . LEU A 1 197 ? 3.433 7.416 10.296 1.00 94.50 197 LEU A CA 1
ATOM 1557 C C . LEU A 1 197 ? 4.823 6.817 10.455 1.00 94.50 197 LEU A C 1
ATOM 1559 O O . LEU A 1 197 ? 5.359 6.795 11.568 1.00 94.50 197 LEU A O 1
ATOM 1563 N N . ARG A 1 198 ? 5.427 6.360 9.368 1.00 93.94 198 ARG A N 1
ATOM 1564 C CA . ARG A 1 198 ? 6.790 5.842 9.411 1.00 93.94 198 ARG A CA 1
ATOM 1565 C C . ARG A 1 198 ? 7.546 6.175 8.141 1.00 93.94 198 ARG A C 1
ATOM 1567 O O . ARG A 1 198 ? 6.949 6.425 7.113 1.00 93.94 198 ARG A O 1
ATOM 1574 N N . LEU A 1 199 ? 8.860 6.181 8.276 1.00 93.75 199 LEU A N 1
ATOM 1575 C CA . LEU A 1 199 ? 9.846 6.088 7.216 1.00 93.75 199 LEU A CA 1
ATOM 1576 C C . LEU A 1 199 ? 10.724 4.910 7.626 1.00 93.75 199 LEU A C 1
ATOM 1578 O O . LEU A 1 199 ? 11.455 5.022 8.616 1.00 93.75 199 LEU A O 1
ATOM 1582 N N . ALA A 1 200 ? 10.626 3.797 6.898 1.00 91.50 200 ALA A N 1
ATOM 1583 C CA . ALA A 1 200 ? 11.346 2.560 7.199 1.00 91.50 200 ALA A CA 1
ATOM 1584 C C . ALA A 1 200 ? 11.132 2.031 8.639 1.00 91.50 200 ALA A C 1
ATOM 1586 O O . ALA A 1 200 ? 10.152 2.364 9.311 1.00 91.50 200 ALA A O 1
ATOM 1587 N N . GLY A 1 201 ? 12.057 1.193 9.122 1.00 88.69 201 GLY A N 1
ATOM 1588 C CA . GLY A 1 201 ? 12.001 0.524 10.426 1.00 88.69 201 GLY A CA 1
ATOM 1589 C C . GLY A 1 201 ? 11.748 -0.980 10.390 1.00 88.69 201 GLY A C 1
ATOM 1590 O O . GLY A 1 201 ? 11.506 -1.578 11.440 1.00 88.69 201 GLY A O 1
ATOM 1591 N N . ASN A 1 202 ? 11.840 -1.588 9.208 1.00 86.62 202 ASN A N 1
ATOM 1592 C CA . ASN A 1 202 ? 11.854 -3.037 9.010 1.00 86.62 202 ASN A CA 1
ATOM 1593 C C . ASN A 1 202 ? 12.892 -3.469 7.958 1.00 86.62 202 ASN A C 1
ATOM 1595 O O . ASN A 1 202 ? 12.715 -4.470 7.257 1.00 86.62 202 ASN A O 1
ATOM 1599 N N . SER A 1 203 ? 14.004 -2.736 7.854 1.00 83.94 203 SER A N 1
ATOM 1600 C CA . SER A 1 203 ? 15.179 -3.161 7.088 1.00 83.94 203 SER A CA 1
ATOM 1601 C C . SER A 1 203 ? 14.867 -3.506 5.621 1.00 83.94 203 SER A C 1
ATOM 1603 O O . SER A 1 203 ? 14.161 -2.765 4.951 1.00 83.94 203 SER A O 1
ATOM 1605 N N . PHE A 1 204 ? 15.363 -4.648 5.130 1.00 79.62 204 PHE A N 1
ATOM 1606 C CA . PHE A 1 204 ? 15.122 -5.213 3.799 1.00 79.62 204 PHE A CA 1
ATOM 1607 C C . PHE A 1 204 ? 13.656 -5.520 3.439 1.00 79.62 204 PHE A C 1
ATOM 1609 O O . PHE A 1 204 ? 13.401 -5.946 2.316 1.00 79.62 204 PHE A O 1
ATOM 1616 N N . ARG A 1 205 ? 12.702 -5.401 4.373 1.00 82.88 205 ARG A N 1
ATOM 1617 C CA . ARG A 1 205 ? 11.267 -5.622 4.100 1.00 82.88 205 ARG A CA 1
ATOM 1618 C C . ARG A 1 205 ? 10.509 -4.342 3.778 1.00 82.88 205 ARG A C 1
ATOM 1620 O O . ARG A 1 205 ? 9.380 -4.431 3.308 1.00 82.88 205 ARG A O 1
ATOM 1627 N N . ASP A 1 206 ? 11.112 -3.206 4.090 1.00 84.81 206 ASP A N 1
ATOM 1628 C CA . A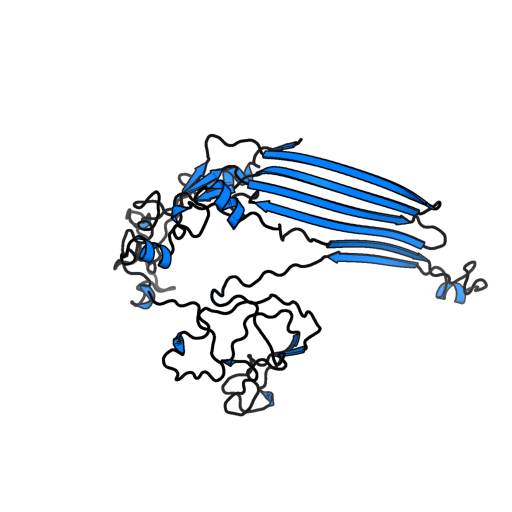SP A 1 206 ? 10.538 -1.882 3.914 1.00 84.81 206 ASP A CA 1
ATOM 1629 C C . ASP A 1 206 ? 11.295 -1.117 2.819 1.00 84.81 206 ASP A C 1
ATOM 1631 O O . ASP A 1 206 ? 12.117 -1.662 2.081 1.00 84.81 206 ASP A O 1
ATOM 1635 N N . ASP A 1 207 ? 10.985 0.169 2.736 1.00 85.38 207 ASP A N 1
ATOM 1636 C CA . ASP A 1 207 ? 11.503 1.142 1.794 1.00 85.38 207 ASP A CA 1
ATOM 1637 C C . ASP A 1 207 ? 13.031 1.171 1.731 1.00 85.38 207 ASP A C 1
ATOM 1639 O O . ASP A 1 207 ? 13.720 1.450 2.719 1.00 85.38 207 ASP A O 1
ATOM 1643 N N . VAL A 1 208 ? 13.571 0.964 0.532 1.00 92.25 208 VAL A N 1
ATOM 1644 C CA . VAL A 1 208 ? 15.000 1.117 0.259 1.00 92.25 208 VAL A CA 1
ATOM 1645 C C . VAL A 1 208 ? 15.256 2.562 -0.163 1.00 92.25 208 VAL A C 1
ATOM 1647 O O . VAL A 1 208 ? 14.824 3.010 -1.229 1.00 92.25 208 VAL A O 1
ATOM 1650 N N . GLY A 1 209 ? 15.974 3.308 0.677 1.00 93.25 209 GLY A N 1
ATOM 1651 C CA . GLY A 1 209 ? 16.482 4.630 0.327 1.00 93.25 209 GLY A CA 1
ATOM 1652 C C . GLY A 1 209 ? 17.262 4.555 -0.985 1.00 93.25 209 GLY A C 1
ATOM 1653 O O . GLY A 1 209 ? 17.944 3.564 -1.233 1.00 93.25 209 GLY A O 1
ATOM 1654 N N . SER A 1 210 ? 17.175 5.578 -1.826 1.00 93.19 210 SER A N 1
ATOM 1655 C CA . SER A 1 210 ? 17.810 5.578 -3.149 1.00 93.19 210 SER A CA 1
ATOM 1656 C C . SER A 1 210 ? 18.668 6.814 -3.346 1.00 93.19 210 SER A C 1
ATOM 1658 O O . SER A 1 210 ? 18.351 7.877 -2.806 1.00 93.19 210 SER A O 1
ATOM 1660 N N . ASP A 1 211 ? 19.766 6.661 -4.085 1.00 92.88 211 ASP A N 1
ATOM 1661 C CA . ASP A 1 211 ? 20.644 7.779 -4.411 1.00 92.88 211 ASP A CA 1
ATOM 1662 C C . ASP A 1 211 ? 19.890 8.830 -5.256 1.00 92.88 211 ASP A C 1
ATOM 1664 O O . ASP A 1 211 ? 19.258 8.463 -6.248 1.00 92.88 211 ASP A O 1
ATOM 1668 N N . PRO A 1 212 ? 19.929 10.129 -4.904 1.00 92.69 212 PRO A N 1
ATOM 1669 C CA . PRO A 1 212 ? 19.204 11.174 -5.629 1.00 92.69 212 PRO A CA 1
ATOM 1670 C C . PRO A 1 212 ? 19.544 11.275 -7.123 1.00 92.69 212 PRO A C 1
ATOM 1672 O O . PRO A 1 212 ? 18.709 11.720 -7.908 1.00 92.69 212 PRO A O 1
ATOM 1675 N N . THR A 1 213 ? 20.740 10.850 -7.538 1.00 90.44 213 THR A N 1
ATOM 1676 C CA . THR A 1 213 ? 21.197 10.922 -8.938 1.00 90.44 213 THR A CA 1
ATOM 1677 C C . THR A 1 213 ? 20.444 9.982 -9.880 1.00 90.44 213 THR A C 1
ATOM 1679 O O . THR A 1 213 ? 20.537 10.130 -11.102 1.00 90.44 213 THR A O 1
ATOM 1682 N N . ILE A 1 214 ? 19.673 9.027 -9.344 1.00 92.69 214 ILE A N 1
ATOM 1683 C CA . ILE A 1 214 ? 18.851 8.139 -10.172 1.00 92.69 214 ILE A CA 1
ATOM 1684 C C . ILE A 1 214 ? 17.516 8.763 -10.583 1.00 92.69 214 ILE A C 1
ATOM 1686 O O . ILE A 1 214 ? 16.788 8.149 -11.359 1.00 92.69 214 ILE A O 1
ATOM 1690 N N . PHE A 1 215 ? 17.189 9.948 -10.059 1.00 93.56 215 PHE A N 1
ATOM 1691 C CA 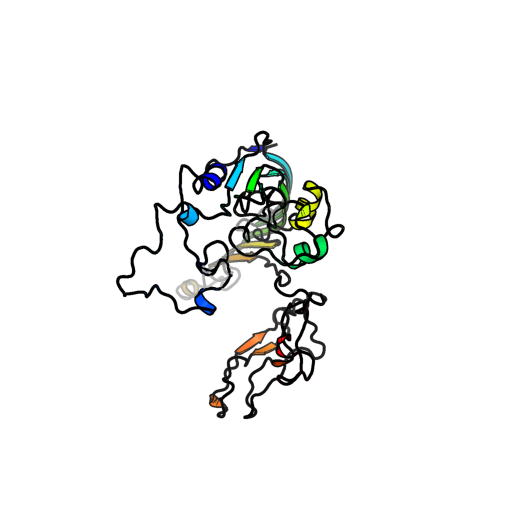. PHE A 1 215 ? 15.984 10.711 -10.378 1.00 93.56 215 PHE A CA 1
ATOM 1692 C C . PHE A 1 215 ? 16.287 11.820 -11.392 1.00 93.56 215 PHE A C 1
ATOM 1694 O O . PHE A 1 215 ? 17.434 12.235 -11.561 1.00 93.56 215 PHE A O 1
ATOM 1701 N N . LEU A 1 216 ? 15.252 12.331 -12.067 1.00 91.44 216 LEU A N 1
ATOM 1702 C CA . LEU A 1 216 ? 15.430 13.434 -13.009 1.00 91.44 216 LEU A CA 1
ATOM 1703 C C . LEU A 1 216 ? 15.890 14.701 -12.252 1.00 91.44 216 LEU A C 1
ATOM 1705 O O . LEU A 1 216 ? 15.234 15.087 -11.274 1.00 91.44 216 LEU A O 1
ATOM 1709 N N . PRO A 1 217 ? 16.975 15.375 -12.682 1.00 90.88 217 PRO A N 1
ATOM 1710 C CA . PRO A 1 217 ? 17.474 16.567 -12.004 1.00 90.88 217 PRO A CA 1
ATOM 1711 C C . PRO A 1 217 ? 16.394 17.640 -11.821 1.00 90.88 217 PRO A C 1
ATOM 1713 O O . PRO A 1 217 ? 15.645 17.950 -12.744 1.00 90.88 217 PRO A O 1
ATOM 1716 N N . GLY A 1 218 ? 16.307 18.202 -10.613 1.00 91.75 218 GLY A N 1
ATOM 1717 C CA . GLY A 1 218 ? 15.350 19.262 -10.274 1.00 91.75 218 GLY A CA 1
ATOM 1718 C C . GLY A 1 218 ? 13.913 18.801 -9.990 1.00 91.75 218 GLY A C 1
ATOM 1719 O O . GLY A 1 218 ? 13.087 19.640 -9.645 1.00 91.75 218 GLY A O 1
ATOM 1720 N N . THR A 1 219 ? 13.601 17.503 -10.090 1.00 92.69 219 THR A N 1
ATOM 1721 C CA . THR A 1 219 ? 12.236 16.987 -9.834 1.00 92.69 219 THR A CA 1
ATOM 1722 C C . THR A 1 219 ? 12.002 16.481 -8.415 1.00 92.69 219 THR A C 1
ATOM 1724 O O . THR A 1 219 ? 10.860 16.399 -7.968 1.00 92.69 219 THR A O 1
ATOM 1727 N N . VAL A 1 220 ? 13.073 16.154 -7.694 1.00 94.69 220 VAL A N 1
ATOM 1728 C CA . VAL A 1 220 ? 13.034 15.651 -6.318 1.00 94.69 220 VAL A CA 1
ATOM 1729 C C . VAL A 1 220 ? 14.127 16.322 -5.479 1.00 94.69 220 VAL A C 1
ATOM 1731 O O . VAL A 1 220 ? 15.072 16.879 -6.050 1.00 94.69 220 VAL A O 1
ATOM 1734 N N . PRO A 1 221 ? 14.045 16.279 -4.135 1.00 96.31 221 PRO A N 1
ATOM 1735 C CA . PRO A 1 221 ? 15.115 16.792 -3.286 1.00 96.31 221 PRO A CA 1
ATOM 1736 C C . PRO A 1 221 ? 16.460 16.114 -3.582 1.00 96.31 221 PRO A C 1
ATOM 1738 O O . PRO A 1 221 ? 16.536 14.895 -3.720 1.00 96.31 221 PRO A O 1
ATOM 1741 N N . SER A 1 222 ? 17.538 16.898 -3.637 1.00 93.75 222 SER A N 1
ATOM 1742 C CA . SER A 1 222 ? 18.898 16.390 -3.868 1.00 93.75 222 SER A CA 1
ATOM 1743 C C . SER A 1 222 ? 19.577 15.891 -2.591 1.00 93.75 222 SER A C 1
ATOM 1745 O O . SER A 1 222 ? 20.531 15.120 -2.652 1.00 93.75 222 SER A O 1
ATOM 1747 N N . ASN A 1 223 ? 19.105 16.314 -1.415 1.00 94.25 223 ASN A N 1
ATOM 1748 C CA . ASN A 1 223 ? 19.599 15.803 -0.146 1.00 94.25 223 ASN A CA 1
ATOM 1749 C C . ASN A 1 223 ? 18.962 14.443 0.158 1.00 94.25 223 ASN A C 1
ATOM 1751 O O . ASN A 1 223 ? 17.738 14.335 0.220 1.00 94.25 223 ASN A O 1
ATOM 1755 N N . PHE A 1 224 ? 19.783 13.427 0.445 1.00 90.25 224 PHE A N 1
ATOM 1756 C CA . PHE A 1 224 ? 19.297 12.080 0.756 1.00 90.25 224 PHE A CA 1
ATOM 1757 C C . PHE A 1 224 ? 18.220 12.061 1.853 1.00 90.25 224 PHE A C 1
ATOM 1759 O O . PHE A 1 224 ? 17.204 11.396 1.693 1.00 90.25 224 PHE A O 1
ATOM 1766 N N . ARG A 1 225 ? 18.389 12.793 2.964 1.00 91.06 225 ARG A N 1
ATOM 1767 C CA . ARG A 1 225 ? 17.423 12.764 4.078 1.00 91.06 225 ARG A CA 1
ATOM 1768 C C . ARG A 1 225 ? 16.079 13.372 3.679 1.00 91.06 225 ARG A C 1
ATOM 1770 O O . ARG A 1 225 ? 15.038 12.865 4.094 1.00 91.06 225 ARG A O 1
ATOM 1777 N N . GLU A 1 226 ? 16.107 14.451 2.907 1.00 94.38 226 GLU A N 1
ATOM 1778 C CA . GLU A 1 226 ? 14.899 15.112 2.410 1.00 94.38 226 GLU A CA 1
ATOM 1779 C C . GLU A 1 226 ? 14.189 14.248 1.375 1.00 94.38 226 GLU A C 1
ATOM 1781 O O . GLU A 1 226 ? 12.984 14.045 1.495 1.00 94.38 226 GLU A O 1
ATOM 1786 N N . LEU A 1 227 ? 14.936 13.668 0.431 1.00 94.81 227 LEU A N 1
ATOM 1787 C CA . LEU A 1 227 ? 14.414 12.739 -0.567 1.00 94.81 227 LEU A CA 1
ATOM 1788 C C . LEU A 1 227 ? 13.783 11.514 0.092 1.00 94.81 227 LEU A C 1
ATOM 1790 O O . LEU A 1 227 ? 12.650 11.154 -0.203 1.00 94.81 227 LEU A O 1
ATOM 1794 N N . ASN A 1 228 ? 14.496 10.902 1.033 1.00 93.81 228 ASN A N 1
ATOM 1795 C CA . ASN A 1 228 ? 14.037 9.721 1.751 1.00 93.81 228 ASN A CA 1
ATOM 1796 C C . ASN A 1 228 ? 12.732 10.012 2.509 1.00 93.81 228 ASN A C 1
ATOM 1798 O O . ASN A 1 228 ? 11.803 9.209 2.493 1.00 93.81 228 ASN A O 1
ATOM 1802 N N . ARG A 1 229 ? 12.622 11.195 3.131 1.00 93.50 229 ARG A N 1
ATOM 1803 C CA . ARG A 1 229 ? 11.379 11.636 3.775 1.00 93.50 229 ARG A CA 1
ATOM 1804 C C . ARG A 1 229 ? 10.272 11.923 2.763 1.00 93.50 229 ARG A C 1
ATOM 1806 O O . ARG A 1 229 ? 9.134 11.562 3.026 1.00 93.50 229 ARG A O 1
ATOM 1813 N N . PHE A 1 230 ? 10.591 12.568 1.646 1.00 94.31 230 PHE A N 1
ATOM 1814 C CA . PHE A 1 230 ? 9.640 12.872 0.579 1.00 94.31 230 PHE A CA 1
ATOM 1815 C C . PHE A 1 230 ? 9.023 11.601 -0.018 1.00 94.31 230 PHE A C 1
ATOM 1817 O O . PHE A 1 230 ? 7.815 11.558 -0.224 1.00 94.31 230 PHE A O 1
ATOM 1824 N N . LEU A 1 231 ? 9.837 10.568 -0.244 1.00 92.38 231 LEU A N 1
ATOM 1825 C CA . LEU A 1 231 ? 9.396 9.318 -0.859 1.00 92.38 231 LEU A CA 1
ATOM 1826 C C . LEU A 1 231 ? 8.654 8.394 0.110 1.00 92.38 231 LEU A C 1
ATOM 1828 O O . LEU A 1 231 ? 7.696 7.746 -0.298 1.00 92.38 231 LEU A O 1
ATOM 1832 N N . TYR A 1 232 ? 9.101 8.313 1.367 1.00 93.31 232 TYR A N 1
ATOM 1833 C CA . TYR A 1 232 ? 8.727 7.193 2.238 1.00 93.31 232 TYR A CA 1
ATOM 1834 C C . TYR A 1 232 ? 8.150 7.591 3.592 1.00 93.31 232 TYR A C 1
ATOM 1836 O O . TYR A 1 232 ? 7.823 6.712 4.380 1.00 93.31 232 TYR A O 1
ATOM 1844 N N . TYR A 1 233 ? 8.047 8.883 3.925 1.00 94.00 233 TYR A N 1
ATOM 1845 C CA . TYR A 1 233 ? 7.377 9.276 5.166 1.00 94.00 233 TYR A CA 1
ATOM 1846 C C . TYR A 1 233 ? 5.867 9.343 4.963 1.00 94.00 233 TYR A C 1
ATOM 1848 O O . TYR A 1 233 ? 5.302 10.398 4.665 1.00 94.00 233 TYR A O 1
ATOM 1856 N N . ASP A 1 234 ? 5.217 8.205 5.163 1.00 92.12 234 ASP A N 1
ATOM 1857 C CA . ASP A 1 234 ? 3.796 8.029 4.915 1.00 92.12 234 ASP A CA 1
ATOM 1858 C C . ASP A 1 234 ? 3.081 7.356 6.095 1.00 92.12 234 ASP A C 1
ATOM 1860 O O . ASP A 1 234 ? 3.620 7.209 7.198 1.00 92.12 234 ASP A O 1
ATOM 1864 N N . ARG A 1 235 ? 1.803 7.022 5.891 1.00 91.50 235 ARG A N 1
ATOM 1865 C CA . ARG A 1 235 ? 1.004 6.297 6.874 1.00 91.50 235 ARG A CA 1
ATOM 1866 C C . ARG A 1 235 ? 1.337 4.815 6.829 1.00 91.50 235 ARG A C 1
ATOM 1868 O O . ARG A 1 235 ? 1.099 4.162 5.823 1.00 91.50 235 ARG A O 1
ATOM 1875 N N . ASP A 1 236 ? 1.654 4.256 7.995 1.00 90.81 236 ASP A N 1
ATOM 1876 C CA . ASP A 1 236 ? 1.740 2.809 8.158 1.00 90.81 236 ASP A CA 1
ATOM 1877 C C . ASP A 1 236 ? 0.355 2.165 7.995 1.00 90.81 236 ASP A C 1
ATOM 1879 O O . ASP A 1 236 ? -0.529 2.242 8.860 1.00 90.81 236 ASP A O 1
ATOM 1883 N N . THR A 1 237 ? 0.172 1.537 6.843 1.00 88.12 237 THR A N 1
ATOM 1884 C CA . THR A 1 237 ? -1.069 0.914 6.401 1.00 88.12 237 THR A CA 1
ATOM 1885 C C . THR A 1 237 ? -1.366 -0.422 7.082 1.00 88.12 237 THR A C 1
ATOM 1887 O O . THR A 1 237 ? -2.514 -0.880 7.055 1.00 88.12 237 THR A O 1
ATOM 1890 N N . ALA A 1 238 ? -0.385 -1.026 7.761 1.00 88.38 238 ALA A N 1
ATOM 1891 C CA . ALA A 1 238 ? -0.597 -2.227 8.567 1.00 88.38 238 ALA A CA 1
ATOM 1892 C C . ALA A 1 238 ? -1.386 -1.932 9.857 1.00 88.38 238 ALA A C 1
ATOM 1894 O O . ALA A 1 238 ? -1.941 -2.843 10.482 1.00 88.38 238 ALA A O 1
ATOM 1895 N N . VAL A 1 239 ? -1.472 -0.657 10.257 1.00 91.62 239 VAL A N 1
ATOM 1896 C CA . VAL A 1 239 ? -2.179 -0.216 11.461 1.00 91.62 239 VAL A CA 1
ATOM 1897 C C . VAL A 1 239 ? -3.519 0.435 11.086 1.00 91.62 239 VAL A C 1
ATOM 1899 O O . VAL A 1 239 ? -3.543 1.524 10.497 1.00 91.62 239 VAL A O 1
ATOM 1902 N N . PRO A 1 240 ? -4.671 -0.166 11.457 1.00 94.25 240 PRO A N 1
ATOM 1903 C CA . PRO A 1 240 ? -5.978 0.440 11.214 1.00 94.25 240 PRO A CA 1
ATOM 1904 C C . PRO A 1 240 ? -6.103 1.809 11.883 1.00 94.25 240 PRO A C 1
ATOM 1906 O O . PRO A 1 240 ? -5.647 2.005 13.009 1.00 94.25 240 PRO A O 1
ATOM 1909 N N . LYS A 1 241 ? -6.756 2.756 11.204 1.00 95.38 241 LYS A N 1
ATOM 1910 C CA . LYS A 1 241 ? -6.979 4.102 11.746 1.00 95.38 241 LYS A CA 1
ATOM 1911 C C . LYS A 1 241 ? -8.012 4.092 12.858 1.00 95.38 241 LYS A C 1
ATOM 1913 O O . LYS A 1 241 ? -7.783 4.700 13.893 1.00 95.38 241 LYS A O 1
ATOM 1918 N N . HIS A 1 242 ? -9.110 3.377 12.651 1.00 96.81 242 HIS A N 1
ATOM 1919 C CA . HIS A 1 242 ? -10.191 3.217 13.608 1.00 96.81 242 HIS A CA 1
ATOM 1920 C C . HIS A 1 242 ? -10.328 1.742 13.959 1.00 96.81 242 HIS A C 1
ATOM 1922 O O . HIS A 1 242 ? -10.371 0.881 13.076 1.00 96.81 242 HIS A O 1
ATOM 1928 N N . ARG A 1 243 ? -10.429 1.444 15.250 1.00 97.56 243 ARG A N 1
ATOM 1929 C CA . ARG A 1 243 ? -10.751 0.110 15.745 1.00 97.56 243 ARG A CA 1
ATOM 1930 C C . ARG A 1 243 ? -11.748 0.231 16.883 1.00 97.56 243 ARG A C 1
ATOM 1932 O O . ARG A 1 243 ? -11.445 0.847 17.896 1.00 97.56 243 ARG A O 1
ATOM 1939 N N . VAL A 1 244 ? -12.914 -0.377 16.722 1.00 98.44 244 VAL A N 1
ATOM 1940 C CA . VAL A 1 244 ? -13.924 -0.505 17.774 1.00 98.44 244 VAL A CA 1
ATOM 1941 C C . VAL A 1 244 ? -13.982 -1.967 18.184 1.00 98.44 244 VAL A C 1
ATOM 1943 O O . VAL A 1 244 ? -14.085 -2.837 17.323 1.00 98.44 244 VAL A O 1
ATOM 1946 N N . ARG A 1 245 ? -13.904 -2.259 19.479 1.00 98.25 245 ARG A N 1
ATOM 1947 C CA . ARG A 1 245 ? -14.074 -3.606 20.037 1.00 98.25 245 ARG A CA 1
ATOM 1948 C C . ARG A 1 245 ? -15.071 -3.536 21.170 1.00 98.25 245 ARG A C 1
ATOM 1950 O O . ARG A 1 245 ? -15.034 -2.595 21.952 1.00 98.25 245 ARG A O 1
ATOM 1957 N N . TRP A 1 246 ? -15.933 -4.530 21.285 1.00 98.56 246 TRP A N 1
ATOM 1958 C CA . TRP A 1 246 ? -16.877 -4.579 22.390 1.00 98.56 246 TRP A CA 1
ATOM 1959 C C . TRP A 1 246 ? -17.160 -6.013 22.802 1.00 98.56 246 TRP A C 1
ATOM 1961 O O . TRP A 1 246 ? -17.018 -6.948 22.011 1.00 98.56 246 TRP A O 1
ATOM 1971 N N . ASN A 1 247 ? -17.561 -6.169 24.054 1.00 98.44 247 ASN A N 1
ATOM 1972 C CA . ASN A 1 247 ? -18.163 -7.376 24.585 1.00 98.44 247 ASN A CA 1
ATOM 1973 C C . ASN A 1 247 ? -19.294 -6.983 25.537 1.00 98.44 247 ASN A C 1
ATOM 1975 O O . ASN A 1 247 ? -19.246 -5.928 26.169 1.00 98.44 247 ASN A O 1
ATOM 1979 N N . TRP A 1 248 ? -20.334 -7.800 25.601 1.00 98.38 248 TRP A N 1
ATOM 1980 C CA . TRP A 1 248 ? -21.481 -7.552 26.459 1.00 98.38 248 TRP A CA 1
ATOM 1981 C C . TRP A 1 248 ? -22.131 -8.858 26.884 1.00 98.38 248 TRP A C 1
ATOM 1983 O O . TRP A 1 248 ? -22.052 -9.885 26.211 1.00 98.38 248 TRP A O 1
ATOM 1993 N N . THR A 1 249 ? -22.786 -8.801 28.033 1.00 98.12 249 THR A N 1
ATOM 1994 C CA . THR A 1 249 ? -23.665 -9.840 28.549 1.00 98.12 249 THR A CA 1
ATOM 1995 C C . THR A 1 249 ? -24.938 -9.168 29.023 1.00 98.12 249 THR A C 1
ATOM 1997 O O . THR A 1 249 ? -24.901 -8.270 29.868 1.00 98.12 249 THR A O 1
ATOM 2000 N N . TYR A 1 250 ? -26.063 -9.616 28.483 1.00 97.44 250 TYR A N 1
ATOM 2001 C CA . TYR A 1 250 ? -27.387 -9.145 28.840 1.00 97.44 250 TYR A CA 1
ATOM 2002 C C . TYR A 1 250 ? -28.244 -10.324 29.283 1.00 97.44 250 TYR A C 1
ATOM 2004 O O . TYR A 1 250 ? -28.424 -11.297 28.556 1.00 97.44 250 TYR A O 1
ATOM 2012 N N . GLU A 1 251 ? -28.766 -10.251 30.493 1.00 96.38 251 GLU A N 1
ATOM 2013 C CA . GLU A 1 251 ? -29.776 -11.172 30.982 1.00 96.38 251 GLU A CA 1
ATOM 2014 C C . GLU A 1 251 ? -31.147 -10.675 30.535 1.00 96.38 251 GLU A C 1
ATOM 2016 O O . GLU A 1 251 ? -31.539 -9.550 30.857 1.00 96.38 251 GLU A O 1
ATOM 2021 N N . LEU A 1 252 ? -31.870 -11.510 29.784 1.00 94.06 252 LEU A N 1
ATOM 2022 C CA . LEU A 1 252 ? -33.186 -11.130 29.305 1.00 94.06 252 LEU A CA 1
ATOM 2023 C C . LEU A 1 252 ? -34.134 -10.922 30.497 1.00 94.06 252 LEU A C 1
ATOM 2025 O O . LEU A 1 252 ? -34.118 -11.699 31.456 1.00 94.06 252 LEU A O 1
ATOM 2029 N N . PRO A 1 253 ? -35.006 -9.905 30.449 1.00 92.75 253 PRO A N 1
ATOM 2030 C CA . PRO A 1 253 ? -35.857 -9.540 31.576 1.00 92.75 253 PRO A CA 1
ATOM 2031 C C . PRO A 1 253 ? -37.087 -10.455 31.746 1.00 92.75 253 PRO A C 1
ATOM 2033 O O . PRO A 1 253 ? -38.107 -9.994 32.253 1.00 92.75 253 PRO A O 1
ATOM 2036 N N . PHE A 1 254 ? -37.005 -11.734 31.362 1.00 93.00 254 PHE A N 1
ATOM 2037 C CA . PHE A 1 254 ? -38.096 -12.712 31.426 1.00 93.00 254 PHE A CA 1
ATOM 2038 C C . PHE A 1 254 ? -37.863 -13.783 32.499 1.00 93.00 254 PHE A C 1
ATOM 2040 O O . PHE A 1 254 ? -36.737 -14.215 32.749 1.00 93.00 254 PHE A O 1
ATOM 2047 N N . GLY A 1 255 ? -38.957 -14.237 33.109 1.00 89.44 255 GLY A N 1
ATOM 2048 C CA . GLY A 1 255 ? -38.984 -15.355 34.049 1.00 89.44 255 GLY A CA 1
ATOM 2049 C C . GLY A 1 255 ? -39.287 -14.937 35.485 1.00 89.44 255 GLY A C 1
ATOM 2050 O O . GLY A 1 255 ? -39.553 -13.774 35.803 1.00 89.44 255 GLY A O 1
ATOM 2051 N N . LYS A 1 256 ? -39.262 -15.918 36.382 1.00 88.94 256 LYS A N 1
ATOM 2052 C CA . LYS A 1 256 ? -39.614 -15.747 37.790 1.00 88.94 256 LYS A CA 1
ATOM 2053 C C . LYS A 1 256 ? -38.733 -14.686 38.455 1.00 88.94 256 LYS A C 1
ATOM 2055 O O . LYS A 1 256 ? -37.511 -14.788 38.462 1.00 88.94 256 LYS A O 1
ATOM 2060 N N . GLY A 1 257 ? -39.364 -13.673 39.050 1.00 86.06 257 GLY A N 1
ATOM 2061 C CA . GLY A 1 257 ? -38.662 -12.583 39.744 1.00 86.06 257 GLY A CA 1
ATOM 2062 C C . GLY A 1 257 ? -38.032 -11.515 38.836 1.00 86.06 257 GLY A C 1
ATOM 2063 O O . GLY A 1 257 ? -37.413 -10.588 39.355 1.00 86.06 257 GLY A O 1
ATOM 2064 N N . LYS A 1 258 ? -38.205 -11.605 37.512 1.00 89.94 258 LYS A N 1
ATOM 2065 C CA . LYS A 1 258 ? -37.783 -10.584 36.539 1.00 89.94 258 LYS A CA 1
ATOM 2066 C C . LYS A 1 258 ? -38.938 -9.635 36.176 1.00 89.94 258 LYS A C 1
ATOM 2068 O O . LYS A 1 258 ? -40.081 -9.919 36.541 1.00 89.94 258 LYS A O 1
ATOM 2073 N N . PRO A 1 259 ? -38.669 -8.492 35.508 1.00 90.19 259 PRO A N 1
ATOM 2074 C CA . PRO A 1 259 ? -39.704 -7.517 35.156 1.00 90.19 259 PRO A CA 1
ATOM 2075 C C . PRO A 1 259 ? -40.849 -8.098 34.317 1.00 90.19 259 PRO A C 1
ATOM 2077 O O . PRO A 1 259 ? -42.009 -7.783 34.573 1.00 90.19 259 PRO A O 1
ATOM 2080 N N . PHE A 1 260 ? -40.546 -8.984 33.364 1.00 89.69 260 PHE A N 1
ATOM 2081 C CA . PHE A 1 260 ? -41.541 -9.645 32.522 1.00 89.69 260 PHE A CA 1
ATOM 2082 C C . PHE A 1 260 ? -41.710 -11.110 32.920 1.00 89.69 260 PHE A C 1
ATOM 2084 O O . PHE A 1 260 ? -40.761 -11.786 33.313 1.00 89.69 260 PHE A O 1
ATOM 2091 N N . ALA A 1 261 ? -42.940 -11.621 32.806 1.00 86.88 261 ALA A N 1
ATOM 2092 C CA . ALA A 1 261 ? -43.277 -13.000 33.166 1.00 86.88 261 ALA A CA 1
ATOM 2093 C C . ALA A 1 261 ? -42.922 -13.358 34.635 1.00 86.88 261 ALA A C 1
ATOM 2095 O O . ALA A 1 261 ? -42.634 -14.512 34.961 1.00 86.88 261 ALA A O 1
ATOM 2096 N N . ARG A 1 262 ? -42.996 -12.363 35.538 1.00 86.94 262 ARG A N 1
ATOM 2097 C CA . ARG A 1 262 ? -42.541 -12.420 36.943 1.00 86.94 262 ARG A CA 1
ATOM 2098 C C . ARG A 1 262 ? -43.117 -13.582 37.757 1.00 86.94 262 ARG A C 1
ATOM 2100 O O . ARG A 1 262 ? -42.448 -14.079 38.663 1.00 86.94 262 ARG A O 1
ATOM 2107 N N . ASN A 1 263 ? -44.343 -13.996 37.436 1.00 87.44 263 ASN A N 1
ATOM 2108 C CA . ASN A 1 263 ? -45.101 -15.026 38.151 1.00 87.44 263 ASN A CA 1
ATOM 2109 C C . ASN A 1 263 ? -45.100 -16.390 37.448 1.00 87.44 263 ASN A C 1
ATOM 2111 O O . ASN A 1 263 ? -45.864 -17.272 37.836 1.00 87.44 263 ASN A O 1
ATOM 2115 N N . THR A 1 264 ? -44.272 -16.582 36.419 1.00 85.88 264 THR A N 1
ATOM 2116 C CA . THR A 1 264 ? -44.171 -17.878 35.741 1.00 85.88 264 THR A CA 1
ATOM 2117 C C . THR A 1 264 ? -43.674 -18.964 36.699 1.00 85.88 264 THR A C 1
ATOM 2119 O O . THR A 1 264 ? -42.791 -18.748 37.534 1.00 85.88 264 THR A O 1
ATOM 2122 N N . ARG A 1 265 ? -44.288 -20.148 36.617 1.00 86.69 265 ARG A N 1
ATOM 2123 C CA . ARG A 1 265 ? -43.993 -21.321 37.455 1.00 86.69 265 ARG A CA 1
ATOM 2124 C C . ARG A 1 265 ? -43.834 -22.555 36.568 1.00 86.69 265 ARG A C 1
ATOM 2126 O O . ARG A 1 265 ? -44.339 -22.580 35.448 1.00 86.69 265 ARG A O 1
ATOM 2133 N N . GLY A 1 266 ? -43.142 -23.572 37.080 1.00 87.81 266 GLY A N 1
ATOM 2134 C CA . GLY A 1 266 ? -42.989 -24.866 36.411 1.00 87.81 266 GLY A CA 1
ATOM 2135 C C . GLY A 1 266 ? -42.383 -24.757 35.009 1.00 87.81 266 GLY A C 1
ATOM 2136 O O . GLY A 1 266 ? -41.441 -23.995 34.788 1.00 87.81 266 GLY A O 1
ATOM 2137 N N . ILE A 1 267 ? -42.960 -25.507 34.069 1.00 87.75 267 ILE A N 1
ATOM 2138 C CA . ILE A 1 267 ? -42.482 -25.650 32.684 1.00 87.75 267 ILE A CA 1
ATOM 2139 C C . ILE A 1 267 ? -42.405 -24.298 31.959 1.00 87.75 267 ILE A C 1
ATOM 2141 O O . ILE A 1 267 ? -41.440 -24.040 31.247 1.00 87.75 267 ILE A O 1
ATOM 2145 N N . LEU A 1 268 ? -43.360 -23.391 32.195 1.00 84.81 268 LEU A N 1
ATOM 2146 C CA . LEU A 1 268 ? -43.365 -22.079 31.544 1.00 84.81 268 LEU A CA 1
ATOM 2147 C C . LEU A 1 268 ? -42.138 -21.242 31.936 1.00 84.81 268 LEU A C 1
ATOM 2149 O O . LEU A 1 268 ? -41.526 -20.626 31.072 1.00 84.81 268 LEU A O 1
ATOM 2153 N N . ASN A 1 269 ? -41.727 -21.261 33.211 1.00 87.31 269 ASN A N 1
ATOM 2154 C CA . ASN A 1 269 ? -40.507 -20.570 33.646 1.00 87.31 269 ASN A CA 1
ATOM 2155 C C . ASN A 1 269 ? -39.234 -21.245 33.115 1.00 87.31 269 ASN A C 1
ATOM 2157 O O . ASN A 1 269 ? -38.263 -20.551 32.836 1.00 87.31 269 ASN A O 1
ATOM 2161 N N . ALA A 1 270 ? -39.232 -22.572 32.967 1.00 84.81 270 ALA A N 1
ATOM 2162 C CA . ALA A 1 270 ? -38.111 -23.283 32.354 1.00 84.81 270 ALA A CA 1
ATOM 2163 C C . ALA A 1 270 ? -37.936 -22.908 30.871 1.00 84.81 270 ALA A C 1
ATOM 2165 O O . ALA A 1 270 ? -36.813 -22.841 30.389 1.00 84.81 270 ALA A O 1
ATOM 2166 N N . ALA A 1 271 ? -39.036 -22.615 30.170 1.00 88.31 271 ALA A N 1
ATOM 2167 C CA . ALA A 1 271 ? -39.002 -22.200 28.773 1.00 88.31 271 ALA A CA 1
ATOM 2168 C C . ALA A 1 271 ? -38.618 -20.722 28.586 1.00 88.31 271 ALA A C 1
ATOM 2170 O O . ALA A 1 271 ? -37.883 -20.399 27.658 1.00 88.31 271 ALA A O 1
ATOM 2171 N N . VAL A 1 272 ? -39.110 -19.810 29.435 1.00 88.12 272 VAL A N 1
ATOM 2172 C CA . VAL A 1 272 ? -38.965 -18.352 29.212 1.00 88.12 272 VAL A CA 1
ATOM 2173 C C . VAL A 1 272 ? -37.989 -17.654 30.162 1.00 88.12 272 VAL A C 1
ATOM 2175 O O . VAL A 1 272 ? -37.682 -16.484 29.955 1.00 88.12 272 VAL A O 1
ATOM 2178 N N . GLY A 1 273 ? -37.511 -18.325 31.210 1.00 87.81 273 GLY A N 1
ATOM 2179 C CA . GLY A 1 273 ? -36.651 -17.741 32.241 1.00 87.81 273 GLY A CA 1
ATOM 2180 C C . GLY A 1 273 ? -35.166 -18.058 32.065 1.00 87.81 273 GLY A C 1
ATOM 2181 O O . GLY A 1 273 ? -34.795 -19.081 31.503 1.00 87.81 273 GLY A O 1
ATOM 2182 N N . GLY A 1 274 ? -34.300 -17.184 32.586 1.00 88.56 274 GLY A N 1
ATOM 2183 C CA . GLY A 1 274 ? -32.854 -17.442 32.684 1.00 88.56 274 GLY A CA 1
ATOM 2184 C C . GLY A 1 274 ? -32.058 -17.264 31.387 1.00 88.56 274 GLY A C 1
ATOM 2185 O O . GLY A 1 274 ? -30.851 -17.502 31.375 1.00 88.56 274 GLY A O 1
ATOM 2186 N N . TRP A 1 275 ? -32.701 -16.812 30.310 1.00 93.38 275 TRP A N 1
ATOM 2187 C CA . TRP A 1 275 ? -32.032 -16.532 29.045 1.00 93.38 275 TRP A CA 1
ATOM 2188 C C . TRP A 1 275 ? -31.008 -15.406 29.182 1.00 93.38 275 TRP A C 1
ATOM 2190 O O . TRP A 1 275 ? -31.289 -14.332 29.722 1.00 93.38 275 TRP A O 1
ATOM 2200 N N . ARG A 1 276 ? -29.812 -15.640 28.642 1.00 95.06 276 ARG A N 1
ATOM 2201 C CA . ARG A 1 276 ? -28.724 -14.663 28.591 1.00 95.06 276 ARG A CA 1
ATOM 2202 C C . ARG A 1 276 ? -28.211 -14.575 27.168 1.00 95.06 276 ARG A C 1
ATOM 2204 O O . ARG A 1 276 ? -27.977 -15.591 26.522 1.00 95.06 276 ARG A O 1
ATOM 2211 N N . LEU A 1 277 ? -28.023 -13.351 26.709 1.00 97.19 277 LEU A N 1
ATOM 2212 C CA . LEU A 1 277 ? -27.383 -13.042 25.449 1.00 97.19 277 LEU A CA 1
ATOM 2213 C C . LEU A 1 277 ? -25.973 -12.546 25.742 1.00 97.19 277 LEU A C 1
ATOM 2215 O O . LEU A 1 277 ? -25.766 -11.687 26.600 1.00 97.19 277 LEU A O 1
ATOM 2219 N N . ILE A 1 278 ? -25.004 -13.112 25.038 1.00 97.56 278 ILE A N 1
ATOM 2220 C CA . ILE A 1 278 ? -23.601 -12.733 25.134 1.00 97.56 278 ILE A CA 1
ATOM 2221 C C . ILE A 1 278 ? -23.140 -12.455 23.717 1.00 97.56 278 ILE A C 1
ATOM 2223 O O . ILE A 1 278 ? -23.416 -13.232 22.804 1.00 97.56 278 ILE A O 1
ATOM 2227 N N . GLY A 1 279 ? -22.447 -11.343 23.536 1.00 97.69 279 GLY A N 1
ATOM 2228 C CA . GLY A 1 279 ? -21.925 -10.972 22.238 1.00 97.69 279 GLY A CA 1
ATOM 2229 C C . GLY A 1 279 ? -20.604 -10.250 22.368 1.00 97.69 279 GLY A C 1
ATOM 2230 O O . GLY A 1 279 ? -20.325 -9.568 23.354 1.00 97.69 279 GLY A O 1
ATOM 2231 N N . ASN A 1 280 ? -19.789 -10.383 21.338 1.00 97.94 280 ASN A N 1
ATOM 2232 C CA . ASN A 1 280 ? -18.616 -9.563 21.136 1.00 97.94 280 ASN A CA 1
ATOM 2233 C C . ASN A 1 280 ? -18.525 -9.169 19.664 1.00 97.94 280 ASN A C 1
ATOM 2235 O O . ASN A 1 280 ? -19.234 -9.697 18.807 1.00 97.94 280 ASN A O 1
ATOM 2239 N N . GLY A 1 281 ? -17.676 -8.196 19.377 1.00 98.06 281 GLY A N 1
ATOM 2240 C CA . GLY A 1 281 ? -17.454 -7.771 18.010 1.00 98.06 281 GLY A CA 1
ATOM 2241 C C . GLY A 1 281 ? -16.220 -6.908 17.878 1.00 98.06 281 GLY A C 1
ATOM 2242 O O . GLY A 1 281 ? -15.642 -6.420 18.856 1.00 98.06 281 GLY A O 1
ATOM 2243 N N . THR A 1 282 ? -15.766 -6.766 16.641 1.00 97.88 282 THR A N 1
ATOM 2244 C CA . THR A 1 282 ? -14.685 -5.858 16.282 1.00 97.88 282 THR A CA 1
ATOM 2245 C C . THR A 1 282 ? -14.978 -5.267 14.914 1.00 97.88 282 THR A C 1
ATOM 2247 O O . THR A 1 282 ? -15.289 -5.992 13.975 1.00 97.88 282 THR A O 1
ATOM 2250 N N . ILE A 1 283 ? -14.858 -3.949 14.811 1.00 97.25 283 ILE A N 1
ATOM 2251 C CA . ILE A 1 283 ? -14.922 -3.210 13.553 1.00 97.25 283 ILE A CA 1
ATOM 2252 C C . ILE A 1 283 ? -13.584 -2.503 13.386 1.00 97.25 283 ILE A C 1
ATOM 2254 O O . ILE A 1 283 ? -13.086 -1.869 14.318 1.00 97.25 283 ILE A O 1
ATOM 2258 N N . VAL A 1 284 ? -12.996 -2.614 12.200 1.00 95.88 284 VAL A N 1
ATOM 2259 C CA . VAL A 1 284 ? -11.758 -1.924 11.833 1.00 95.88 284 VAL A CA 1
ATOM 2260 C C . VAL A 1 284 ? -11.982 -1.116 10.566 1.00 95.88 284 VAL A C 1
ATOM 2262 O O . VAL A 1 284 ? -12.670 -1.566 9.653 1.00 95.88 284 VAL A O 1
ATOM 2265 N N . SER A 1 285 ? -11.402 0.078 10.504 1.00 92.56 285 SER A N 1
ATOM 2266 C CA . SER A 1 285 ? -11.337 0.834 9.254 1.00 92.56 285 SER A CA 1
ATOM 2267 C C . SER A 1 285 ? -10.386 0.158 8.276 1.00 92.56 285 SER A C 1
ATOM 2269 O O . SER A 1 285 ? -9.309 -0.288 8.683 1.00 92.56 285 SER A O 1
ATOM 2271 N N . THR A 1 286 ? -10.722 0.209 6.996 1.00 86.88 286 THR A N 1
ATOM 2272 C CA . THR A 1 286 ? -9.803 -0.091 5.898 1.00 86.88 286 THR A CA 1
ATOM 2273 C C . THR A 1 286 ? -9.262 1.201 5.289 1.00 86.88 286 THR A C 1
ATOM 2275 O O . THR A 1 286 ? -9.711 2.301 5.620 1.00 86.88 286 THR A O 1
ATOM 2278 N N . TRP A 1 287 ? -8.265 1.071 4.425 1.00 81.81 287 TRP A N 1
ATOM 2279 C CA . TRP A 1 287 ? -7.703 2.158 3.633 1.00 81.81 287 TRP A CA 1
ATOM 2280 C C . TRP A 1 287 ? -7.690 1.736 2.163 1.00 81.81 287 TRP A C 1
ATOM 2282 O O . TRP A 1 287 ? -7.752 0.545 1.857 1.00 81.81 287 TRP A O 1
ATOM 2292 N N . TYR A 1 288 ? -7.620 2.723 1.276 1.00 79.25 288 TYR A N 1
ATOM 2293 C CA . TYR A 1 288 ? -7.470 2.531 -0.162 1.00 79.25 288 TYR A CA 1
ATOM 2294 C C . TYR A 1 288 ? -6.378 3.483 -0.631 1.00 79.25 288 TYR A C 1
ATOM 2296 O O . TYR A 1 288 ? -6.359 4.641 -0.213 1.00 79.25 288 TYR A O 1
ATOM 2304 N N . THR A 1 289 ? -5.464 2.993 -1.457 1.00 76.25 289 THR A N 1
ATOM 2305 C CA . THR A 1 289 ? -4.506 3.835 -2.176 1.00 76.25 289 THR A CA 1
ATOM 2306 C C . THR A 1 289 ? -4.970 4.022 -3.604 1.00 76.25 289 THR A C 1
ATOM 2308 O O . THR A 1 289 ? -5.669 3.175 -4.165 1.00 76.25 289 THR A O 1
ATOM 2311 N N . MET A 1 290 ? -4.544 5.130 -4.202 1.00 75.88 290 MET A N 1
ATOM 2312 C CA . MET A 1 290 ? -4.625 5.275 -5.647 1.00 75.88 290 MET A CA 1
ATOM 2313 C C . MET A 1 290 ? -3.798 4.164 -6.317 1.00 75.88 290 MET A C 1
ATOM 2315 O O . MET A 1 290 ? -2.820 3.691 -5.722 1.00 75.88 290 MET A O 1
ATOM 2319 N N . PRO A 1 291 ? -4.187 3.715 -7.519 1.00 73.69 291 PRO A N 1
ATOM 2320 C CA . PRO A 1 291 ? -3.353 2.813 -8.298 1.00 73.69 291 PRO A CA 1
ATOM 2321 C C . PRO A 1 291 ? -1.952 3.411 -8.534 1.00 73.69 291 PRO A C 1
ATOM 2323 O O . PRO A 1 291 ? -1.739 4.621 -8.501 1.00 73.69 291 PRO A O 1
ATOM 2326 N N . THR A 1 292 ? -0.961 2.554 -8.753 1.00 77.00 292 THR A N 1
ATOM 2327 C CA . THR A 1 292 ? 0.437 2.966 -9.004 1.00 77.00 292 THR A CA 1
ATOM 2328 C C . THR A 1 292 ? 0.918 2.566 -10.397 1.00 77.00 292 THR A C 1
ATOM 2330 O O . THR A 1 292 ? 2.106 2.616 -10.697 1.00 77.00 292 THR A O 1
ATOM 2333 N N . ASN A 1 293 ? -0.006 2.140 -11.257 1.00 82.56 293 ASN A N 1
ATOM 2334 C CA . ASN A 1 293 ? 0.277 1.584 -12.576 1.00 82.56 293 ASN A CA 1
ATOM 2335 C C . ASN A 1 293 ? -0.160 2.492 -13.732 1.00 82.56 293 ASN A C 1
ATOM 2337 O O . ASN A 1 293 ? -0.029 2.080 -14.876 1.00 82.56 293 ASN A O 1
ATOM 2341 N N . ASN A 1 294 ? -0.679 3.686 -13.454 1.00 89.50 294 ASN A N 1
ATOM 2342 C CA . ASN A 1 294 ? -1.179 4.636 -14.443 1.00 89.50 294 ASN A CA 1
ATOM 2343 C C . ASN A 1 294 ? -0.479 5.987 -14.241 1.00 89.50 294 ASN A C 1
ATOM 2345 O O . ASN A 1 294 ? -0.409 6.479 -13.123 1.00 89.50 294 ASN A O 1
ATOM 2349 N N . TRP A 1 295 ? 0.056 6.588 -15.297 1.00 87.81 295 TRP A N 1
ATOM 2350 C CA . TRP A 1 295 ? 0.936 7.763 -15.185 1.00 87.81 295 TRP A CA 1
ATOM 2351 C C . TRP A 1 295 ? 0.468 8.955 -16.025 1.00 87.81 295 TRP A C 1
ATOM 2353 O O . TRP A 1 295 ? 1.228 9.894 -16.241 1.00 87.81 295 TRP A O 1
ATOM 2363 N N . GLY A 1 296 ? -0.771 8.909 -16.517 1.00 90.69 296 GLY A N 1
ATOM 2364 C CA . GLY A 1 296 ? -1.417 10.017 -17.209 1.00 90.69 296 GLY A CA 1
ATOM 2365 C C . GLY A 1 296 ? -2.061 11.012 -16.243 1.00 90.69 296 GLY A C 1
ATOM 2366 O O . GLY A 1 296 ? -1.570 11.269 -15.145 1.00 90.69 296 GLY A O 1
ATOM 2367 N N . GLU A 1 297 ? -3.190 11.578 -16.662 1.00 90.38 297 GLU A N 1
ATOM 2368 C CA . GLU A 1 297 ? -3.955 12.541 -15.866 1.00 90.38 297 GLU A CA 1
ATOM 2369 C C . GLU A 1 297 ? -4.417 11.940 -14.524 1.00 90.38 297 GLU A C 1
ATOM 2371 O O . GLU A 1 297 ? -4.953 10.825 -14.473 1.00 90.38 297 GLU A O 1
ATOM 2376 N N . ILE A 1 298 ? -4.238 12.708 -13.444 1.00 89.38 298 ILE A N 1
ATOM 2377 C CA . ILE A 1 298 ? -4.680 12.372 -12.086 1.00 89.38 298 ILE A CA 1
ATOM 2378 C C . ILE A 1 298 ? -5.895 13.240 -11.745 1.00 89.38 298 ILE A C 1
ATOM 2380 O O . ILE A 1 298 ? -5.818 14.466 -11.776 1.00 89.38 298 ILE A O 1
ATOM 2384 N N . GLY A 1 299 ? -7.010 12.590 -11.419 1.00 87.88 299 GLY A N 1
ATOM 2385 C CA . GLY A 1 299 ? -8.260 13.213 -10.993 1.00 87.88 299 GLY A CA 1
ATOM 2386 C C . GLY A 1 299 ? -8.520 13.060 -9.492 1.00 87.88 299 GLY A C 1
ATOM 2387 O O . GLY A 1 299 ? -7.702 12.539 -8.734 1.00 87.88 299 GLY A O 1
ATOM 2388 N N . ASN A 1 300 ? -9.702 13.491 -9.047 1.00 90.38 300 ASN A N 1
ATOM 2389 C CA . ASN A 1 300 ? -10.117 13.330 -7.653 1.00 90.38 300 ASN A CA 1
ATOM 2390 C C . ASN A 1 300 ? -10.403 11.859 -7.335 1.00 90.38 300 ASN A C 1
ATOM 2392 O O . ASN A 1 300 ? -11.125 11.192 -8.071 1.00 90.38 300 ASN A O 1
ATOM 2396 N N . PHE A 1 301 ? -9.882 11.357 -6.215 1.00 89.31 301 PHE A N 1
ATOM 2397 C CA . PHE A 1 301 ? -10.188 10.007 -5.743 1.00 89.31 301 PHE A CA 1
ATOM 2398 C C . PHE A 1 301 ? -11.513 9.981 -4.973 1.00 89.31 301 PHE A C 1
ATOM 2400 O O . PHE A 1 301 ? -11.660 10.647 -3.946 1.00 89.31 301 PHE A O 1
ATOM 2407 N N . GLU A 1 302 ? -12.463 9.172 -5.436 1.00 89.88 302 GLU A N 1
ATOM 2408 C CA . GLU A 1 302 ? -13.802 9.046 -4.864 1.00 89.88 302 GLU A CA 1
ATOM 2409 C C . GLU A 1 302 ? -14.098 7.595 -4.477 1.00 89.88 302 GLU A C 1
ATOM 2411 O O . GLU A 1 302 ? -13.959 6.675 -5.283 1.00 89.88 302 GLU A O 1
ATOM 2416 N N . VAL A 1 303 ? -14.562 7.384 -3.240 1.00 90.50 303 VAL A N 1
ATOM 2417 C CA . VAL A 1 303 ? -15.015 6.074 -2.749 1.00 90.50 303 VAL A CA 1
ATOM 2418 C C . VAL A 1 303 ? -16.536 6.070 -2.675 1.00 90.50 303 VAL A C 1
ATOM 2420 O O . VAL A 1 303 ? -17.131 6.742 -1.835 1.00 90.50 303 VAL A O 1
ATOM 2423 N N . TYR A 1 304 ? -17.174 5.272 -3.524 1.00 91.50 304 TYR A N 1
ATOM 2424 C CA . TYR A 1 304 ? -18.629 5.129 -3.567 1.00 91.50 304 TYR A CA 1
ATOM 2425 C C . TYR A 1 304 ? -19.148 4.010 -2.648 1.00 91.50 304 TYR A C 1
ATOM 2427 O O . TYR A 1 304 ? -20.317 4.029 -2.242 1.00 91.50 304 TYR A O 1
ATOM 2435 N N . GLY A 1 305 ? -18.321 3.007 -2.335 1.00 89.94 305 GLY A N 1
ATOM 2436 C CA . GLY A 1 305 ? -18.718 1.849 -1.534 1.00 89.94 305 GLY A CA 1
ATOM 2437 C C . GLY A 1 305 ? -19.841 1.041 -2.196 1.00 89.94 305 GLY A C 1
ATOM 2438 O O . GLY A 1 305 ? -19.679 0.524 -3.295 1.00 89.94 305 GLY A O 1
ATOM 2439 N N . LYS A 1 306 ? -20.998 0.929 -1.528 1.00 92.94 306 LYS A N 1
ATOM 2440 C CA . LYS A 1 306 ? -22.189 0.218 -2.042 1.00 92.94 306 LYS A CA 1
ATOM 2441 C C . LYS A 1 306 ? -23.252 1.143 -2.656 1.00 92.94 306 LYS A C 1
ATOM 2443 O O . LYS A 1 306 ? -24.371 0.706 -2.905 1.00 92.94 306 LYS A O 1
ATOM 2448 N N . SER A 1 307 ? -22.944 2.424 -2.868 1.00 93.12 307 SER A N 1
ATOM 2449 C CA . SER A 1 307 ? -23.930 3.393 -3.380 1.00 93.12 307 SER A CA 1
ATOM 2450 C C . SER A 1 307 ? -24.179 3.281 -4.889 1.00 93.12 307 SER A C 1
ATOM 2452 O O . SER A 1 307 ? -25.256 3.640 -5.360 1.00 93.12 307 SER A O 1
ATOM 2454 N N . ARG A 1 308 ? -23.209 2.766 -5.655 1.00 93.69 308 ARG A N 1
ATOM 2455 C CA . ARG A 1 308 ? -23.267 2.671 -7.121 1.00 93.69 308 ARG A CA 1
ATOM 2456 C C . ARG A 1 308 ? -23.269 1.213 -7.554 1.00 93.69 308 ARG A C 1
ATOM 2458 O O . ARG A 1 308 ? -22.246 0.546 -7.448 1.00 93.69 308 ARG A O 1
ATOM 2465 N N . LYS A 1 309 ? -24.417 0.711 -8.010 1.00 96.19 309 LYS A N 1
ATOM 2466 C CA . LYS A 1 309 ? -24.532 -0.635 -8.589 1.00 96.19 309 LYS A CA 1
ATOM 2467 C C . LYS A 1 309 ? -23.983 -0.624 -10.009 1.00 96.19 309 LYS A C 1
ATOM 2469 O O . LYS A 1 309 ? -24.311 0.277 -10.770 1.00 96.19 309 LYS A O 1
ATOM 2474 N N . ILE A 1 310 ? -23.210 -1.642 -10.352 1.00 97.00 310 ILE A N 1
ATOM 2475 C CA . ILE A 1 310 ? -22.727 -1.883 -11.711 1.00 97.00 310 ILE A CA 1
ATOM 2476 C C . ILE A 1 310 ? -23.000 -3.328 -12.106 1.00 97.00 310 ILE A C 1
ATOM 2478 O O . ILE A 1 310 ? -23.209 -4.197 -11.252 1.00 97.00 310 ILE A O 1
ATOM 2482 N N . LEU A 1 311 ? -22.961 -3.581 -13.404 1.00 97.44 311 LEU A N 1
ATOM 2483 C CA . LEU A 1 311 ? -22.970 -4.922 -13.961 1.00 97.44 311 LEU A CA 1
ATOM 2484 C C . LEU A 1 311 ? -21.698 -5.104 -14.788 1.00 97.44 311 LEU A C 1
ATOM 2486 O O . LEU A 1 311 ? -21.475 -4.358 -15.739 1.00 97.44 311 LEU A O 1
ATOM 2490 N N . ASP A 1 312 ? -20.860 -6.064 -14.408 1.00 97.12 312 ASP A N 1
ATOM 2491 C CA . ASP A 1 312 ? -19.624 -6.388 -15.122 1.00 97.12 312 ASP A CA 1
ATOM 2492 C C . ASP A 1 312 ? -19.829 -7.651 -15.958 1.00 97.12 312 ASP A C 1
ATOM 2494 O O . ASP A 1 312 ? -19.943 -8.748 -15.414 1.00 97.12 312 ASP A O 1
ATOM 2498 N N . CYS A 1 313 ? -19.901 -7.486 -17.274 1.00 97.62 313 CYS A N 1
ATOM 2499 C CA . CYS A 1 313 ? -20.085 -8.556 -18.249 1.00 97.62 313 CYS A CA 1
ATOM 2500 C C . CYS A 1 313 ? -18.817 -8.824 -19.071 1.00 97.62 313 CYS A C 1
ATOM 2502 O O . CYS A 1 313 ? -18.889 -9.480 -20.105 1.00 97.62 313 CYS A O 1
ATOM 2504 N N . ARG A 1 314 ? -17.640 -8.343 -18.644 1.00 96.06 314 ARG A N 1
ATOM 2505 C CA . ARG A 1 314 ? -16.389 -8.476 -19.421 1.00 96.06 314 ARG A CA 1
ATOM 2506 C C . ARG A 1 314 ? -15.942 -9.919 -19.666 1.00 96.06 314 ARG A C 1
ATOM 2508 O O . ARG A 1 314 ? -15.107 -10.159 -20.529 1.00 96.06 314 ARG A O 1
ATOM 2515 N N . ASN A 1 315 ? -16.493 -10.875 -18.921 1.00 96.06 315 ASN A N 1
ATOM 2516 C CA . ASN A 1 315 ? -16.224 -12.298 -19.114 1.00 96.06 315 ASN A CA 1
ATOM 2517 C C . ASN A 1 315 ? -17.073 -12.941 -20.222 1.00 96.06 315 ASN A C 1
ATOM 2519 O O . ASN A 1 315 ? -16.852 -14.116 -20.522 1.00 96.06 315 ASN A O 1
ATOM 2523 N N . THR A 1 316 ? -18.046 -12.234 -20.807 1.00 96.81 316 THR A N 1
ATOM 2524 C CA . THR A 1 316 ? -18.804 -12.743 -21.956 1.00 96.81 316 THR A CA 1
ATOM 2525 C C . THR A 1 316 ? -17.850 -12.940 -23.142 1.00 96.81 316 THR A C 1
ATOM 2527 O O . THR A 1 316 ? -17.187 -11.981 -23.545 1.00 96.81 316 THR A O 1
ATOM 2530 N N . PRO A 1 317 ? -17.746 -14.156 -23.714 1.00 95.00 317 PRO A N 1
ATOM 2531 C CA . PRO A 1 317 ? -16.876 -14.403 -24.860 1.00 95.00 317 PRO A CA 1
ATOM 2532 C C . PRO A 1 317 ? -17.228 -13.505 -26.049 1.00 95.00 317 PRO A C 1
ATOM 2534 O O . PRO A 1 317 ? -18.401 -13.324 -26.374 1.00 95.00 317 PRO A O 1
ATOM 2537 N N . ALA A 1 318 ? -16.216 -13.000 -26.758 1.00 91.75 318 ALA A N 1
ATOM 2538 C CA . ALA A 1 318 ? -16.439 -12.191 -27.958 1.00 91.75 318 ALA A CA 1
ATOM 2539 C C . ALA A 1 318 ? -17.232 -12.950 -29.042 1.00 91.75 318 ALA A C 1
ATOM 2541 O O . ALA A 1 318 ? -18.000 -12.342 -29.775 1.00 91.75 318 ALA A O 1
ATOM 2542 N N . THR A 1 319 ? -17.095 -14.279 -29.090 1.00 95.06 319 THR A N 1
ATOM 2543 C CA . THR A 1 319 ? -17.773 -15.180 -30.035 1.00 95.06 319 THR A CA 1
ATOM 2544 C C . THR A 1 319 ? -19.168 -15.634 -29.591 1.00 95.06 319 THR A C 1
ATOM 2546 O O . THR A 1 319 ? -19.818 -16.383 -30.320 1.00 95.06 319 THR A O 1
ATOM 2549 N N . ALA A 1 320 ? -19.629 -15.241 -28.399 1.00 95.19 320 ALA A N 1
ATOM 2550 C CA . ALA A 1 320 ? -20.943 -15.629 -27.896 1.00 95.19 320 ALA A CA 1
ATOM 2551 C C . ALA A 1 320 ? -22.060 -15.044 -28.773 1.00 95.19 320 ALA A C 1
ATOM 2553 O O . ALA A 1 320 ? -22.040 -13.858 -29.100 1.00 95.19 320 ALA A O 1
ATOM 2554 N N . SER A 1 321 ? -23.045 -15.868 -29.126 1.00 95.12 321 SER A N 1
ATOM 2555 C CA . SER A 1 321 ? -24.207 -15.459 -29.934 1.00 95.12 321 SER A CA 1
ATOM 2556 C C . SER A 1 321 ? -25.547 -15.808 -29.291 1.00 95.12 321 SER A C 1
ATOM 2558 O O . SER A 1 321 ? -26.571 -15.245 -29.669 1.00 95.12 321 SER A O 1
ATOM 2560 N N . ASP A 1 322 ? -25.550 -16.688 -28.288 1.00 95.00 322 ASP A N 1
ATOM 2561 C CA . ASP A 1 322 ? -26.737 -17.028 -27.515 1.00 95.00 322 ASP A CA 1
ATOM 2562 C C . ASP A 1 322 ? -26.792 -16.179 -26.232 1.00 95.00 322 ASP A C 1
ATOM 2564 O O . ASP A 1 322 ? -25.807 -16.135 -25.493 1.00 95.00 322 ASP A O 1
ATOM 2568 N N . PRO A 1 323 ? -27.926 -15.538 -25.897 1.00 93.62 323 PRO A N 1
ATOM 2569 C CA . PRO A 1 323 ? -28.086 -14.807 -24.637 1.00 93.62 323 PRO A CA 1
ATOM 2570 C C . PRO A 1 323 ? -27.755 -15.616 -23.373 1.00 93.62 323 PRO A C 1
ATOM 2572 O O . PRO A 1 323 ? -27.414 -15.039 -22.342 1.00 93.62 323 PRO A O 1
ATOM 2575 N N . ARG A 1 324 ? -27.830 -16.952 -23.428 1.00 94.44 324 ARG A N 1
ATOM 2576 C CA . ARG A 1 324 ? -27.442 -17.848 -22.325 1.00 94.44 324 ARG A CA 1
ATOM 2577 C C . ARG A 1 324 ? -25.937 -17.854 -22.045 1.00 94.44 324 ARG A C 1
ATOM 2579 O O . ARG A 1 324 ? -25.535 -18.263 -20.958 1.00 94.44 324 ARG A O 1
ATOM 2586 N N . ASP A 1 325 ? -25.125 -17.390 -22.992 1.00 94.69 325 ASP A N 1
ATOM 2587 C CA . ASP A 1 325 ? -23.669 -17.305 -22.868 1.00 94.69 325 ASP A CA 1
ATOM 2588 C C . ASP A 1 325 ? -23.195 -15.996 -22.213 1.00 94.69 325 ASP A C 1
ATOM 2590 O O . ASP A 1 325 ? -21.994 -15.835 -21.973 1.00 94.69 325 ASP A O 1
ATOM 2594 N N . GLU A 1 326 ? -24.103 -15.061 -21.898 1.00 95.94 326 GLU A N 1
ATOM 2595 C CA . GLU A 1 326 ? -23.762 -13.829 -21.183 1.00 95.94 326 GLU A CA 1
ATOM 2596 C C . GLU A 1 326 ? -23.241 -14.124 -19.768 1.00 95.94 326 GLU A C 1
ATOM 2598 O O . GLU A 1 326 ? -23.909 -14.747 -18.939 1.00 95.94 326 GLU A O 1
ATOM 2603 N N . ARG A 1 327 ? -22.041 -13.621 -19.452 1.00 96.06 327 ARG A N 1
ATOM 2604 C CA . ARG A 1 327 ? -21.371 -13.839 -18.160 1.00 96.06 327 ARG A CA 1
ATOM 2605 C C . ARG A 1 327 ? -21.253 -12.531 -17.395 1.00 96.06 327 ARG A C 1
ATOM 2607 O O . ARG A 1 327 ? -20.184 -11.926 -17.336 1.00 96.06 327 ARG A O 1
ATOM 2614 N N . CYS A 1 328 ? -22.364 -12.117 -16.797 1.00 96.81 328 CYS A N 1
ATOM 2615 C CA . CYS A 1 328 ? -22.460 -10.873 -16.041 1.00 96.81 328 CYS A CA 1
ATOM 2616 C C . CYS A 1 328 ? -22.435 -11.097 -14.525 1.00 96.81 328 CYS A C 1
ATOM 2618 O O . CYS A 1 328 ? -23.160 -11.936 -13.991 1.00 96.81 328 CYS A O 1
ATOM 2620 N N . ILE A 1 329 ? -21.653 -10.285 -13.816 1.00 97.12 329 ILE A N 1
ATOM 2621 C CA . ILE A 1 329 ? -21.564 -10.271 -12.357 1.00 97.12 329 ILE A CA 1
ATOM 2622 C C . ILE A 1 329 ? -22.107 -8.933 -11.854 1.00 97.12 329 ILE A C 1
ATOM 2624 O O . ILE A 1 329 ? -21.591 -7.865 -12.187 1.00 97.12 329 ILE A O 1
ATOM 2628 N N . ALA A 1 330 ? -23.164 -8.987 -11.042 1.00 97.00 330 ALA A N 1
ATOM 2629 C CA . ALA A 1 330 ? -23.679 -7.805 -10.362 1.00 97.00 330 ALA A CA 1
ATOM 2630 C C . ALA A 1 330 ? -22.720 -7.397 -9.239 1.00 97.00 330 ALA A C 1
ATOM 2632 O O . ALA A 1 330 ? -22.337 -8.215 -8.400 1.00 97.00 330 ALA A O 1
ATOM 2633 N N . GLY A 1 331 ? -22.355 -6.120 -9.206 1.00 95.56 331 GLY A N 1
ATOM 2634 C CA . GLY A 1 331 ? -21.398 -5.591 -8.246 1.00 95.56 331 GLY A CA 1
ATOM 2635 C C . GLY A 1 331 ? -21.689 -4.149 -7.869 1.00 95.56 331 GLY A C 1
ATOM 2636 O O . GLY A 1 331 ? -22.715 -3.569 -8.230 1.00 95.56 331 GLY A O 1
ATOM 2637 N N . TYR A 1 332 ? -20.758 -3.567 -7.124 1.00 95.31 332 TYR A N 1
ATOM 2638 C CA . TYR A 1 332 ? -20.766 -2.148 -6.813 1.00 95.31 332 TYR A CA 1
ATOM 2639 C C . TYR A 1 332 ? -19.457 -1.532 -7.285 1.00 95.31 332 TYR A C 1
ATOM 2641 O O . TYR A 1 332 ? -18.388 -2.105 -7.064 1.00 95.31 332 TYR A O 1
ATOM 2649 N N . LEU A 1 333 ? -19.541 -0.366 -7.919 1.00 93.69 333 LEU A N 1
ATOM 2650 C CA . LEU A 1 333 ? -18.370 0.438 -8.228 1.00 93.69 333 LEU A CA 1
ATOM 2651 C C . LEU A 1 333 ? -17.845 0.976 -6.903 1.00 93.69 333 LEU A C 1
ATOM 2653 O O . LEU A 1 333 ? -18.450 1.869 -6.326 1.00 93.69 333 LEU A O 1
ATOM 2657 N N . TRP A 1 334 ? -16.772 0.388 -6.383 1.00 91.25 334 TRP A N 1
ATOM 2658 C CA . TRP A 1 334 ? -16.311 0.703 -5.033 1.00 91.25 334 TRP A CA 1
ATOM 2659 C C . TRP A 1 334 ? -15.607 2.063 -4.952 1.00 91.25 334 TRP A C 1
ATOM 2661 O O . TRP A 1 334 ? -15.811 2.810 -3.996 1.00 91.25 334 TRP A O 1
ATOM 2671 N N . TYR A 1 335 ? -14.812 2.386 -5.971 1.00 91.38 335 TYR A N 1
ATOM 2672 C CA . TYR A 1 335 ? -14.125 3.661 -6.168 1.00 91.38 335 TYR A CA 1
ATOM 2673 C C . TYR A 1 335 ? -13.963 3.937 -7.669 1.00 91.38 335 TYR A C 1
ATOM 2675 O O . TYR A 1 335 ? -14.145 3.032 -8.488 1.00 91.38 335 TYR A O 1
ATOM 2683 N N . ASN A 1 336 ? -13.614 5.166 -8.038 1.00 92.62 336 ASN A N 1
ATOM 2684 C CA . ASN A 1 336 ? -13.450 5.592 -9.430 1.00 92.62 336 ASN A CA 1
ATOM 2685 C C . ASN A 1 336 ? -12.092 5.193 -10.048 1.00 92.62 336 ASN A C 1
ATOM 2687 O O . ASN A 1 336 ? -11.279 6.037 -10.411 1.00 92.62 336 ASN A O 1
ATOM 2691 N N . GLY A 1 337 ? -11.813 3.894 -10.168 1.00 91.44 337 GLY A N 1
ATOM 2692 C CA . GLY A 1 337 ? -10.609 3.397 -10.856 1.00 91.44 337 GLY A CA 1
ATOM 2693 C C . GLY A 1 337 ? -10.624 3.630 -12.376 1.00 91.44 337 GLY A C 1
ATOM 2694 O O . GLY A 1 337 ? -11.643 3.977 -12.956 1.00 91.44 337 GLY A O 1
ATOM 2695 N N . TYR A 1 338 ? -9.518 3.415 -13.084 1.00 93.25 338 TYR A N 1
ATOM 2696 C CA . TYR A 1 338 ? -9.579 3.477 -14.549 1.00 93.25 338 TYR A CA 1
ATOM 2697 C C . TYR A 1 338 ? -10.437 2.338 -15.120 1.00 93.25 338 TYR A C 1
ATOM 2699 O O . TYR A 1 338 ? -10.181 1.167 -14.838 1.00 93.25 338 TYR A O 1
ATOM 2707 N N . ILE A 1 339 ? -11.437 2.680 -15.933 1.00 93.94 339 ILE A N 1
ATOM 2708 C CA . ILE A 1 339 ? -12.185 1.738 -16.770 1.00 93.94 339 ILE A CA 1
ATOM 2709 C C . ILE A 1 339 ? -12.057 2.257 -18.197 1.00 93.94 339 ILE A C 1
ATOM 2711 O O . ILE A 1 339 ? -12.427 3.396 -18.468 1.00 93.94 339 ILE A O 1
ATOM 2715 N N . SER A 1 340 ? -11.495 1.434 -19.080 1.00 94.12 340 SER A N 1
ATOM 2716 C CA . SER A 1 340 ? -11.286 1.786 -20.485 1.00 94.12 340 SER A CA 1
ATOM 2717 C C . SER A 1 340 ? -12.615 2.052 -21.188 1.00 94.12 340 SER A C 1
ATOM 2719 O O . SER A 1 340 ? -13.547 1.252 -21.072 1.00 94.12 340 SER A O 1
ATOM 2721 N N . GLU A 1 341 ? -12.682 3.128 -21.973 1.00 94.00 341 GLU A N 1
ATOM 2722 C CA . GLU A 1 341 ? -13.843 3.463 -22.811 1.00 94.00 341 GLU A CA 1
ATOM 2723 C C . GLU A 1 341 ? -14.212 2.318 -23.769 1.00 94.00 341 GLU A C 1
ATOM 2725 O O . GLU A 1 341 ? -15.383 2.144 -24.094 1.00 94.00 341 GLU A O 1
ATOM 2730 N N . ARG A 1 342 ? -13.254 1.454 -24.140 1.00 92.62 342 ARG A N 1
ATOM 2731 C CA . ARG A 1 342 ? -13.494 0.255 -24.963 1.00 92.62 342 ARG A CA 1
ATOM 2732 C C . ARG A 1 342 ? -14.537 -0.692 -24.368 1.00 92.62 342 ARG A C 1
ATOM 2734 O O . ARG A 1 342 ? -15.223 -1.404 -25.101 1.00 92.62 342 ARG A O 1
ATOM 2741 N N . VAL A 1 343 ? -14.608 -0.761 -23.039 1.00 94.06 343 VAL A N 1
ATOM 2742 C CA . VAL A 1 343 ? -15.471 -1.710 -22.324 1.00 94.06 343 VAL A CA 1
ATOM 2743 C C . VAL A 1 343 ? 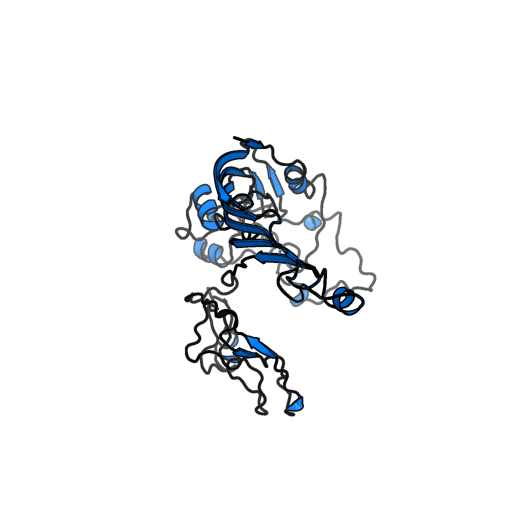-16.663 -1.035 -21.655 1.00 94.06 343 VAL A C 1
ATOM 2745 O O . VAL A 1 343 ? -17.494 -1.734 -21.086 1.00 94.06 343 VAL A O 1
ATOM 2748 N N . ILE A 1 344 ? -16.794 0.290 -21.704 1.00 95.25 344 ILE A N 1
ATOM 2749 C CA . ILE A 1 344 ? -17.943 0.979 -21.107 1.00 95.25 344 ILE A CA 1
ATOM 2750 C C . ILE A 1 344 ? -19.164 0.787 -22.005 1.00 95.25 344 ILE A C 1
ATOM 2752 O O . ILE A 1 344 ? -19.142 1.137 -23.180 1.00 95.25 344 ILE A O 1
ATOM 2756 N N . ASN A 1 345 ? -20.237 0.221 -21.445 1.00 94.62 345 ASN A N 1
ATOM 2757 C CA . ASN A 1 345 ? -21.486 -0.089 -22.151 1.00 94.62 345 ASN A CA 1
ATOM 2758 C C . ASN A 1 345 ? -21.297 -0.886 -23.464 1.00 94.62 345 ASN A C 1
ATOM 2760 O O . ASN A 1 345 ? -22.104 -0.783 -24.390 1.00 94.62 345 ASN A O 1
ATOM 2764 N N . SER A 1 346 ? -20.223 -1.675 -23.539 1.00 94.38 346 SER A N 1
ATOM 2765 C CA . SER A 1 346 ? -19.821 -2.396 -24.746 1.00 94.38 346 SER A CA 1
ATOM 2766 C C . SER A 1 346 ? -20.654 -3.659 -24.970 1.00 94.38 346 SER A C 1
ATOM 2768 O O . SER A 1 346 ? -21.008 -4.363 -24.015 1.00 94.38 346 SER A O 1
ATOM 2770 N N . HIS A 1 347 ? -20.952 -3.938 -26.238 1.00 95.50 347 HIS A N 1
ATOM 2771 C CA . HIS A 1 347 ? -21.605 -5.164 -26.689 1.00 95.50 347 HIS A CA 1
ATOM 2772 C C . HIS A 1 347 ? -20.752 -5.829 -27.773 1.00 95.50 347 HIS A C 1
ATOM 2774 O O . HIS A 1 347 ? -20.022 -5.153 -28.499 1.00 95.50 347 HIS A O 1
ATOM 2780 N N . ASN A 1 348 ? -20.836 -7.154 -27.881 1.00 93.75 348 ASN A N 1
ATOM 2781 C CA . ASN A 1 348 ? -20.200 -7.894 -28.968 1.00 93.75 348 ASN A CA 1
ATOM 2782 C C . ASN A 1 348 ? -21.009 -7.780 -30.278 1.00 93.75 348 ASN A C 1
ATOM 2784 O O . ASN A 1 348 ? -22.088 -7.188 -30.306 1.00 93.75 348 ASN A O 1
ATOM 2788 N N . ASP A 1 349 ? -20.510 -8.390 -31.356 1.00 92.69 349 ASP A N 1
ATOM 2789 C CA . ASP A 1 349 ? -21.139 -8.333 -32.686 1.00 92.69 349 ASP A CA 1
ATOM 2790 C C . ASP A 1 349 ? -22.562 -8.923 -32.721 1.00 92.69 349 ASP A C 1
ATOM 2792 O O . ASP A 1 349 ? -23.384 -8.518 -33.541 1.00 92.69 349 ASP A O 1
ATOM 2796 N N . ALA A 1 350 ? -22.877 -9.855 -31.814 1.00 94.06 350 ALA A N 1
ATOM 2797 C CA . ALA A 1 350 ? -24.210 -10.439 -31.660 1.00 94.06 350 ALA A CA 1
ATOM 2798 C C . ALA A 1 350 ? -25.154 -9.589 -30.782 1.00 94.06 350 ALA A C 1
ATOM 2800 O O . ALA A 1 350 ? -26.293 -9.984 -30.538 1.00 94.06 350 ALA A O 1
ATOM 2801 N N . GLY A 1 351 ? -24.696 -8.433 -30.289 1.00 95.19 351 GLY A N 1
ATOM 2802 C CA . GLY A 1 351 ? -25.464 -7.545 -29.416 1.00 95.19 351 GLY A CA 1
ATOM 2803 C C . GLY A 1 351 ? -25.533 -7.995 -27.954 1.00 95.19 351 GLY A C 1
ATOM 2804 O O . GLY A 1 351 ? -26.317 -7.436 -27.190 1.00 95.19 351 GLY A O 1
ATOM 2805 N N . LEU A 1 352 ? -24.728 -8.979 -27.542 1.00 96.88 352 LEU A N 1
ATOM 2806 C CA . LEU A 1 352 ? -24.631 -9.422 -26.150 1.00 96.88 352 LEU A CA 1
ATOM 2807 C C . LEU A 1 352 ? -23.687 -8.523 -25.354 1.00 96.88 352 LEU A C 1
ATOM 2809 O O . LEU A 1 352 ? -22.688 -8.020 -25.869 1.00 96.88 352 LEU A O 1
ATOM 2813 N N . ARG A 1 353 ? -23.971 -8.348 -24.066 1.00 97.19 353 ARG A N 1
ATOM 2814 C CA . ARG A 1 353 ? -23.181 -7.502 -23.165 1.00 97.19 353 ARG A CA 1
ATOM 2815 C C . ARG A 1 353 ? -21.797 -8.105 -22.923 1.00 97.19 353 ARG A C 1
ATOM 2817 O O . ARG A 1 353 ? -21.693 -9.209 -22.389 1.00 97.19 353 ARG A O 1
ATOM 2824 N N . ASN A 1 354 ? -20.736 -7.353 -23.223 1.00 96.38 354 ASN A N 1
ATOM 2825 C CA . ASN A 1 354 ? -19.338 -7.750 -22.973 1.00 96.38 354 ASN A CA 1
ATOM 2826 C C . ASN A 1 354 ? -18.514 -6.662 -22.247 1.00 96.38 354 ASN A C 1
ATOM 2828 O O . ASN A 1 354 ? -17.284 -6.710 -22.218 1.00 96.38 354 ASN A O 1
ATOM 2832 N N . GLY A 1 355 ? -19.192 -5.672 -21.662 1.00 96.31 355 GLY A N 1
ATOM 2833 C CA . GLY A 1 355 ? -18.588 -4.517 -21.004 1.00 96.31 355 GLY A CA 1
ATOM 2834 C C . GLY A 1 355 ? -18.987 -4.319 -19.539 1.00 96.31 355 GLY A C 1
ATOM 2835 O O . GLY A 1 355 ? -19.543 -5.204 -18.889 1.00 96.31 355 GLY A O 1
ATOM 2836 N N . VAL A 1 356 ? -18.707 -3.122 -19.021 1.00 97.19 356 VAL A N 1
ATOM 2837 C CA . VAL A 1 356 ? -19.150 -2.630 -17.711 1.00 97.19 356 VAL A CA 1
ATOM 2838 C C . VAL A 1 356 ? -20.301 -1.649 -17.908 1.00 97.19 356 VAL A C 1
ATOM 2840 O O . VAL A 1 356 ? -20.187 -0.694 -18.676 1.00 97.19 356 VAL A O 1
ATOM 2843 N N . PHE A 1 357 ? -21.394 -1.869 -17.182 1.00 96.88 357 PHE A N 1
ATOM 2844 C CA . PHE A 1 357 ? -22.641 -1.117 -17.308 1.00 96.88 357 PHE A CA 1
ATOM 2845 C C . PHE A 1 357 ? -23.060 -0.480 -15.985 1.00 96.88 357 PHE A C 1
ATOM 2847 O O . PHE A 1 357 ? -22.748 -0.987 -14.904 1.00 96.88 357 PHE A O 1
ATOM 2854 N N . GLY A 1 358 ? -23.832 0.607 -16.077 1.00 94.94 358 GLY A N 1
ATOM 2855 C CA . GLY A 1 358 ? -24.361 1.323 -14.911 1.00 94.94 358 GLY A CA 1
ATOM 2856 C C . GLY A 1 358 ? -23.357 2.272 -14.252 1.00 94.94 358 GLY A C 1
ATOM 2857 O O . GLY A 1 358 ? -23.529 2.640 -13.090 1.00 94.94 358 GLY A O 1
ATOM 2858 N N . LEU A 1 359 ? -22.301 2.661 -14.975 1.00 94.62 359 LEU A N 1
ATOM 2859 C CA . LEU A 1 359 ? -21.397 3.718 -14.525 1.00 94.62 359 LEU A CA 1
ATOM 2860 C C . LEU A 1 359 ? -22.126 5.076 -14.489 1.00 94.62 359 LEU A C 1
ATOM 2862 O O . LEU A 1 359 ? -23.042 5.292 -15.285 1.00 94.62 359 LEU A O 1
ATOM 2866 N N . PRO A 1 360 ? -21.739 5.998 -13.586 1.00 90.38 360 PRO A N 1
ATOM 2867 C CA . PRO A 1 360 ? -22.245 7.371 -13.598 1.00 90.38 360 PRO A CA 1
ATOM 2868 C C . PRO A 1 360 ? -22.026 8.046 -14.961 1.00 90.38 360 PRO A C 1
ATOM 2870 O O . PRO A 1 360 ? -20.978 7.859 -15.572 1.00 90.38 360 PRO A O 1
ATOM 2873 N N . GLU A 1 361 ? -22.969 8.877 -15.416 1.00 86.44 361 GLU A N 1
ATOM 2874 C CA . GLU A 1 361 ? -22.847 9.594 -16.702 1.00 86.44 361 GLU A CA 1
ATOM 2875 C C . GLU A 1 361 ? -21.597 10.485 -16.774 1.00 86.44 361 GLU A C 1
ATOM 2877 O O . GLU A 1 361 ? -21.011 10.669 -17.837 1.00 86.44 361 GLU A O 1
ATOM 2882 N N . ASN A 1 362 ? -21.164 11.007 -15.628 1.00 87.06 362 ASN A N 1
ATOM 2883 C CA . ASN A 1 362 ? -19.971 11.828 -15.460 1.00 87.06 362 ASN A CA 1
ATOM 2884 C C . ASN A 1 362 ? -18.810 11.050 -14.820 1.00 87.06 362 ASN A C 1
ATOM 2886 O O . ASN A 1 362 ? -18.042 11.626 -14.050 1.00 87.06 362 ASN A O 1
ATOM 2890 N N . TYR A 1 363 ? -18.699 9.745 -15.083 1.00 91.50 363 TYR A N 1
ATOM 2891 C CA . TYR A 1 363 ? -17.626 8.927 -14.529 1.00 91.50 363 TYR A CA 1
ATOM 2892 C C . TYR A 1 363 ? -16.247 9.495 -14.880 1.00 91.50 363 TYR A C 1
ATOM 2894 O O . TYR A 1 363 ? -15.869 9.571 -16.048 1.00 91.50 363 TYR A O 1
ATOM 2902 N N . GLN A 1 364 ? -15.484 9.874 -13.857 1.00 91.06 364 GLN A N 1
ATOM 2903 C CA . GLN A 1 364 ? -14.114 10.346 -14.011 1.00 91.06 364 GLN A CA 1
ATOM 2904 C C . GLN A 1 364 ? -13.190 9.453 -13.193 1.00 91.06 364 GLN A C 1
ATOM 2906 O O . GLN A 1 364 ? -13.330 9.409 -11.969 1.00 91.06 364 GLN A O 1
ATOM 2911 N N . PRO A 1 365 ? -12.259 8.728 -13.831 1.00 92.25 365 PRO A N 1
ATOM 2912 C CA . PRO A 1 365 ? -11.309 7.911 -13.101 1.00 92.25 365 PRO A CA 1
ATOM 2913 C C . PRO A 1 365 ? -10.325 8.800 -12.330 1.00 92.25 365 PRO A C 1
ATOM 2915 O O . PRO A 1 365 ? -9.866 9.819 -12.841 1.00 92.25 365 PRO A O 1
ATOM 2918 N N . ALA A 1 366 ? -9.952 8.380 -11.122 1.00 92.25 366 ALA A N 1
ATOM 2919 C CA . ALA A 1 366 ? -8.965 9.064 -10.288 1.00 92.25 366 ALA A CA 1
ATOM 2920 C C . ALA A 1 366 ? -7.571 9.108 -10.930 1.00 92.25 366 ALA A C 1
ATOM 2922 O O . ALA A 1 366 ? -6.739 9.925 -10.559 1.00 92.25 366 ALA A O 1
ATOM 2923 N N . GLN A 1 367 ? -7.296 8.212 -11.874 1.00 92.19 367 GLN A N 1
ATOM 2924 C CA . GLN A 1 367 ? -6.014 8.122 -12.557 1.00 92.19 367 GLN A CA 1
ATOM 2925 C C . GLN A 1 367 ? -6.204 7.424 -13.897 1.00 92.19 367 GLN A C 1
ATOM 2927 O O . GLN A 1 367 ? -6.927 6.426 -13.969 1.00 92.19 367 GLN A O 1
ATOM 2932 N N . LYS A 1 368 ? -5.544 7.915 -14.942 1.00 93.19 368 LYS A N 1
ATOM 2933 C CA . LYS A 1 368 ? -5.590 7.340 -16.292 1.00 93.19 368 LYS A CA 1
ATOM 2934 C C . LYS A 1 368 ? -4.203 6.886 -16.740 1.00 93.19 368 LYS A C 1
ATOM 2936 O O . LYS A 1 368 ? -3.208 7.444 -16.270 1.00 93.19 368 LYS A O 1
ATOM 2941 N N . PRO A 1 369 ? -4.108 5.896 -17.639 1.00 94.06 369 PRO A N 1
ATOM 2942 C CA . PRO A 1 369 ? -2.869 5.676 -18.370 1.00 94.06 369 PRO A CA 1
ATOM 2943 C C . PRO A 1 369 ? -2.508 6.932 -19.186 1.00 94.06 369 PRO A C 1
ATOM 2945 O O . PRO A 1 369 ? -3.368 7.785 -19.415 1.00 94.06 369 PRO A O 1
ATOM 2948 N N . ILE A 1 370 ? -1.249 7.063 -19.615 1.00 93.38 370 ILE A N 1
ATOM 2949 C CA . ILE A 1 370 ? -0.799 8.200 -20.450 1.00 93.38 370 ILE A CA 1
ATOM 2950 C C . ILE A 1 370 ? -1.624 8.281 -21.739 1.00 93.38 370 ILE A C 1
ATOM 2952 O O . ILE A 1 370 ? -2.037 9.365 -22.150 1.00 93.38 370 ILE A O 1
ATOM 2956 N N . HIS A 1 371 ? -1.928 7.125 -22.326 1.00 93.94 371 HIS A N 1
ATOM 2957 C CA . HIS A 1 371 ? -2.750 6.995 -23.518 1.00 93.94 371 HIS A CA 1
ATOM 2958 C C . HIS A 1 371 ? -4.050 6.255 -23.175 1.00 93.94 371 HIS A C 1
ATOM 2960 O O . HIS A 1 371 ? -4.132 5.050 -23.383 1.00 93.94 371 HIS A O 1
ATOM 2966 N N . PRO A 1 372 ? -5.079 6.913 -22.610 1.00 94.69 372 PRO A N 1
ATOM 2967 C CA . PRO A 1 372 ? -6.362 6.256 -22.362 1.00 94.69 372 PRO A CA 1
ATOM 2968 C C . PRO A 1 372 ? -7.073 5.930 -23.676 1.00 94.69 372 PRO A C 1
ATOM 2970 O O . PRO A 1 372 ? -6.964 6.694 -24.637 1.00 94.69 372 PRO A O 1
ATOM 2973 N N . TRP A 1 373 ? -7.852 4.842 -23.710 1.00 94.81 373 TRP A N 1
ATOM 2974 C CA . TRP A 1 373 ? -8.754 4.602 -24.838 1.00 94.81 373 TRP A CA 1
ATOM 2975 C C . TRP A 1 373 ? -9.699 5.802 -25.017 1.00 94.81 373 TRP A C 1
ATOM 2977 O O . TRP A 1 373 ? -10.391 6.173 -24.060 1.00 94.81 373 TRP A O 1
ATOM 2987 N N . PRO A 1 374 ? -9.737 6.442 -26.199 1.00 93.00 374 PRO A N 1
ATOM 2988 C CA . PRO A 1 374 ? -10.562 7.619 -26.406 1.00 93.00 374 PRO A CA 1
ATOM 2989 C C . PRO A 1 374 ? -12.034 7.234 -26.547 1.00 93.00 374 PRO A C 1
ATOM 2991 O O . PRO A 1 374 ? -12.384 6.139 -26.993 1.00 93.00 374 PRO A O 1
ATOM 2994 N N . LYS A 1 375 ? -12.931 8.167 -26.224 1.00 89.25 375 LYS A N 1
ATOM 2995 C CA . LYS A 1 375 ? -14.364 7.980 -26.466 1.00 89.25 375 LYS A CA 1
ATOM 2996 C C . LYS A 1 375 ? -14.603 7.742 -27.961 1.00 89.25 375 LYS A C 1
ATOM 2998 O O . LYS A 1 375 ? -14.183 8.551 -28.784 1.00 89.25 375 LYS A O 1
ATOM 3003 N N . ASN A 1 376 ? -15.293 6.651 -28.299 1.00 87.25 376 ASN A N 1
ATOM 3004 C CA . ASN A 1 376 ? -15.496 6.167 -29.675 1.00 87.25 376 ASN A CA 1
ATOM 3005 C C . ASN A 1 376 ? -14.214 5.726 -30.418 1.00 87.25 376 ASN A C 1
ATOM 3007 O O . ASN A 1 376 ? -14.242 5.623 -31.646 1.00 87.25 376 ASN A O 1
ATOM 3011 N N . GLY A 1 377 ? -13.113 5.463 -29.704 1.00 88.88 377 GLY A N 1
ATOM 3012 C CA . GLY A 1 377 ? -11.883 4.921 -30.286 1.00 88.88 377 GLY A CA 1
ATOM 3013 C C . GLY A 1 377 ? -12.097 3.554 -30.928 1.00 88.88 377 GLY A C 1
ATOM 3014 O O . GLY A 1 377 ? -12.897 2.749 -30.437 1.00 88.88 377 GLY A O 1
ATOM 3015 N N . LYS A 1 378 ? -11.374 3.287 -32.014 1.00 89.31 378 LYS A N 1
ATOM 3016 C CA . LYS A 1 378 ? -11.454 2.046 -32.789 1.00 89.31 378 LYS A CA 1
ATOM 3017 C C . LYS A 1 378 ? -10.116 1.324 -32.773 1.00 89.31 378 LYS A C 1
ATOM 3019 O O . LYS A 1 378 ? -9.053 1.929 -32.728 1.00 89.31 378 LYS A O 1
ATOM 3024 N N . THR A 1 379 ? -10.163 0.005 -32.916 1.00 88.19 379 THR A N 1
ATOM 3025 C CA . THR A 1 379 ? -8.958 -0.827 -33.083 1.00 88.19 379 THR A CA 1
ATOM 3026 C C . THR A 1 379 ? -8.190 -0.527 -34.373 1.00 88.19 379 THR A C 1
ATOM 3028 O O . THR A 1 379 ? -7.045 -0.939 -34.508 1.00 88.19 379 THR A O 1
ATOM 3031 N N . THR A 1 380 ? -8.810 0.181 -35.319 1.00 91.69 380 THR A N 1
ATOM 3032 C CA . THR A 1 380 ? -8.208 0.619 -36.584 1.00 91.69 380 THR A CA 1
ATOM 3033 C C . THR A 1 380 ? -7.534 1.987 -36.500 1.00 91.69 380 THR A C 1
ATOM 3035 O O . THR A 1 380 ? -6.985 2.441 -37.502 1.00 91.69 380 THR A O 1
ATOM 3038 N N . ASP A 1 381 ? -7.629 2.685 -35.366 1.00 92.19 381 ASP A N 1
ATOM 3039 C CA . ASP A 1 381 ? -6.973 3.981 -35.204 1.00 92.19 381 ASP A CA 1
ATOM 3040 C C . ASP A 1 381 ? -5.450 3.798 -35.282 1.00 92.19 381 ASP A C 1
ATOM 3042 O O . ASP A 1 381 ? -4.913 2.799 -34.802 1.00 92.19 381 ASP A O 1
ATOM 3046 N N . LEU A 1 382 ? -4.738 4.767 -35.869 1.00 90.19 382 LEU A N 1
ATOM 3047 C CA . LEU A 1 382 ? -3.283 4.671 -36.085 1.00 90.19 382 LEU A CA 1
ATOM 3048 C C . LEU A 1 382 ? -2.508 4.361 -34.793 1.00 90.19 382 LEU A C 1
ATOM 3050 O O . LEU A 1 382 ? -1.533 3.618 -34.827 1.00 90.19 382 LEU A O 1
ATOM 3054 N N . ASN A 1 383 ? -2.988 4.880 -33.660 1.00 88.75 383 ASN A N 1
ATOM 3055 C CA . ASN A 1 383 ? -2.356 4.726 -32.350 1.00 88.75 383 ASN A CA 1
ATOM 3056 C C . ASN A 1 383 ? -3.108 3.725 -31.453 1.00 88.75 383 ASN A C 1
ATOM 3058 O O . ASN A 1 383 ? -2.934 3.740 -30.237 1.00 88.75 383 ASN A O 1
ATOM 3062 N N . ALA A 1 384 ? -3.961 2.858 -32.015 1.00 91.56 384 ALA A N 1
ATOM 3063 C CA . ALA A 1 384 ? -4.773 1.926 -31.228 1.00 91.56 384 ALA A CA 1
ATOM 3064 C C . ALA A 1 384 ? -3.935 0.967 -30.365 1.00 91.56 384 ALA A C 1
ATOM 3066 O O . ALA A 1 384 ? -4.384 0.543 -29.302 1.00 91.56 384 ALA A O 1
ATOM 3067 N N . ASN A 1 385 ? -2.709 0.659 -30.801 1.00 90.88 385 ASN A N 1
ATOM 3068 C CA . ASN A 1 385 ? -1.760 -0.168 -30.053 1.00 90.88 385 ASN A CA 1
ATOM 3069 C C . ASN A 1 385 ? -1.238 0.510 -28.775 1.00 90.88 385 ASN A C 1
ATOM 3071 O O . ASN A 1 385 ? -0.793 -0.188 -27.867 1.00 90.88 385 ASN A O 1
ATOM 3075 N N . ASP A 1 386 ? -1.313 1.840 -28.695 1.00 93.38 386 ASP A N 1
ATOM 3076 C CA . ASP A 1 386 ? -0.862 2.608 -27.532 1.00 93.38 386 ASP A CA 1
ATOM 3077 C C . ASP A 1 386 ? -1.984 2.841 -26.520 1.00 93.38 386 ASP A C 1
ATOM 3079 O O . ASP A 1 386 ? -1.713 3.189 -25.370 1.00 93.38 386 ASP A O 1
ATOM 3083 N N . TYR A 1 387 ? -3.247 2.664 -26.915 1.00 94.81 387 TYR A N 1
ATOM 3084 C CA . TYR A 1 387 ? -4.379 2.881 -26.021 1.00 94.81 387 TYR A CA 1
ATOM 3085 C C . TYR A 1 387 ? -4.352 1.934 -24.818 1.00 94.81 387 TYR A C 1
ATOM 3087 O O . TYR A 1 387 ? -3.966 0.771 -24.901 1.00 94.81 387 TYR A O 1
ATOM 3095 N N . ASP A 1 388 ? -4.808 2.455 -23.683 1.00 93.69 388 ASP A N 1
ATOM 3096 C CA . ASP A 1 388 ? -4.745 1.850 -22.356 1.00 93.69 388 ASP A CA 1
ATOM 3097 C C . ASP A 1 388 ? -3.317 1.565 -21.844 1.00 93.69 388 ASP A C 1
ATOM 3099 O O . ASP A 1 388 ? -3.139 0.754 -20.932 1.00 93.69 388 ASP A O 1
ATOM 3103 N N . THR A 1 389 ? -2.295 2.249 -22.377 1.00 93.06 389 THR A N 1
ATOM 3104 C CA . THR A 1 389 ? -0.891 2.068 -21.966 1.00 93.06 389 THR A CA 1
ATOM 3105 C C . THR A 1 389 ? -0.238 3.344 -21.418 1.00 93.06 389 THR A C 1
ATOM 3107 O O . THR A 1 389 ? -0.703 4.466 -21.620 1.00 93.06 389 THR A O 1
ATOM 3110 N N . ASN A 1 390 ? 0.887 3.167 -20.718 1.00 90.31 390 ASN A N 1
ATOM 3111 C CA . ASN A 1 390 ? 1.781 4.260 -20.313 1.00 90.31 390 ASN A CA 1
ATOM 3112 C C . ASN A 1 390 ? 3.029 4.340 -21.200 1.00 90.31 390 ASN A C 1
ATOM 3114 O O . ASN A 1 390 ? 4.092 4.738 -20.723 1.00 90.31 390 ASN A O 1
ATOM 3118 N N . VAL A 1 391 ? 2.936 3.872 -22.446 1.00 87.56 391 VAL A N 1
ATOM 3119 C CA . VAL A 1 391 ? 4.050 3.978 -23.390 1.00 87.56 391 VAL A CA 1
ATOM 3120 C C . VAL A 1 391 ? 4.350 5.457 -23.620 1.00 87.56 391 VAL A C 1
ATOM 3122 O O . VAL A 1 391 ? 3.446 6.280 -23.677 1.00 87.56 391 VAL A O 1
ATOM 3125 N N . VAL A 1 392 ? 5.632 5.796 -23.703 1.00 81.56 392 VAL A N 1
ATOM 3126 C CA . VAL A 1 392 ? 6.105 7.122 -24.097 1.00 81.56 392 VAL A CA 1
ATOM 3127 C C . VAL A 1 392 ? 7.191 6.897 -25.134 1.00 81.56 392 VAL A C 1
ATOM 3129 O O . VAL A 1 392 ? 8.102 6.100 -24.909 1.00 81.56 392 VAL A O 1
ATOM 3132 N N . TYR A 1 393 ? 7.081 7.587 -26.261 1.00 81.25 393 TYR A N 1
ATOM 3133 C CA . TYR A 1 393 ? 8.097 7.591 -27.307 1.00 81.25 393 TYR A CA 1
ATOM 3134 C C . TYR A 1 393 ? 9.089 8.724 -27.024 1.00 81.25 393 TYR A C 1
ATOM 3136 O O . TYR A 1 393 ? 8.668 9.845 -26.733 1.00 81.25 393 TYR A O 1
ATOM 3144 N N . LEU A 1 394 ? 10.387 8.414 -27.060 1.00 66.31 394 LEU A N 1
ATOM 3145 C CA . LEU A 1 394 ? 11.492 9.345 -26.799 1.00 66.31 394 LEU A CA 1
ATOM 3146 C C . LEU A 1 394 ? 12.373 9.526 -28.030 1.00 66.31 394 LEU A C 1
ATOM 3148 O O . LEU A 1 394 ? 12.561 8.521 -28.752 1.00 66.31 394 LEU A O 1
#